Protein AF-A0A4Q0LVI9-F1 (afdb_monomer_lite)

Foldseek 3Di:
DEWDEDEWELDQVDDADPVFATEAELPDFFYKYKYFYAYPVRAFDAQVQKFKWKWWQFPVRDIDTARQPDPQGWHWAADDRHRRIIMIGHGSVPQVGKTKMKMFIDNPPDGPTITYIGIYHYDYDPDDDDDDDPPPVVVVVVVVVVVVVVVVVVVVVVVVVVVVVVVVVVVVVVVVVVVVVVVVVVVVVVVVVVVVVVVVVVVVVVVVVVVVVVVVVVVVVVVVVVVVVVVVVVVVVVVVVVVVVVVVVVVVVVVVVVVVVVVVVVCVVVVVVVVVVVVVVVVVVVVVVVVVVVVVVVVVVVVVVVVPPPCVVDPPVVVVPPDDPVRVVVCVVPPPQDCDDPPDGADPVRDDDDDDDDPVVVVVPPDQDEEEDEDADPVRQVVQQVDADPVRHGYGYDYDPVPDDQWDDDPNDTDGPVNVVVVVVVVVVVVVVVVVVVVVVVPPPDPVVDDDVVNVVVVVVVVVVVVLVPPQDAWDDDPNDDTFHADPVSDTDDDDDCVVVPPVVVVVLVVVQVVCVVVVNQDPEAEDEPVVVVVPPDDPSSYHYDYDD

InterPro domains:
  IPR056923 Minor tail protein gp31, C-terminal [PF24243] (525-545)

Organism: NCBI:txid47770

pLDDT: mean 78.52, std 15.3, range [40.81, 97.88]

Radius of gyration: 105.41 Å; chains: 1; bounding box: 187×60×282 Å

Sequence (549 aa):
MSLRPITLKTDKSITPVSDDTRVLRSTEKGLVLDVTILNEDDSPYDLTGKNVSFSEIKESDRVVADDGTGEQSGKFNMIDQTKGHFSYQMTHQCYTASGTCFFQIKQDDTIVDTTQDFYFQVKVDPTVKPINDSYVSSLIAMENHLLGATQKTQATIDQLNKDSSNAQQQAQAVLTKINSDFTDYSNKYNTLAASWQAQEKAINDAATKQLADLKTSNQADITAAVKSITDQRDAALKQLNDDKTKALADLQADYNAWKTSTVKDFNDTVQPLKDSISENDQKLTTVSKQVSDTVASMDSLKQQFDKVDFSKFVTVDAIKNYYTKEETDLRLQQAGKVKSVDNIQPDSNGNINTDHFTKSETTQKLATKLSFVKCDSPQAAYDASKKLADDGSLVIGIYDPDDGPTSAVIGDKTVTITSLYESLQSLQTQVSGLASLQSVVDGKANTADVYLKTDIDKIVDNLKTLISNAGKLKTITVNGGAKISPDDSGNANITVDLSSKVNQTDLNNTNNRVTAIETGYMKKPTVISKADYDKLATKDPNTLYEITE

Structure (mmCIF, N/CA/C/O backbone):
data_AF-A0A4Q0LVI9-F1
#
_entry.id   AF-A0A4Q0LVI9-F1
#
loop_
_atom_site.group_PDB
_atom_site.id
_atom_site.type_symbol
_atom_site.label_atom_id
_atom_site.label_alt_id
_atom_site.label_comp_id
_atom_site.label_asym_id
_atom_site.label_entity_id
_atom_site.label_seq_id
_atom_site.pdbx_PDB_ins_code
_atom_site.Cartn_x
_atom_site.Cartn_y
_atom_site.Cartn_z
_atom_site.occupancy
_atom_site.B_iso_or_equiv
_atom_site.auth_seq_id
_atom_site.auth_comp_id
_atom_site.auth_asym_id
_atom_site.auth_atom_id
_atom_site.pdbx_PDB_model_num
ATOM 1 N N . MET A 1 1 ? 54.066 -8.806 -122.679 1.00 62.75 1 MET A N 1
ATOM 2 C CA . MET A 1 1 ? 54.929 -9.758 -123.411 1.00 62.75 1 MET A CA 1
ATOM 3 C C . MET A 1 1 ? 55.024 -11.015 -122.567 1.00 62.75 1 MET A C 1
ATOM 5 O O . MET A 1 1 ? 55.239 -10.892 -121.367 1.00 62.75 1 MET A O 1
ATOM 9 N N . SER A 1 2 ? 54.788 -12.184 -123.151 1.00 74.44 2 SER A N 1
ATOM 10 C CA . SER A 1 2 ? 54.786 -13.466 -122.441 1.00 74.44 2 SER A CA 1
ATOM 11 C C . SER A 1 2 ? 55.905 -14.363 -122.957 1.00 74.44 2 SER A C 1
ATOM 13 O O . SER A 1 2 ? 56.248 -14.330 -124.141 1.00 74.44 2 SER A O 1
ATOM 15 N N . LEU A 1 3 ? 56.482 -15.151 -122.057 1.00 84.25 3 LEU A N 1
ATOM 16 C CA . LEU A 1 3 ? 57.317 -16.281 -122.434 1.00 84.25 3 LEU A CA 1
ATOM 17 C C . LEU A 1 3 ? 56.443 -17.414 -122.975 1.00 84.25 3 LEU A C 1
ATOM 19 O O . LEU A 1 3 ? 55.233 -17.456 -122.746 1.00 84.25 3 LEU A O 1
ATOM 23 N N . ARG A 1 4 ? 57.070 -18.353 -123.691 1.00 83.31 4 ARG A N 1
ATOM 24 C CA . ARG A 1 4 ? 56.395 -19.597 -124.074 1.00 83.31 4 ARG A CA 1
ATOM 25 C C . ARG A 1 4 ? 55.924 -20.332 -122.809 1.00 83.31 4 ARG A C 1
ATOM 27 O O . ARG A 1 4 ? 56.745 -20.441 -121.889 1.00 83.31 4 ARG A O 1
ATOM 34 N N . PRO A 1 5 ? 54.674 -20.836 -122.783 1.00 88.62 5 PRO A N 1
ATOM 35 C CA . PRO A 1 5 ? 54.163 -21.627 -121.670 1.00 88.62 5 PRO A CA 1
ATOM 36 C C . PRO A 1 5 ? 55.080 -22.801 -121.328 1.00 88.62 5 PRO A C 1
ATOM 38 O O . PRO A 1 5 ? 55.845 -23.265 -122.179 1.00 88.62 5 PRO A O 1
ATOM 41 N N . ILE A 1 6 ? 55.023 -23.260 -120.084 1.00 90.31 6 ILE A N 1
ATOM 42 C CA . ILE A 1 6 ? 55.814 -24.385 -119.591 1.00 90.31 6 ILE A CA 1
ATOM 43 C C . ILE A 1 6 ? 54.932 -25.350 -118.801 1.00 90.31 6 ILE A C 1
ATOM 45 O O . ILE A 1 6 ? 54.031 -24.936 -118.069 1.00 90.31 6 ILE A O 1
ATOM 49 N N . THR A 1 7 ? 55.208 -26.641 -118.950 1.00 90.38 7 THR A N 1
ATOM 50 C CA . THR A 1 7 ? 54.574 -27.699 -118.165 1.00 90.38 7 THR A CA 1
ATOM 51 C C . THR A 1 7 ? 55.649 -28.400 -117.351 1.00 90.38 7 THR A C 1
ATOM 53 O O . THR A 1 7 ? 56.631 -28.882 -117.911 1.00 90.38 7 THR A O 1
ATOM 56 N N . LEU A 1 8 ? 55.480 -28.418 -116.031 1.00 91.00 8 LEU A N 1
ATOM 57 C CA . LEU A 1 8 ? 56.468 -28.908 -115.076 1.00 91.00 8 LEU A CA 1
ATOM 58 C C . LEU A 1 8 ? 55.879 -30.044 -11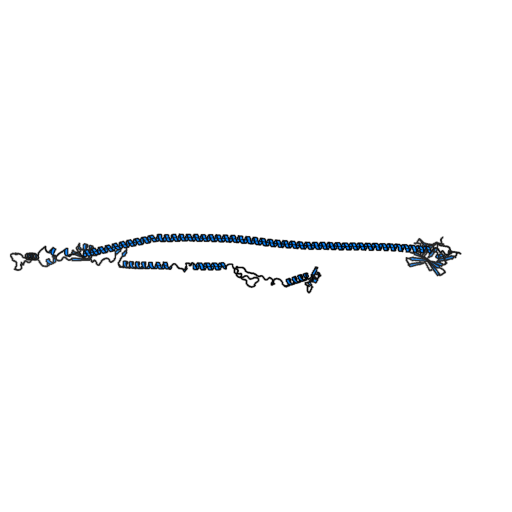4.240 1.00 91.00 8 LEU A C 1
ATOM 60 O O . LEU A 1 8 ? 54.768 -29.911 -113.735 1.00 91.00 8 LEU A O 1
ATOM 64 N N . LYS A 1 9 ? 56.616 -31.140 -114.054 1.00 89.12 9 LYS A N 1
ATOM 65 C CA . LYS A 1 9 ? 56.234 -32.199 -113.109 1.00 89.12 9 LYS A CA 1
ATOM 66 C C . LYS A 1 9 ? 56.835 -31.950 -111.727 1.00 89.12 9 LYS A C 1
ATOM 68 O O . LYS A 1 9 ? 57.828 -31.231 -111.614 1.00 89.12 9 LYS A O 1
ATOM 73 N N . THR A 1 10 ? 56.259 -32.552 -110.689 1.00 87.00 10 THR A N 1
ATOM 74 C CA . THR A 1 10 ? 56.838 -32.568 -109.332 1.00 87.00 10 THR A CA 1
ATOM 75 C C . THR A 1 10 ? 57.805 -33.731 -109.066 1.00 87.00 10 THR A C 1
ATOM 77 O O . THR A 1 10 ? 58.471 -33.767 -108.033 1.00 87.00 10 THR A O 1
ATOM 80 N N . ASP A 1 11 ? 57.965 -34.654 -110.020 1.00 76.75 11 ASP A N 1
ATOM 81 C CA . ASP A 1 11 ? 58.996 -35.694 -109.964 1.00 76.75 11 ASP A CA 1
ATOM 82 C C . ASP A 1 11 ? 60.403 -35.082 -110.105 1.00 76.75 11 ASP A C 1
ATOM 84 O O . ASP A 1 11 ? 60.689 -34.349 -111.051 1.00 76.75 11 ASP A O 1
ATOM 88 N N . LYS A 1 12 ? 61.299 -35.389 -109.159 1.00 63.91 12 LYS A N 1
ATOM 89 C CA . LYS A 1 12 ? 62.687 -34.887 -109.122 1.00 63.91 12 LYS A CA 1
ATOM 90 C C . LYS A 1 12 ? 63.705 -35.870 -109.709 1.00 63.91 12 LYS A C 1
ATOM 92 O O . LYS A 1 12 ? 64.901 -35.584 -109.695 1.00 63.91 12 LYS A O 1
ATOM 97 N N . SER A 1 13 ? 63.260 -37.041 -110.169 1.00 60.75 13 SER A N 1
ATOM 98 C CA . SER A 1 13 ? 64.105 -38.093 -110.752 1.00 60.75 13 SER A CA 1
ATOM 99 C C . SER A 1 13 ? 64.274 -37.974 -112.273 1.00 60.75 13 SER A C 1
ATOM 101 O O . SER A 1 13 ? 65.154 -38.606 -112.864 1.00 60.75 13 SER A O 1
ATOM 103 N N . ILE A 1 14 ? 63.473 -37.117 -112.903 1.00 60.94 14 ILE A N 1
ATOM 104 C CA . ILE A 1 14 ? 63.533 -36.791 -114.326 1.00 60.94 14 ILE A CA 1
ATOM 105 C C . ILE A 1 14 ? 64.618 -35.752 -114.628 1.00 60.94 14 ILE A C 1
ATOM 107 O O . ILE A 1 14 ? 64.883 -34.824 -113.868 1.00 60.94 14 ILE A O 1
ATOM 111 N N . THR A 1 15 ? 65.274 -35.929 -115.774 1.00 58.94 15 THR A N 1
ATOM 112 C CA . THR A 1 15 ? 66.280 -34.998 -116.301 1.00 58.94 15 THR A CA 1
ATOM 113 C C . THR A 1 15 ? 65.612 -33.652 -116.620 1.00 58.94 15 THR A C 1
ATOM 115 O O . THR A 1 15 ? 64.467 -33.672 -117.080 1.00 58.94 15 THR A O 1
ATOM 118 N N . PRO A 1 16 ? 66.286 -32.494 -116.426 1.00 61.28 16 PRO A N 1
ATOM 119 C CA . PRO A 1 16 ? 65.729 -31.189 -116.785 1.00 61.28 16 PRO A CA 1
ATOM 120 C C . PRO A 1 16 ? 65.172 -31.221 -118.210 1.00 61.28 16 PRO A C 1
ATOM 122 O O . PRO A 1 16 ? 65.830 -31.746 -119.113 1.00 61.28 16 PRO A O 1
ATOM 125 N N . VAL A 1 17 ? 63.964 -30.695 -118.419 1.00 58.41 17 VAL A N 1
ATOM 126 C CA . VAL A 1 17 ? 63.309 -30.747 -119.734 1.00 58.41 17 VAL A CA 1
ATOM 127 C C . VAL A 1 17 ? 64.191 -30.029 -120.756 1.00 58.41 17 VAL A C 1
ATOM 129 O O . VAL A 1 17 ? 64.407 -28.821 -120.673 1.00 58.41 17 VAL A O 1
ATOM 132 N N . SER A 1 18 ? 64.735 -30.770 -121.729 1.00 54.41 18 SER A N 1
ATOM 133 C CA . SER A 1 18 ? 65.751 -30.230 -122.647 1.00 54.41 18 SER A CA 1
ATOM 134 C C . SER A 1 18 ? 65.215 -29.175 -123.625 1.00 54.41 18 SER A C 1
ATOM 136 O O . SER A 1 18 ? 66.009 -28.513 -124.288 1.00 54.41 18 SER A O 1
ATOM 138 N N . ASP A 1 19 ? 63.894 -28.986 -123.697 1.00 53.47 19 ASP A N 1
ATOM 139 C CA . ASP A 1 19 ? 63.224 -27.947 -124.496 1.00 53.47 19 ASP A CA 1
ATOM 140 C C . ASP A 1 19 ? 63.079 -26.590 -123.760 1.00 53.47 19 ASP A C 1
ATOM 142 O O . ASP A 1 19 ? 62.580 -25.617 -124.335 1.00 53.47 19 ASP A O 1
ATOM 146 N N . ASP A 1 20 ? 63.556 -26.469 -122.512 1.00 59.28 20 ASP A N 1
ATOM 147 C CA . ASP A 1 20 ? 63.239 -25.341 -121.621 1.00 59.28 20 ASP A CA 1
ATOM 148 C C . ASP A 1 20 ? 64.383 -24.359 -121.311 1.00 59.28 20 ASP A C 1
ATOM 150 O O . ASP A 1 20 ? 64.415 -23.745 -120.245 1.00 59.28 20 ASP A O 1
ATOM 154 N N . THR A 1 21 ? 65.275 -24.089 -122.272 1.00 67.50 21 THR A N 1
ATOM 155 C CA . THR A 1 21 ? 66.089 -22.857 -122.206 1.00 67.50 21 THR A CA 1
ATOM 156 C C . THR A 1 21 ? 65.249 -21.660 -122.647 1.00 67.50 21 THR A C 1
ATOM 158 O O . THR A 1 21 ? 64.966 -21.461 -123.832 1.00 67.50 21 THR A O 1
ATOM 161 N N . ARG A 1 22 ? 64.830 -20.836 -121.688 1.00 82.88 22 ARG A N 1
ATOM 162 C CA . ARG A 1 22 ? 64.074 -19.602 -121.935 1.00 82.88 22 ARG A CA 1
ATOM 163 C C . ARG A 1 22 ? 65.054 -18.427 -121.993 1.00 82.88 22 ARG A C 1
ATOM 165 O O . ARG A 1 22 ? 65.714 -18.099 -121.012 1.00 82.88 22 ARG A O 1
ATOM 172 N N . VAL A 1 23 ? 65.175 -17.809 -123.168 1.00 85.25 23 VAL A N 1
ATOM 173 C CA . VAL A 1 23 ? 66.094 -16.682 -123.383 1.00 85.25 23 VAL A CA 1
ATOM 174 C C . VAL A 1 23 ? 65.446 -15.386 -122.908 1.00 85.25 23 VAL A C 1
ATOM 176 O O . VAL A 1 23 ? 64.398 -15.003 -123.422 1.00 85.25 23 VAL A O 1
ATOM 179 N N . LEU A 1 24 ? 66.099 -14.708 -121.970 1.00 86.88 24 LEU A N 1
ATOM 180 C CA . LEU A 1 24 ? 65.734 -13.382 -121.475 1.00 86.88 24 LEU A CA 1
ATOM 181 C C . LEU A 1 24 ? 66.763 -12.359 -121.959 1.00 86.88 24 LEU A C 1
ATOM 183 O O . LEU A 1 24 ? 67.932 -12.701 -122.147 1.00 86.88 24 LEU A O 1
ATOM 187 N N . ARG A 1 25 ? 66.376 -11.093 -122.106 1.00 83.12 25 ARG A N 1
ATOM 188 C CA . ARG A 1 25 ? 67.333 -9.990 -122.273 1.00 83.12 25 ARG A CA 1
ATOM 189 C C . ARG A 1 25 ? 67.459 -9.162 -121.001 1.00 83.12 25 ARG A C 1
ATOM 191 O O . ARG A 1 25 ? 66.467 -8.905 -120.326 1.00 83.12 25 ARG A O 1
ATOM 198 N N . SER A 1 26 ? 68.661 -8.683 -120.682 1.00 79.12 26 SER A N 1
ATOM 199 C CA . SER A 1 26 ? 68.900 -7.912 -119.446 1.00 79.12 26 SER A CA 1
ATOM 200 C C . SER A 1 26 ? 68.084 -6.610 -119.346 1.00 79.12 26 SER A C 1
ATOM 202 O O . SER A 1 26 ? 67.787 -6.148 -118.235 1.00 79.12 26 SER A O 1
ATOM 204 N N . THR A 1 27 ? 67.684 -6.034 -120.488 1.00 77.19 27 THR A N 1
ATOM 205 C CA . THR A 1 27 ? 66.845 -4.824 -120.572 1.00 77.19 27 THR A CA 1
ATOM 206 C C . THR A 1 27 ? 65.343 -5.103 -120.442 1.00 77.19 27 THR A C 1
ATOM 208 O O . THR A 1 27 ? 64.590 -4.189 -120.105 1.00 77.19 27 THR A O 1
ATOM 211 N N . GLU A 1 28 ? 64.890 -6.344 -120.653 1.00 81.31 28 GLU A N 1
ATOM 212 C CA . GLU A 1 28 ? 63.482 -6.723 -120.506 1.00 81.31 28 GLU A CA 1
ATOM 213 C C . GLU A 1 28 ? 63.071 -6.699 -119.032 1.00 81.31 28 GLU A C 1
ATOM 215 O O . GLU A 1 28 ? 63.890 -6.933 -118.138 1.00 81.31 28 GLU A O 1
ATOM 220 N N . LYS A 1 29 ? 61.795 -6.393 -118.774 1.00 81.56 29 LYS A N 1
ATOM 221 C CA . LYS A 1 29 ? 61.179 -6.408 -117.441 1.00 81.56 29 LYS A CA 1
ATOM 222 C C . LYS A 1 29 ? 59.729 -6.852 -117.535 1.00 81.56 29 LYS A C 1
ATOM 224 O O . LYS A 1 29 ? 59.052 -6.572 -118.522 1.00 81.56 29 LYS A O 1
ATOM 229 N N . GLY A 1 30 ? 59.250 -7.503 -116.477 1.00 80.19 30 GLY A N 1
ATOM 230 C CA . GLY A 1 30 ? 57.835 -7.826 -116.305 1.00 80.19 30 GLY A CA 1
ATOM 231 C C . GLY A 1 30 ? 57.264 -8.817 -117.323 1.00 80.19 30 GLY A C 1
ATOM 232 O O . GLY A 1 30 ? 56.048 -8.828 -117.510 1.00 80.19 30 GLY A O 1
ATOM 233 N N . LEU A 1 31 ? 58.103 -9.626 -117.982 1.00 89.06 31 LEU A N 1
ATOM 234 C CA . LEU A 1 31 ? 57.649 -10.783 -118.749 1.00 89.06 31 LEU A CA 1
ATOM 235 C C . LEU A 1 31 ? 56.866 -11.736 -117.839 1.00 89.06 31 LEU A C 1
ATOM 237 O O . LEU A 1 31 ? 57.157 -11.878 -116.649 1.00 89.06 31 LEU A O 1
ATOM 241 N N . VAL A 1 32 ? 55.874 -12.388 -118.433 1.00 92.25 32 VAL A N 1
ATOM 242 C CA . VAL A 1 32 ? 54.993 -13.334 -117.748 1.00 92.25 32 VAL A CA 1
ATOM 243 C C . VAL A 1 32 ? 55.257 -14.737 -118.279 1.00 92.25 32 VAL A C 1
ATOM 245 O O . VAL A 1 32 ? 55.259 -14.940 -119.495 1.00 92.25 32 VAL A O 1
ATOM 248 N N . LEU A 1 33 ? 55.485 -15.687 -117.378 1.00 92.25 33 LEU A N 1
ATOM 249 C CA . LEU A 1 33 ? 55.591 -17.112 -117.664 1.00 92.25 33 LEU A CA 1
ATOM 250 C C . LEU A 1 33 ? 54.260 -17.787 -117.324 1.00 92.25 33 LEU A C 1
ATOM 252 O O . LEU A 1 33 ? 53.789 -17.677 -116.198 1.00 92.25 33 LEU A O 1
ATOM 256 N N . ASP A 1 34 ? 53.661 -18.463 -118.297 1.00 93.00 34 ASP A N 1
ATOM 257 C CA . ASP A 1 34 ? 52.473 -19.299 -118.101 1.00 93.00 34 ASP A CA 1
ATOM 258 C C . ASP A 1 34 ? 52.926 -20.721 -117.727 1.00 93.00 34 ASP A C 1
ATOM 260 O O . ASP A 1 34 ? 53.772 -21.284 -118.424 1.00 93.00 34 ASP A O 1
ATOM 264 N N . VAL A 1 35 ? 52.446 -21.256 -116.601 1.00 94.31 35 VAL A N 1
ATOM 265 C CA . VAL A 1 35 ? 52.967 -22.473 -115.959 1.00 94.31 35 VAL A CA 1
ATOM 266 C C . VAL A 1 35 ? 51.831 -23.437 -115.639 1.00 94.31 35 VAL A C 1
ATOM 268 O O . VAL A 1 35 ? 50.876 -23.070 -114.960 1.00 94.31 35 VAL A O 1
ATOM 271 N N . THR A 1 36 ? 51.966 -24.692 -116.065 1.00 94.69 36 THR A N 1
ATOM 272 C CA . THR A 1 36 ? 51.110 -25.811 -115.638 1.00 94.69 36 THR A CA 1
ATOM 273 C C . THR A 1 36 ? 51.934 -26.823 -114.848 1.00 94.69 36 THR A C 1
ATOM 275 O O . THR A 1 36 ? 52.958 -27.283 -115.348 1.00 94.69 36 THR A O 1
ATOM 278 N N . ILE A 1 37 ? 51.497 -27.187 -113.641 1.00 94.25 37 ILE A N 1
ATOM 279 C CA . ILE A 1 37 ? 52.144 -28.213 -112.812 1.00 94.25 37 ILE A CA 1
ATOM 280 C C . ILE A 1 37 ? 51.359 -29.529 -112.879 1.00 94.25 37 ILE A C 1
ATOM 282 O O . ILE A 1 37 ? 50.138 -29.540 -112.716 1.00 94.25 37 ILE A O 1
ATOM 286 N N . LEU A 1 38 ? 52.070 -30.636 -113.096 1.00 92.69 38 LEU A N 1
ATOM 287 C CA . LEU A 1 38 ? 51.542 -32.002 -113.098 1.00 92.69 38 LEU A CA 1
ATOM 288 C C . LEU A 1 38 ? 52.179 -32.839 -111.976 1.00 92.69 38 LEU A C 1
ATOM 290 O O . LEU A 1 38 ? 53.314 -32.585 -111.567 1.00 92.69 38 LEU A O 1
ATOM 294 N N . ASN A 1 39 ? 51.460 -33.856 -111.507 1.00 90.75 39 ASN A N 1
ATOM 295 C CA . ASN A 1 39 ? 52.013 -34.917 -110.665 1.00 90.75 39 ASN A CA 1
ATOM 296 C C . ASN A 1 39 ? 52.963 -35.822 -111.481 1.00 90.75 39 ASN A C 1
ATOM 298 O O . ASN A 1 39 ? 53.034 -35.738 -112.711 1.00 90.75 39 ASN A O 1
ATOM 302 N N . GLU A 1 40 ? 53.674 -36.729 -110.804 1.00 84.25 40 GLU A N 1
ATOM 303 C CA . GLU A 1 40 ? 54.533 -37.744 -111.442 1.00 84.25 40 GLU A CA 1
ATOM 304 C C . GLU A 1 40 ? 53.775 -38.588 -112.492 1.00 84.25 40 GLU A C 1
ATOM 306 O O . GLU A 1 40 ? 54.316 -38.885 -113.559 1.00 84.25 40 GLU A O 1
ATOM 311 N N . ASP A 1 41 ? 52.493 -38.880 -112.243 1.00 86.25 41 ASP A N 1
ATOM 312 C CA . ASP A 1 41 ? 51.607 -39.702 -113.081 1.00 86.25 41 ASP A CA 1
ATOM 313 C C . ASP A 1 41 ? 50.929 -38.955 -114.252 1.00 86.25 41 ASP A C 1
ATOM 315 O O . ASP A 1 41 ? 49.973 -39.466 -114.835 1.00 86.25 41 ASP A O 1
ATOM 319 N N . ASP A 1 42 ? 51.404 -37.750 -114.595 1.00 86.12 42 ASP A N 1
ATOM 320 C CA . ASP A 1 42 ? 50.841 -36.858 -115.625 1.00 86.12 42 ASP A CA 1
ATOM 321 C C . ASP A 1 42 ? 49.436 -36.299 -115.321 1.00 86.12 42 ASP A C 1
ATOM 323 O O . ASP A 1 42 ? 48.863 -35.575 -116.143 1.00 86.12 42 ASP A O 1
ATOM 327 N N . SER A 1 43 ? 48.875 -36.561 -114.137 1.00 91.69 43 SER A N 1
ATOM 328 C CA . SER A 1 43 ? 47.630 -35.918 -113.711 1.00 91.69 43 SER A CA 1
ATOM 329 C C . SER A 1 43 ? 47.858 -34.455 -113.282 1.00 91.69 43 SER A C 1
ATOM 331 O O . SER A 1 43 ? 48.957 -34.100 -112.847 1.00 91.69 43 SER A O 1
ATOM 333 N N . PRO A 1 44 ? 46.847 -33.567 -113.386 1.00 93.38 44 PRO A N 1
ATOM 334 C CA . PRO A 1 44 ? 46.989 -32.177 -112.950 1.00 93.38 44 PRO A CA 1
ATOM 335 C C . PRO A 1 44 ? 47.269 -32.045 -111.445 1.00 93.38 44 PRO A C 1
ATOM 337 O O . PRO A 1 44 ? 46.620 -32.704 -110.631 1.00 93.38 44 PRO A O 1
ATOM 340 N N . TYR A 1 45 ? 48.202 -31.165 -111.068 1.00 94.62 45 TYR A N 1
ATOM 341 C CA . TYR A 1 45 ? 48.573 -30.943 -109.668 1.00 94.62 45 TYR A CA 1
ATOM 342 C C . TYR A 1 45 ? 47.647 -29.911 -109.001 1.00 94.62 45 TYR A C 1
ATOM 344 O O . TYR A 1 45 ? 47.617 -28.751 -109.403 1.00 94.62 45 TYR A O 1
ATOM 352 N N . ASP A 1 46 ? 46.914 -30.289 -107.951 1.00 94.69 46 ASP A N 1
ATOM 353 C CA . ASP A 1 46 ? 45.981 -29.378 -107.271 1.00 94.69 46 ASP A CA 1
ATOM 354 C C . ASP A 1 46 ? 46.701 -28.390 -106.328 1.00 94.69 46 ASP A C 1
ATOM 356 O O . ASP A 1 46 ? 47.286 -28.768 -105.305 1.00 94.69 46 ASP A O 1
ATOM 360 N N . LEU A 1 47 ? 46.612 -27.096 -106.642 1.00 93.50 47 LEU A N 1
ATOM 361 C CA . LEU A 1 47 ? 47.180 -25.975 -105.885 1.00 93.50 47 LEU A CA 1
ATOM 362 C C . LEU A 1 47 ? 46.203 -25.345 -104.876 1.00 93.50 47 LEU A C 1
ATOM 364 O O . LEU A 1 47 ? 46.553 -24.359 -104.229 1.00 93.50 47 LEU A O 1
ATOM 368 N N . THR A 1 48 ? 44.991 -25.878 -104.709 1.00 92.62 48 THR A N 1
ATOM 369 C CA . THR A 1 48 ? 44.010 -25.339 -103.754 1.00 92.62 48 THR A CA 1
ATOM 370 C C . THR A 1 48 ? 44.592 -25.313 -102.336 1.00 92.62 48 THR A C 1
ATOM 372 O O . THR A 1 48 ? 45.087 -26.323 -101.831 1.00 92.62 48 THR A O 1
ATOM 375 N N . GLY A 1 49 ? 44.559 -24.134 -101.703 1.00 89.50 49 GLY A N 1
ATOM 376 C CA . GLY A 1 49 ? 45.108 -23.908 -100.359 1.00 89.50 49 GLY A CA 1
ATOM 377 C C . GLY A 1 49 ? 46.640 -23.925 -100.265 1.00 89.50 49 GLY A C 1
ATOM 378 O O . GLY A 1 49 ? 47.166 -23.939 -99.155 1.00 89.50 49 GLY A O 1
ATOM 379 N N . LYS A 1 50 ? 47.358 -23.932 -101.397 1.00 92.94 50 LYS A N 1
ATOM 380 C CA . LYS A 1 50 ? 48.825 -23.932 -101.449 1.00 92.94 50 LYS A CA 1
ATOM 381 C C . LYS A 1 50 ? 49.349 -22.615 -102.020 1.00 92.94 50 LYS A C 1
ATOM 383 O O . LYS A 1 50 ? 48.763 -22.043 -102.938 1.00 92.94 50 LYS A O 1
ATOM 388 N N . ASN A 1 51 ? 50.482 -22.163 -101.499 1.00 91.12 51 ASN A N 1
ATOM 389 C CA . ASN A 1 51 ? 51.222 -21.016 -102.014 1.00 91.12 51 ASN A CA 1
ATOM 390 C C . ASN A 1 51 ? 52.354 -21.499 -102.921 1.00 91.12 51 ASN A C 1
ATOM 392 O O . ASN A 1 51 ? 53.019 -22.487 -102.619 1.00 91.12 51 ASN A O 1
ATOM 396 N N . VAL A 1 52 ? 52.594 -20.790 -104.022 1.00 92.81 52 VAL A N 1
ATOM 397 C CA . VAL A 1 52 ? 53.702 -21.079 -104.940 1.00 92.81 52 VAL A CA 1
ATOM 398 C C . VAL A 1 52 ? 54.729 -19.964 -104.818 1.00 92.81 52 VAL A C 1
ATOM 400 O O . VAL A 1 52 ? 54.374 -18.791 -104.891 1.00 92.81 52 VAL A O 1
ATOM 403 N N . SER A 1 53 ? 55.996 -20.328 -104.644 1.00 92.81 53 SER A N 1
ATOM 404 C CA . SER A 1 53 ? 57.120 -19.393 -104.682 1.00 92.81 53 SER A CA 1
ATOM 405 C C . SER A 1 53 ? 58.119 -19.797 -105.756 1.00 92.81 53 SER A C 1
ATOM 407 O O . SER A 1 53 ? 58.352 -20.981 -105.995 1.00 92.81 53 SER A O 1
ATOM 409 N N . PHE A 1 54 ? 58.722 -18.806 -106.396 1.00 94.69 54 PHE A N 1
ATOM 410 C CA . PHE A 1 54 ? 59.731 -18.984 -107.425 1.00 94.69 54 PHE A CA 1
ATOM 411 C C . PHE A 1 54 ? 61.118 -18.980 -106.788 1.00 94.69 54 PHE A C 1
ATOM 413 O O . PHE A 1 54 ? 61.400 -18.215 -105.861 1.00 94.69 54 PHE A O 1
ATOM 420 N N . SER A 1 55 ? 61.991 -19.850 -107.277 1.00 92.62 55 SER A N 1
ATOM 421 C CA . SER A 1 55 ? 63.391 -19.887 -106.887 1.00 92.62 55 SER A CA 1
ATOM 422 C C . SER A 1 55 ? 64.265 -20.040 -108.115 1.00 92.62 55 SER A C 1
ATOM 424 O O . SER A 1 55 ? 63.989 -20.847 -108.997 1.00 92.62 55 SER A O 1
ATOM 426 N N . GLU A 1 56 ? 65.341 -19.270 -108.153 1.00 93.12 56 GLU A N 1
ATOM 427 C CA . GLU A 1 56 ? 66.358 -19.371 -109.184 1.00 93.12 56 GLU A CA 1
ATOM 428 C C . GLU A 1 56 ? 67.742 -19.310 -108.554 1.00 93.12 56 GLU A C 1
ATOM 430 O O . GLU A 1 56 ? 68.072 -18.382 -107.815 1.00 93.12 56 GLU A O 1
ATOM 435 N N . ILE A 1 57 ? 68.563 -20.297 -108.884 1.00 89.69 57 ILE A N 1
ATOM 436 C CA . ILE A 1 57 ? 69.974 -20.360 -108.536 1.00 89.69 57 ILE A CA 1
ATOM 437 C C . ILE A 1 57 ? 70.748 -19.878 -109.758 1.00 89.69 57 ILE A C 1
ATOM 439 O O . ILE A 1 57 ? 70.806 -20.546 -110.792 1.00 89.69 57 ILE A O 1
ATOM 443 N N . LYS A 1 58 ? 71.321 -18.680 -109.652 1.00 87.88 58 LYS A N 1
ATOM 444 C CA . LYS A 1 58 ? 72.149 -18.093 -110.705 1.00 87.88 58 LYS A CA 1
ATOM 445 C C . LYS A 1 58 ? 73.451 -18.874 -110.845 1.00 87.88 58 LYS A C 1
ATOM 447 O O . LYS A 1 58 ? 73.976 -19.383 -109.863 1.00 87.88 58 LYS A O 1
ATOM 452 N N . GLU A 1 59 ? 74.067 -18.814 -112.022 1.00 85.00 59 GLU A N 1
ATOM 453 C CA . GLU A 1 59 ? 75.418 -19.367 -112.263 1.00 85.00 59 GLU A CA 1
ATOM 454 C C . GLU A 1 59 ? 76.518 -18.753 -111.372 1.00 85.00 59 GLU A C 1
ATOM 456 O O . GLU A 1 59 ? 77.633 -19.255 -111.313 1.00 85.00 59 GLU A O 1
ATOM 461 N N . SER A 1 60 ? 76.214 -17.647 -110.687 1.00 78.81 60 SER A N 1
ATOM 462 C CA . SER A 1 60 ? 77.090 -16.997 -109.701 1.00 78.81 60 SER A CA 1
ATOM 463 C C . SER A 1 60 ? 76.851 -17.462 -108.258 1.00 78.81 60 SER A C 1
ATOM 465 O O . SER A 1 60 ? 77.274 -16.776 -107.329 1.00 78.81 60 SER A O 1
ATOM 467 N N . ASP A 1 61 ? 76.099 -18.549 -108.066 1.00 78.12 61 ASP A N 1
ATOM 468 C CA . ASP A 1 61 ? 75.631 -19.082 -106.777 1.00 78.12 61 ASP A CA 1
ATOM 469 C C . ASP A 1 61 ? 74.737 -18.123 -105.966 1.00 78.12 61 ASP A C 1
ATOM 471 O O . ASP A 1 61 ? 74.411 -18.365 -104.803 1.00 78.12 61 ASP A O 1
ATOM 475 N N . ARG A 1 62 ? 74.292 -17.016 -106.574 1.00 80.19 62 ARG A N 1
ATOM 476 C CA . ARG A 1 62 ? 73.283 -16.130 -105.984 1.00 80.19 62 ARG A CA 1
ATOM 477 C C . ARG A 1 62 ? 71.897 -16.730 -106.157 1.00 80.19 62 ARG A C 1
ATOM 479 O O . ARG A 1 62 ? 71.556 -17.199 -107.238 1.00 80.19 62 ARG A O 1
ATOM 486 N N . VAL A 1 63 ? 71.082 -16.634 -105.114 1.00 84.69 63 VAL A N 1
ATOM 487 C CA . VAL A 1 63 ? 69.708 -17.139 -105.120 1.00 84.69 63 VAL A CA 1
ATOM 488 C C . VAL A 1 63 ? 68.733 -15.977 -105.242 1.00 84.69 63 VAL A C 1
ATOM 490 O O . VAL A 1 63 ? 68.802 -15.016 -104.476 1.00 84.69 63 VAL A O 1
ATOM 493 N N . VAL A 1 64 ? 67.816 -16.079 -106.197 1.00 86.12 64 VAL A N 1
ATOM 494 C CA . VAL A 1 64 ? 66.593 -15.279 -106.246 1.00 86.12 64 VAL A CA 1
ATOM 495 C C . VAL A 1 64 ? 65.495 -16.129 -105.622 1.00 86.12 64 VAL A C 1
ATOM 497 O O . VAL A 1 64 ? 65.220 -17.224 -106.104 1.00 86.12 64 VAL A O 1
ATOM 500 N N . ALA A 1 65 ? 64.885 -15.636 -104.550 1.00 88.75 65 ALA A N 1
ATOM 501 C CA . ALA A 1 65 ? 63.729 -16.259 -103.917 1.00 88.75 65 ALA A CA 1
ATOM 502 C C . ALA A 1 65 ? 62.582 -15.251 -103.919 1.00 88.75 65 ALA A C 1
ATOM 504 O O . ALA A 1 65 ? 62.761 -14.112 -103.487 1.00 88.75 65 ALA A O 1
ATOM 505 N N . ASP A 1 66 ? 61.427 -15.659 -104.434 1.00 90.12 66 ASP A N 1
ATOM 506 C CA . ASP A 1 66 ? 60.292 -14.766 -104.626 1.00 90.12 66 ASP A CA 1
ATOM 507 C C . ASP A 1 66 ? 58.973 -15.453 -104.269 1.00 90.12 66 ASP A C 1
ATOM 509 O O . ASP A 1 66 ? 58.559 -16.421 -104.908 1.00 90.12 66 ASP A O 1
ATOM 513 N N . ASP A 1 67 ? 58.308 -14.936 -103.240 1.00 87.44 67 ASP A N 1
ATOM 514 C CA . ASP A 1 67 ? 57.006 -15.400 -102.755 1.00 87.44 67 ASP A CA 1
ATOM 515 C C . ASP A 1 67 ? 55.830 -14.530 -103.236 1.00 87.44 67 ASP A C 1
ATOM 517 O O . ASP A 1 67 ? 54.679 -14.794 -102.897 1.00 87.44 67 ASP A O 1
ATOM 521 N N . GLY A 1 68 ? 56.101 -13.490 -104.032 1.00 84.75 68 GLY A N 1
ATOM 522 C CA . GLY A 1 68 ? 55.089 -12.596 -104.590 1.00 84.75 68 GLY A CA 1
ATOM 523 C C . GLY A 1 68 ? 54.562 -11.490 -103.661 1.00 84.75 68 GLY A C 1
ATOM 524 O O . GLY A 1 68 ? 53.773 -10.650 -104.118 1.00 84.75 68 GLY A O 1
ATOM 525 N N . THR A 1 69 ? 54.986 -11.438 -102.390 1.00 83.50 69 THR A N 1
ATOM 526 C CA . THR A 1 69 ? 54.371 -10.577 -101.357 1.00 83.50 69 THR A CA 1
ATOM 527 C C . THR A 1 69 ? 54.955 -9.161 -101.264 1.00 83.50 69 THR A C 1
ATOM 529 O O . THR A 1 69 ? 54.282 -8.252 -100.777 1.00 83.50 69 THR A O 1
ATOM 532 N N . GLY A 1 70 ? 56.164 -8.927 -101.786 1.00 77.75 70 GLY A N 1
ATOM 533 C CA . GLY A 1 70 ? 56.830 -7.621 -101.762 1.00 77.75 70 GLY A CA 1
ATOM 534 C C . GLY A 1 70 ? 56.401 -6.651 -102.874 1.00 77.75 70 GLY A C 1
ATOM 535 O O . GLY A 1 70 ? 55.857 -7.039 -103.915 1.00 77.75 70 GLY A O 1
ATOM 536 N N . GLU A 1 71 ? 56.708 -5.359 -102.692 1.00 76.81 71 GLU A N 1
ATOM 537 C CA . GLU A 1 71 ? 56.525 -4.330 -103.735 1.00 76.81 71 GLU A CA 1
ATOM 538 C C . GLU A 1 71 ? 57.440 -4.557 -104.953 1.00 76.81 71 GLU A C 1
ATOM 540 O O . GLU A 1 71 ? 57.064 -4.223 -106.074 1.00 76.81 71 GLU A O 1
ATOM 545 N N . GLN A 1 72 ? 58.618 -5.162 -104.752 1.00 76.44 72 GLN A N 1
ATOM 546 C CA . GLN A 1 72 ? 59.584 -5.506 -105.814 1.00 76.44 72 GLN A CA 1
ATOM 547 C C . GLN A 1 72 ? 59.571 -6.999 -106.203 1.00 76.44 72 GLN A C 1
ATOM 549 O O . GLN A 1 72 ? 60.373 -7.444 -107.033 1.00 76.44 72 GLN A O 1
ATOM 554 N N . SER A 1 73 ? 58.668 -7.776 -105.604 1.00 85.00 73 SER A N 1
ATOM 555 C CA . SER A 1 73 ? 58.434 -9.180 -105.940 1.00 85.00 73 SER A CA 1
ATOM 556 C C . SER A 1 73 ? 57.732 -9.318 -107.288 1.00 85.00 73 SER A C 1
ATOM 558 O O . SER A 1 73 ? 57.022 -8.415 -107.742 1.00 85.00 73 SER A O 1
ATOM 560 N N . GLY A 1 74 ? 57.903 -10.473 -107.922 1.00 86.50 74 GLY A N 1
ATOM 561 C CA . GLY A 1 74 ? 57.059 -10.903 -109.023 1.00 86.50 74 GLY A CA 1
ATOM 562 C C . GLY A 1 74 ? 55.602 -11.055 -108.586 1.00 86.50 74 GLY A C 1
ATOM 563 O O . GLY A 1 74 ? 55.248 -10.867 -107.420 1.00 86.50 74 GLY A O 1
ATOM 564 N N . LYS A 1 75 ? 54.715 -11.360 -109.531 1.00 91.12 75 LYS A N 1
ATOM 565 C CA . LYS A 1 75 ? 53.282 -11.522 -109.244 1.00 91.12 75 LYS A CA 1
ATOM 566 C C . LYS A 1 75 ? 52.787 -12.857 -109.765 1.00 91.12 75 LYS A C 1
ATOM 568 O O . LYS A 1 75 ? 52.869 -13.132 -110.960 1.00 91.12 75 LYS A O 1
ATOM 573 N N . PHE A 1 76 ? 52.270 -13.672 -108.854 1.00 93.38 76 PHE A N 1
ATOM 574 C CA . PHE A 1 76 ? 51.576 -14.911 -109.171 1.00 93.38 76 PHE A CA 1
ATOM 575 C C . PHE A 1 76 ? 50.097 -14.611 -109.381 1.00 93.38 76 PHE A C 1
ATOM 577 O O . PHE A 1 76 ? 49.457 -13.989 -108.536 1.00 93.38 76 PHE A O 1
ATOM 584 N N . ASN A 1 77 ? 49.552 -15.065 -110.502 1.00 92.88 77 ASN A N 1
ATOM 585 C CA . ASN A 1 77 ? 48.123 -15.047 -110.768 1.00 92.88 77 ASN A CA 1
ATOM 586 C C . ASN A 1 77 ? 47.667 -16.487 -111.003 1.00 92.88 77 ASN A C 1
ATOM 588 O O . ASN A 1 77 ? 48.035 -17.095 -112.009 1.00 92.88 77 ASN A O 1
ATOM 592 N N . MET A 1 78 ? 46.912 -17.032 -110.051 1.00 92.94 78 MET A N 1
ATOM 593 C CA . MET A 1 78 ? 46.364 -18.387 -110.126 1.00 92.94 78 MET A CA 1
ATOM 594 C C . MET A 1 78 ? 45.228 -18.410 -111.153 1.00 92.94 78 MET A C 1
ATOM 596 O O . MET A 1 78 ? 44.279 -17.640 -111.021 1.00 92.94 78 MET A O 1
ATOM 600 N N . ILE A 1 79 ? 45.333 -19.257 -112.180 1.00 93.75 79 ILE A N 1
ATOM 601 C CA . ILE A 1 79 ? 44.376 -19.303 -113.298 1.00 93.75 79 ILE A CA 1
ATOM 602 C C . ILE A 1 79 ? 43.367 -20.440 -113.087 1.00 93.75 79 ILE A C 1
ATOM 604 O O . ILE A 1 79 ? 42.164 -20.192 -113.082 1.00 93.75 79 ILE A O 1
ATOM 608 N N . ASP A 1 80 ? 43.844 -21.666 -112.861 1.00 94.06 80 ASP A N 1
ATOM 609 C CA . ASP A 1 80 ? 43.030 -22.837 -112.502 1.00 94.06 80 ASP A CA 1
ATOM 610 C C . ASP A 1 80 ? 43.803 -23.676 -111.474 1.00 94.06 80 ASP A C 1
ATOM 612 O O . ASP A 1 80 ? 44.682 -24.472 -111.814 1.00 94.06 80 ASP A O 1
ATOM 616 N N . GLN A 1 81 ? 43.492 -23.461 -110.190 1.00 92.81 81 GLN A N 1
ATOM 617 C CA . GLN A 1 81 ? 44.199 -24.101 -109.076 1.00 92.81 81 GLN A CA 1
ATOM 618 C C . GLN A 1 81 ? 44.061 -25.624 -109.104 1.00 92.81 81 GLN A C 1
ATOM 620 O O . GLN A 1 81 ? 45.037 -26.318 -108.842 1.00 92.81 81 GLN A O 1
ATOM 625 N N . THR A 1 82 ? 42.895 -26.145 -109.494 1.00 93.44 82 THR A N 1
ATOM 626 C CA . THR A 1 82 ? 42.642 -27.594 -109.540 1.00 93.44 82 THR A CA 1
ATOM 627 C C . THR A 1 82 ? 43.414 -28.304 -110.650 1.00 93.44 82 THR A C 1
ATOM 629 O O . THR A 1 82 ? 43.533 -29.527 -110.630 1.00 93.44 82 THR A O 1
ATOM 632 N N . LYS A 1 83 ? 43.958 -27.544 -111.611 1.00 92.88 83 LYS A N 1
ATOM 633 C CA . LYS A 1 83 ? 44.780 -28.056 -112.713 1.00 92.88 83 LYS A CA 1
ATOM 634 C C . LYS A 1 83 ? 46.241 -27.619 -112.659 1.00 92.88 83 LYS A C 1
ATOM 636 O O . LYS A 1 83 ? 46.957 -27.779 -113.645 1.00 92.88 83 LYS A O 1
ATOM 641 N N . GLY A 1 84 ? 46.670 -27.023 -111.551 1.00 92.31 84 GLY A N 1
ATOM 642 C CA . GLY A 1 84 ? 48.048 -26.570 -111.386 1.00 92.31 84 GLY A CA 1
ATOM 643 C C . GLY A 1 84 ? 48.444 -25.435 -112.326 1.00 92.31 84 GLY A C 1
ATOM 644 O O . GLY A 1 84 ? 49.630 -25.272 -112.602 1.00 92.31 84 GLY A O 1
ATOM 645 N N . HIS A 1 85 ? 47.477 -24.671 -112.850 1.00 96.06 85 HIS A N 1
ATOM 646 C CA . HIS A 1 85 ? 47.709 -23.649 -113.871 1.00 96.06 85 HIS A CA 1
ATOM 647 C C . HIS A 1 85 ? 47.745 -22.244 -113.263 1.00 96.06 85 HIS A C 1
ATOM 649 O O . HIS A 1 85 ? 46.778 -21.781 -112.650 1.00 96.06 85 HIS A O 1
ATOM 655 N N . PHE A 1 86 ? 48.858 -21.540 -113.449 1.00 96.31 86 PHE A N 1
ATOM 656 C CA . PHE A 1 86 ? 49.044 -20.157 -113.014 1.00 96.31 86 PHE A CA 1
ATOM 657 C C . PHE A 1 86 ? 49.980 -19.408 -113.963 1.00 96.31 86 PHE A C 1
ATOM 659 O O . PHE A 1 86 ? 50.699 -19.999 -114.764 1.00 96.31 86 PHE A O 1
ATOM 666 N N . SER A 1 87 ? 50.009 -18.084 -113.849 1.00 95.06 87 SER A N 1
ATOM 667 C CA . SER A 1 87 ? 51.025 -17.260 -114.501 1.00 95.06 87 SER A CA 1
ATOM 668 C C . SER A 1 87 ? 51.902 -16.559 -113.471 1.00 95.06 87 SER A C 1
ATOM 670 O O . SER A 1 87 ? 51.387 -16.035 -112.482 1.00 95.06 87 SER A O 1
ATOM 672 N N . TYR A 1 88 ? 53.204 -16.496 -113.728 1.00 95.19 88 TYR A N 1
ATOM 673 C CA . TYR A 1 88 ? 54.184 -15.788 -112.912 1.00 95.19 88 TYR A CA 1
ATOM 674 C C . TYR A 1 88 ? 54.790 -14.621 -113.692 1.00 95.19 88 TYR A C 1
ATOM 676 O O . TYR A 1 88 ? 55.490 -14.807 -114.690 1.00 95.19 88 TYR A O 1
ATOM 684 N N . GLN A 1 89 ? 54.527 -13.397 -113.239 1.00 93.12 89 GLN A N 1
ATOM 685 C CA . GLN A 1 89 ? 55.246 -12.215 -113.694 1.00 93.12 89 GLN A CA 1
ATOM 686 C C . GLN A 1 89 ? 56.591 -12.140 -112.969 1.00 93.12 89 GLN A C 1
ATOM 688 O O . GLN A 1 89 ? 56.625 -11.953 -111.757 1.00 93.12 89 GLN A O 1
ATOM 693 N N . MET A 1 90 ? 57.690 -12.261 -113.712 1.00 89.62 90 MET A N 1
ATOM 694 C CA . MET A 1 90 ? 59.038 -12.375 -113.148 1.00 89.62 90 MET A CA 1
ATOM 695 C C . MET A 1 90 ? 59.516 -11.092 -112.454 1.00 89.62 90 MET A C 1
ATOM 697 O O . MET A 1 90 ? 59.376 -9.993 -113.003 1.00 89.62 90 MET A O 1
ATOM 701 N N . THR A 1 91 ? 60.171 -11.244 -111.296 1.00 88.50 91 THR A N 1
ATOM 702 C CA . THR A 1 91 ? 60.876 -10.145 -110.612 1.00 88.50 91 THR A CA 1
ATOM 703 C C . THR A 1 91 ? 62.050 -9.602 -111.444 1.00 88.50 91 THR A C 1
ATOM 705 O O . THR A 1 91 ? 62.626 -10.291 -112.291 1.00 88.50 91 THR A O 1
ATOM 708 N N . HIS A 1 92 ? 62.462 -8.353 -111.188 1.00 84.94 92 HIS A N 1
ATOM 709 C CA . HIS A 1 92 ? 63.594 -7.705 -111.865 1.00 84.94 92 HIS A CA 1
ATOM 710 C C . HIS A 1 92 ? 64.893 -8.526 -111.772 1.00 84.94 92 HIS A C 1
ATOM 712 O O . HIS A 1 92 ? 65.706 -8.497 -112.700 1.00 84.94 92 HIS A O 1
ATOM 718 N N . GLN A 1 93 ? 65.092 -9.269 -110.680 1.00 85.38 93 GLN A N 1
ATOM 719 C CA . GLN A 1 93 ? 66.314 -10.043 -110.455 1.00 85.38 93 GLN A CA 1
ATOM 720 C C . GLN A 1 93 ? 66.488 -11.216 -111.440 1.00 85.38 93 GLN A C 1
ATOM 722 O O . GLN A 1 93 ? 67.628 -11.584 -111.739 1.00 85.38 93 GLN A O 1
ATOM 727 N N . CYS A 1 94 ? 65.403 -11.731 -112.038 1.00 86.94 94 CYS A N 1
ATOM 728 C CA . CYS A 1 94 ? 65.457 -12.804 -113.044 1.00 86.94 94 CYS A CA 1
ATOM 729 C C . CYS A 1 94 ? 66.305 -12.408 -114.271 1.00 86.94 94 CYS A C 1
ATOM 731 O O . CYS A 1 94 ? 67.017 -13.227 -114.835 1.00 86.94 94 CYS A O 1
ATOM 733 N N . TYR A 1 95 ? 66.338 -11.122 -114.625 1.00 87.50 95 TYR A N 1
ATOM 734 C CA . TYR A 1 95 ? 67.007 -10.610 -115.830 1.00 87.50 95 TYR A CA 1
ATOM 735 C C . TYR A 1 95 ? 68.495 -10.273 -115.634 1.00 87.50 95 TYR A C 1
ATOM 737 O O . TYR A 1 95 ? 69.108 -9.680 -116.519 1.00 87.50 95 TYR A O 1
ATOM 745 N N . THR A 1 96 ? 69.071 -10.550 -114.460 1.00 83.88 96 THR A N 1
ATOM 746 C CA . THR A 1 96 ? 70.421 -10.065 -114.105 1.00 83.88 96 THR A CA 1
ATOM 747 C C . THR A 1 96 ? 71.554 -11.015 -114.502 1.00 83.88 96 THR A C 1
ATOM 749 O O . THR A 1 96 ? 72.653 -10.548 -114.788 1.00 83.88 96 THR A O 1
ATOM 752 N N . ALA A 1 97 ? 71.295 -12.322 -114.546 1.00 85.38 97 ALA A N 1
ATOM 753 C CA . ALA A 1 97 ? 72.238 -13.378 -114.928 1.00 85.38 97 ALA A CA 1
ATOM 754 C C . ALA A 1 97 ? 71.468 -14.666 -115.263 1.00 85.38 97 ALA A C 1
ATOM 756 O O . ALA A 1 97 ? 70.326 -14.802 -114.830 1.00 85.38 97 ALA A O 1
ATOM 757 N N . SER A 1 98 ? 72.065 -15.599 -116.002 1.00 89.75 98 SER A N 1
ATOM 758 C CA . SER A 1 98 ? 71.460 -16.915 -116.259 1.00 89.75 98 SER A CA 1
ATOM 759 C C . SER A 1 98 ? 71.404 -17.776 -114.989 1.00 89.75 98 SER A C 1
ATOM 761 O O . SER A 1 98 ? 72.199 -17.569 -114.062 1.00 89.75 98 SER A O 1
ATOM 763 N N . GLY A 1 99 ? 70.482 -18.738 -114.938 1.00 90.06 99 GLY A N 1
ATOM 764 C CA . GLY A 1 99 ? 70.287 -19.577 -113.758 1.00 90.06 99 GLY A CA 1
ATOM 765 C C . GLY A 1 99 ? 69.296 -20.725 -113.937 1.00 90.06 99 GLY A C 1
ATOM 766 O O . GLY A 1 99 ? 68.448 -20.721 -114.834 1.00 90.06 99 GLY A O 1
ATOM 767 N N . THR A 1 100 ? 69.414 -21.704 -113.042 1.00 90.38 100 THR A N 1
ATOM 768 C CA . THR A 1 100 ? 68.488 -22.833 -112.907 1.00 90.38 100 THR A CA 1
ATOM 769 C C . THR A 1 100 ? 67.330 -22.431 -112.007 1.00 90.38 100 THR A C 1
ATOM 771 O O . THR A 1 100 ? 67.535 -21.898 -110.920 1.00 90.38 100 THR A O 1
ATOM 774 N N . CYS A 1 101 ? 66.114 -22.681 -112.463 1.00 91.75 101 CYS A N 1
ATOM 775 C CA . CYS A 1 101 ? 64.870 -22.213 -111.879 1.00 91.75 101 CYS A CA 1
ATOM 776 C C . CYS A 1 101 ? 63.973 -23.382 -111.486 1.00 91.75 101 CYS A C 1
ATOM 778 O O . CYS A 1 101 ? 63.936 -24.394 -112.180 1.00 91.75 101 CYS A O 1
ATOM 780 N N . PHE A 1 102 ? 63.185 -23.200 -110.433 1.00 92.12 102 PHE A N 1
ATOM 781 C CA . PHE A 1 102 ? 62.143 -24.132 -110.017 1.00 92.12 102 PHE A CA 1
ATOM 782 C C . PHE A 1 102 ? 61.074 -23.404 -109.195 1.00 92.12 102 PHE A C 1
ATOM 784 O O . PHE A 1 102 ? 61.293 -22.306 -108.672 1.00 92.12 102 PHE A O 1
ATOM 791 N N . PHE A 1 103 ? 59.900 -24.018 -109.067 1.00 94.31 103 PHE A N 1
ATOM 792 C CA . PHE A 1 103 ? 58.853 -23.547 -108.168 1.00 94.31 103 PHE A CA 1
ATOM 793 C C . PHE A 1 103 ? 58.788 -24.427 -106.925 1.00 94.31 103 PHE A C 1
ATOM 795 O O . PHE A 1 103 ? 58.849 -25.653 -106.999 1.00 94.31 103 PHE A O 1
ATOM 802 N N . GLN A 1 104 ? 58.641 -23.788 -105.771 1.00 94.00 104 GLN A N 1
ATOM 803 C CA . GLN A 1 104 ? 58.351 -24.444 -104.504 1.00 94.00 104 GLN A CA 1
ATOM 804 C C . GLN A 1 104 ? 56.867 -24.290 -104.203 1.00 94.00 104 GLN A C 1
ATOM 806 O O . GLN A 1 104 ? 56.317 -23.193 -104.319 1.00 94.00 104 GLN A O 1
ATOM 811 N N . ILE A 1 105 ? 56.237 -25.377 -103.780 1.00 94.06 105 ILE A N 1
ATOM 812 C CA . ILE A 1 105 ? 54.838 -25.407 -103.380 1.00 94.06 105 ILE A CA 1
ATOM 813 C C . ILE A 1 105 ? 54.813 -25.542 -101.863 1.00 94.06 105 ILE A C 1
ATOM 815 O O . ILE A 1 105 ? 55.399 -26.467 -101.297 1.00 94.06 105 ILE A O 1
ATOM 819 N N . LYS A 1 106 ? 54.151 -24.600 -101.201 1.00 90.69 106 LYS A N 1
ATOM 820 C CA . LYS A 1 106 ? 54.048 -24.521 -99.748 1.00 90.69 106 LYS A CA 1
ATOM 821 C C . LYS A 1 106 ? 52.608 -24.691 -99.308 1.00 90.69 106 LYS A C 1
ATOM 823 O O . LYS A 1 106 ? 51.693 -24.157 -99.932 1.00 90.69 106 LYS A O 1
ATOM 828 N N . GLN A 1 107 ? 52.422 -25.399 -98.210 1.00 90.62 107 GLN A N 1
ATOM 829 C CA . GLN A 1 107 ? 51.183 -25.387 -97.451 1.00 90.62 107 GLN A CA 1
ATOM 830 C C . GLN A 1 107 ? 51.520 -24.768 -96.097 1.00 90.62 107 GLN A C 1
ATOM 832 O O . GLN A 1 107 ? 52.413 -25.257 -95.400 1.00 90.62 107 GLN A O 1
ATOM 837 N N . ASP A 1 108 ? 50.883 -23.639 -95.790 1.00 83.62 108 ASP A N 1
ATOM 838 C CA . ASP A 1 108 ? 51.309 -22.727 -94.724 1.00 83.62 108 ASP A CA 1
ATOM 839 C C . ASP A 1 108 ? 52.795 -22.331 -94.900 1.00 83.62 108 ASP A C 1
ATOM 841 O O . ASP A 1 108 ? 53.185 -21.881 -95.981 1.00 83.62 108 ASP A O 1
ATOM 845 N N . ASP A 1 109 ? 53.635 -22.539 -93.882 1.00 80.75 109 ASP A N 1
ATOM 846 C CA . ASP A 1 109 ? 55.075 -22.232 -93.918 1.00 80.75 109 ASP A CA 1
ATOM 847 C C . ASP A 1 109 ? 55.962 -23.436 -94.307 1.00 80.75 109 ASP A C 1
ATOM 849 O O . ASP A 1 109 ? 57.191 -23.331 -94.307 1.00 80.75 109 ASP A O 1
ATOM 853 N N . THR A 1 110 ? 55.376 -24.591 -94.654 1.00 84.25 110 THR A N 1
ATOM 854 C CA . THR A 1 110 ? 56.130 -25.816 -94.985 1.00 84.25 110 THR A CA 1
ATOM 855 C C . THR A 1 110 ? 56.159 -26.065 -96.490 1.00 84.25 110 THR A C 1
ATOM 857 O O . THR A 1 110 ? 55.120 -26.047 -97.148 1.00 84.25 110 THR A O 1
ATOM 860 N N . ILE A 1 111 ? 57.344 -26.344 -97.046 1.00 89.06 111 ILE A N 1
ATOM 861 C CA . ILE A 1 111 ? 57.486 -26.800 -98.438 1.00 89.06 111 ILE A CA 1
ATOM 862 C C . ILE A 1 111 ? 56.945 -28.227 -98.526 1.00 89.06 111 ILE A C 1
ATOM 864 O O . ILE A 1 111 ? 57.504 -29.136 -97.915 1.00 89.06 111 ILE A O 1
ATOM 868 N N . VAL A 1 112 ? 55.863 -28.408 -99.279 1.00 90.50 112 VAL A N 1
ATOM 869 C CA . VAL A 1 112 ? 55.221 -29.712 -99.488 1.00 90.50 112 VAL A CA 1
ATOM 870 C C . VAL A 1 112 ? 55.682 -30.382 -100.775 1.00 90.50 112 VAL A C 1
ATOM 872 O O . VAL A 1 112 ? 55.707 -31.605 -100.827 1.00 90.50 112 VAL A O 1
ATOM 875 N N . ASP A 1 113 ? 56.086 -29.605 -101.784 1.00 90.88 113 ASP A N 1
ATOM 876 C CA . ASP A 1 113 ? 56.626 -30.144 -103.033 1.00 90.88 113 ASP A CA 1
ATOM 877 C C . ASP A 1 113 ? 57.489 -29.108 -103.782 1.00 90.88 113 ASP A C 1
ATOM 879 O O . ASP A 1 113 ? 57.470 -27.915 -103.462 1.00 90.88 113 ASP A O 1
ATOM 883 N N . THR A 1 114 ? 58.256 -29.540 -104.785 1.00 90.31 114 THR A N 1
ATOM 884 C CA . THR A 1 114 ? 58.934 -28.646 -105.736 1.00 90.31 114 THR A CA 1
ATOM 885 C C . THR A 1 114 ? 58.822 -29.189 -107.151 1.00 90.31 114 THR A C 1
ATOM 887 O O . THR A 1 114 ? 58.845 -30.395 -107.359 1.00 90.31 114 THR A O 1
ATOM 890 N N . THR A 1 115 ? 58.773 -28.305 -108.140 1.00 91.25 115 THR A N 1
ATOM 891 C CA . THR A 1 115 ? 58.818 -28.728 -109.541 1.00 91.25 115 THR A CA 1
ATOM 892 C C . THR A 1 115 ? 60.201 -29.248 -109.923 1.00 91.25 115 THR A C 1
ATOM 894 O O . THR A 1 115 ? 61.194 -28.936 -109.264 1.00 91.25 115 THR A O 1
ATOM 897 N N . GLN A 1 116 ? 60.266 -29.961 -111.044 1.00 88.38 116 GLN A N 1
ATOM 898 C CA . GLN A 1 116 ? 61.489 -30.150 -111.814 1.00 88.38 116 GLN A CA 1
ATOM 899 C C . GLN A 1 116 ? 62.132 -28.796 -112.180 1.00 88.38 116 GLN A C 1
ATOM 901 O O . GLN A 1 116 ? 61.450 -27.762 -112.267 1.00 88.38 116 GLN A O 1
ATOM 906 N N . ASP A 1 117 ? 63.433 -28.834 -112.453 1.00 88.81 117 ASP A N 1
ATOM 907 C CA . ASP A 1 117 ? 64.215 -27.665 -112.842 1.00 88.81 117 ASP A CA 1
ATOM 908 C C . ASP A 1 117 ? 63.979 -27.263 -114.310 1.00 88.81 117 ASP A C 1
ATOM 910 O O . ASP A 1 117 ? 63.817 -28.104 -115.200 1.00 88.81 117 ASP A O 1
ATOM 914 N N . PHE A 1 118 ? 64.038 -25.958 -114.576 1.00 89.31 118 PHE A N 1
ATOM 915 C CA . PHE A 1 118 ? 64.101 -25.350 -115.910 1.00 89.31 118 PHE A CA 1
ATOM 916 C C . PHE A 1 118 ? 65.154 -24.232 -115.934 1.00 89.31 118 PHE A C 1
ATOM 918 O O . PHE A 1 118 ? 65.702 -23.886 -114.891 1.00 89.31 118 PHE A O 1
ATOM 925 N N . TYR A 1 119 ? 65.494 -23.663 -117.096 1.00 89.06 119 TYR A N 1
ATOM 926 C CA . TYR A 1 119 ? 66.663 -22.776 -117.189 1.00 89.06 119 TYR A CA 1
ATOM 927 C C . TYR A 1 119 ? 66.380 -21.449 -117.903 1.00 89.06 119 TYR A C 1
ATOM 929 O O . TYR A 1 119 ? 65.850 -21.406 -119.019 1.00 89.06 119 TYR A O 1
ATOM 937 N N . PHE A 1 120 ? 66.800 -20.346 -117.278 1.00 90.12 120 PHE A N 1
ATOM 938 C CA . PHE A 1 120 ? 66.832 -19.029 -117.905 1.00 90.12 120 PHE A CA 1
ATOM 939 C C . PHE A 1 120 ? 68.225 -18.719 -118.445 1.00 90.12 120 PHE A C 1
ATOM 941 O O . PHE A 1 120 ? 69.200 -18.680 -117.699 1.00 90.12 120 PHE A O 1
ATOM 948 N N . GLN A 1 121 ? 68.301 -18.403 -119.740 1.00 87.81 121 GLN A N 1
ATOM 949 C CA . GLN A 1 121 ? 69.507 -17.869 -120.370 1.00 87.81 121 GLN A CA 1
ATOM 950 C C . GLN A 1 121 ? 69.367 -16.357 -120.547 1.00 87.81 121 GLN A C 1
ATOM 952 O O . GLN A 1 121 ? 68.634 -15.895 -121.422 1.00 87.81 121 GLN A O 1
ATOM 957 N N . VAL A 1 122 ? 70.100 -15.569 -119.764 1.00 86.94 122 VAL A N 1
ATOM 958 C CA . VAL A 1 122 ? 70.089 -14.108 -119.890 1.00 86.94 122 VAL A CA 1
ATOM 959 C C . VAL A 1 122 ? 71.137 -13.663 -120.908 1.00 86.94 122 VAL A C 1
ATOM 961 O O . VAL A 1 122 ? 72.340 -13.827 -120.711 1.00 86.94 122 VAL A O 1
ATOM 964 N N . LYS A 1 123 ? 70.686 -13.040 -121.997 1.00 83.62 123 LYS A N 1
ATOM 965 C CA . LYS A 1 123 ? 71.543 -12.316 -122.938 1.00 83.62 123 LYS A CA 1
ATOM 966 C C . LYS A 1 123 ? 71.701 -10.880 -122.457 1.00 83.62 123 LYS A C 1
ATOM 968 O O . LYS A 1 123 ? 70.723 -10.147 -122.305 1.00 83.62 123 LYS A O 1
ATOM 973 N N . VAL A 1 124 ? 72.945 -10.485 -122.208 1.00 73.56 124 VAL A N 1
ATOM 974 C CA . VAL A 1 124 ? 73.270 -9.108 -121.841 1.00 73.56 124 VAL A CA 1
ATOM 975 C C . VAL A 1 124 ? 73.090 -8.232 -123.075 1.00 73.56 124 VAL A C 1
ATOM 977 O O . VAL A 1 124 ? 73.865 -8.326 -124.027 1.00 73.56 124 VAL A O 1
ATOM 980 N N . ASP A 1 125 ? 72.073 -7.377 -123.05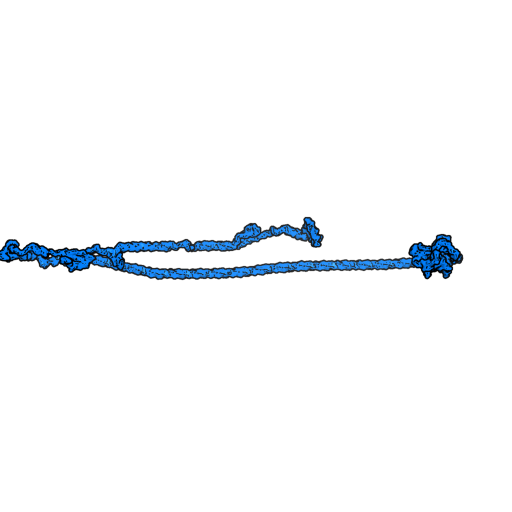4 1.00 62.91 125 ASP A N 1
ATOM 981 C CA . ASP A 1 125 ? 71.980 -6.282 -124.008 1.00 62.91 125 ASP A CA 1
ATOM 982 C C . ASP A 1 125 ? 72.998 -5.201 -123.624 1.00 62.91 125 ASP A C 1
ATOM 984 O O . ASP A 1 125 ? 73.161 -4.890 -122.435 1.00 62.91 125 ASP A O 1
ATOM 988 N N . PRO A 1 126 ? 73.684 -4.584 -124.597 1.00 51.22 126 PRO A N 1
ATOM 989 C CA . PRO A 1 126 ? 74.519 -3.439 -124.308 1.00 51.22 126 PRO A CA 1
ATOM 990 C C . PRO A 1 126 ? 73.629 -2.278 -123.838 1.00 51.22 126 PRO A C 1
ATOM 992 O O . PRO A 1 126 ? 72.798 -1.771 -124.590 1.00 51.22 126 PRO A O 1
ATOM 995 N N . THR A 1 127 ? 73.912 -1.799 -122.623 1.00 47.28 127 THR A N 1
ATOM 996 C CA . THR A 1 127 ? 73.516 -0.513 -122.002 1.00 47.28 127 THR A CA 1
ATOM 997 C C . THR A 1 127 ? 72.236 -0.480 -121.145 1.00 47.28 127 THR A C 1
ATOM 999 O O . THR A 1 127 ? 71.139 -0.315 -121.662 1.00 47.28 127 THR A O 1
ATOM 1002 N N . VAL A 1 128 ? 72.394 -0.439 -119.809 1.00 40.81 128 VAL A N 1
ATOM 1003 C CA . VAL A 1 128 ? 71.449 0.226 -118.880 1.00 40.81 128 VAL A CA 1
ATOM 1004 C C . VAL A 1 128 ? 72.236 0.927 -117.758 1.00 40.81 128 VAL A C 1
ATOM 1006 O O . VAL A 1 128 ? 73.067 0.308 -117.097 1.00 40.81 128 VAL A O 1
ATOM 1009 N N . LYS A 1 129 ? 71.991 2.231 -117.559 1.00 44.84 129 LYS A N 1
ATOM 1010 C CA . LYS A 1 129 ? 72.477 3.030 -116.414 1.00 44.84 129 LYS A CA 1
ATOM 1011 C C . LYS A 1 129 ? 71.624 2.752 -115.156 1.00 44.84 129 LYS A C 1
ATOM 10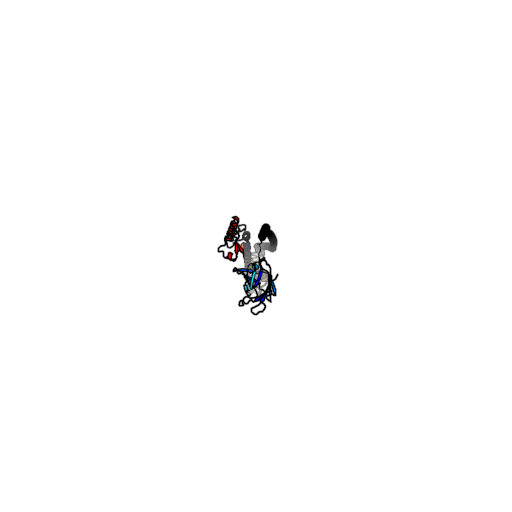13 O O . LYS A 1 129 ? 70.419 2.567 -115.306 1.00 44.84 129 LYS A O 1
ATOM 1018 N N . PRO A 1 130 ? 72.188 2.783 -113.933 1.00 45.19 130 PRO A N 1
ATOM 1019 C CA . PRO A 1 130 ? 71.422 2.583 -112.698 1.00 45.19 130 PRO A CA 1
ATOM 1020 C C . PRO A 1 130 ? 70.523 3.792 -112.352 1.00 45.19 130 PRO A C 1
ATOM 1022 O O . PRO A 1 130 ? 70.910 4.939 -112.571 1.00 45.19 130 PRO A O 1
ATOM 1025 N N . ILE A 1 131 ? 69.326 3.521 -111.813 1.00 45.88 131 ILE A N 1
ATOM 1026 C CA . ILE A 1 131 ? 68.288 4.491 -111.396 1.00 45.88 131 ILE A CA 1
ATOM 1027 C C . ILE A 1 131 ? 68.560 4.950 -109.945 1.00 45.88 131 ILE A C 1
ATOM 1029 O O . ILE A 1 131 ? 68.756 4.101 -109.080 1.00 45.88 131 ILE A O 1
ATOM 1033 N N . ASN A 1 132 ? 68.560 6.266 -109.671 1.00 46.03 132 ASN A N 1
ATOM 1034 C CA . ASN A 1 132 ? 68.943 6.889 -108.381 1.00 46.03 132 ASN A CA 1
ATOM 1035 C C . ASN A 1 132 ? 67.806 7.690 -107.683 1.00 46.03 132 ASN A C 1
ATOM 1037 O O . ASN A 1 132 ? 68.058 8.438 -106.746 1.00 46.03 132 ASN A O 1
ATOM 1041 N N . ASP A 1 133 ? 66.539 7.547 -108.084 1.00 48.59 133 ASP A N 1
ATOM 1042 C CA . ASP A 1 133 ? 65.463 8.452 -107.617 1.00 48.59 133 ASP A CA 1
ATOM 1043 C C . ASP A 1 133 ? 64.675 7.964 -106.372 1.00 48.59 133 ASP A C 1
ATOM 1045 O O . ASP A 1 133 ? 63.673 8.565 -105.999 1.00 48.59 133 ASP A O 1
ATOM 1049 N N . SER A 1 134 ? 65.102 6.895 -105.682 1.00 55.19 134 SER A N 1
ATOM 1050 C CA . SER A 1 134 ? 64.261 6.216 -104.665 1.00 55.19 134 SER A CA 1
ATOM 1051 C C . SER A 1 134 ? 64.512 6.581 -103.185 1.00 55.19 134 SER A C 1
ATOM 1053 O O . SER A 1 134 ? 63.681 6.241 -102.337 1.00 55.19 134 SER A O 1
ATOM 1055 N N . TYR A 1 135 ? 65.621 7.240 -102.825 1.00 54.12 135 TYR A N 1
ATOM 1056 C CA . TYR A 1 135 ? 66.006 7.432 -101.409 1.00 54.12 135 TYR A CA 1
ATOM 1057 C C . TYR A 1 135 ? 65.387 8.669 -100.731 1.00 54.12 135 TYR A C 1
ATOM 1059 O O . TYR A 1 135 ? 65.167 8.665 -99.524 1.00 54.12 135 TYR A O 1
ATOM 1067 N N . VAL A 1 136 ? 65.079 9.733 -101.479 1.00 58.69 136 VAL A N 1
ATOM 1068 C CA . VAL A 1 136 ? 64.564 10.988 -100.891 1.00 58.69 136 VAL A CA 1
ATOM 1069 C C . VAL A 1 136 ? 63.088 10.861 -100.496 1.00 58.69 136 VAL A C 1
ATOM 1071 O O . VAL A 1 136 ? 62.694 11.291 -99.414 1.00 58.69 136 VAL A O 1
ATOM 1074 N N . SER A 1 137 ? 62.265 10.211 -101.323 1.00 64.31 137 SER A N 1
ATOM 1075 C CA . SER A 1 137 ? 60.826 10.050 -101.061 1.00 64.31 137 SER A CA 1
ATOM 1076 C C . SER A 1 137 ? 60.526 9.157 -99.853 1.00 64.31 137 SER A C 1
ATOM 1078 O O . SER A 1 137 ? 59.589 9.427 -99.105 1.00 64.31 137 SER A O 1
ATOM 1080 N N . SER A 1 138 ? 61.336 8.122 -99.629 1.00 69.19 138 SER A N 1
ATOM 1081 C CA . SER A 1 138 ? 61.208 7.220 -98.478 1.00 69.19 138 SER A CA 1
ATOM 1082 C C . SER A 1 138 ? 61.603 7.904 -97.161 1.00 69.19 138 SER A C 1
ATOM 1084 O O . SER A 1 138 ? 60.944 7.690 -96.144 1.00 69.19 138 SER A O 1
ATOM 1086 N N . LEU A 1 139 ? 62.598 8.801 -97.181 1.00 74.19 139 LEU A N 1
ATOM 1087 C CA . LEU A 1 139 ? 62.953 9.632 -96.022 1.00 74.19 139 LEU A CA 1
ATOM 1088 C C . LEU A 1 139 ? 61.863 10.663 -95.679 1.00 74.19 139 LEU A C 1
ATOM 1090 O O . LEU A 1 139 ? 61.518 10.800 -94.509 1.00 74.19 139 LEU A O 1
ATOM 1094 N N . ILE A 1 140 ? 61.255 11.320 -96.675 1.00 74.75 140 ILE A N 1
ATOM 1095 C CA . ILE A 1 140 ? 60.129 12.255 -96.459 1.00 74.75 140 ILE A CA 1
ATOM 1096 C C . ILE A 1 140 ? 58.901 11.525 -95.891 1.00 74.75 140 ILE A C 1
ATOM 1098 O O . ILE A 1 140 ? 58.221 12.031 -94.998 1.00 74.75 140 ILE A O 1
ATOM 1102 N N . ALA A 1 141 ? 58.608 10.315 -96.374 1.00 74.75 141 ALA A N 1
ATOM 1103 C CA . ALA A 1 141 ? 57.528 9.496 -95.824 1.00 74.75 141 ALA A CA 1
ATOM 1104 C C . ALA A 1 141 ? 57.787 9.123 -94.353 1.00 74.75 141 ALA A C 1
ATOM 1106 O O . ALA A 1 141 ? 56.869 9.166 -93.533 1.00 74.75 141 ALA A O 1
ATOM 1107 N N . MET A 1 142 ? 59.041 8.816 -94.005 1.00 82.12 142 MET A N 1
ATOM 1108 C CA . MET A 1 142 ? 59.450 8.526 -92.631 1.00 82.12 142 MET A CA 1
ATOM 1109 C C . MET A 1 142 ? 59.343 9.755 -91.718 1.00 82.12 142 MET A C 1
ATOM 1111 O O . MET A 1 142 ? 58.818 9.639 -90.613 1.00 82.12 142 MET A O 1
ATOM 1115 N N . GLU A 1 143 ? 59.776 10.931 -92.180 1.00 80.44 143 GLU A N 1
ATOM 1116 C CA . GLU A 1 143 ? 59.633 12.200 -91.454 1.00 80.44 143 GLU A CA 1
ATOM 1117 C C . GLU A 1 143 ? 58.159 12.515 -91.167 1.00 80.44 143 GLU A C 1
ATOM 1119 O O . GLU A 1 143 ? 57.786 12.761 -90.019 1.00 80.44 143 GLU A O 1
ATOM 1124 N N . ASN A 1 144 ? 57.296 12.410 -92.181 1.00 84.25 144 ASN A N 1
ATOM 1125 C CA . ASN A 1 144 ? 55.857 12.623 -92.023 1.00 84.25 144 ASN A CA 1
ATOM 1126 C C . ASN A 1 144 ? 55.219 11.605 -91.066 1.00 84.25 144 ASN A C 1
ATOM 1128 O O . ASN A 1 144 ? 54.359 11.966 -90.261 1.00 84.25 144 ASN A O 1
ATOM 1132 N N . HIS A 1 145 ? 55.654 10.344 -91.114 1.00 85.44 145 HIS A N 1
ATOM 1133 C CA . HIS A 1 145 ? 55.190 9.314 -90.189 1.00 85.44 145 HIS A CA 1
ATOM 1134 C C . HIS A 1 145 ? 55.607 9.617 -88.740 1.00 85.44 145 HIS A C 1
ATOM 1136 O O . HIS A 1 145 ? 54.778 9.529 -87.835 1.00 85.44 145 HIS A O 1
ATOM 1142 N N . LEU A 1 146 ? 56.860 10.025 -88.507 1.00 88.88 146 LEU A N 1
ATOM 1143 C CA . LEU A 1 146 ? 57.352 10.407 -87.177 1.00 88.88 146 LEU A CA 1
ATOM 1144 C C . LEU A 1 146 ? 56.651 11.661 -86.642 1.00 88.88 146 LEU A C 1
ATOM 1146 O O . LEU A 1 146 ? 56.280 11.703 -85.465 1.00 88.88 146 LEU A O 1
ATOM 1150 N N . LEU A 1 147 ? 56.412 12.659 -87.495 1.00 91.06 147 LEU A N 1
ATOM 1151 C CA . LEU A 1 147 ? 55.665 13.861 -87.130 1.00 91.06 147 LEU A CA 1
ATOM 1152 C C . LEU A 1 147 ? 54.219 13.516 -86.743 1.00 91.06 147 LEU A C 1
ATOM 1154 O O . LEU A 1 147 ? 53.750 13.934 -85.683 1.00 91.06 147 LEU A O 1
ATOM 1158 N N . GLY A 1 148 ? 53.539 12.692 -87.547 1.00 91.00 148 GLY A N 1
ATOM 1159 C CA . GLY A 1 148 ? 52.184 12.220 -87.256 1.00 91.00 148 GLY A CA 1
ATOM 1160 C C . GLY A 1 148 ? 52.105 11.389 -85.971 1.00 91.00 148 GLY A C 1
ATOM 1161 O O . GLY A 1 148 ? 51.206 11.590 -85.151 1.00 91.00 148 GLY A O 1
ATOM 1162 N N . ALA A 1 149 ? 53.077 10.501 -85.738 1.00 88.31 149 ALA A N 1
ATOM 1163 C CA . ALA A 1 149 ? 53.176 9.723 -84.504 1.00 88.31 149 ALA A CA 1
ATOM 1164 C C . ALA A 1 149 ? 53.386 10.620 -83.272 1.00 88.31 149 ALA A C 1
ATOM 1166 O O . ALA A 1 149 ? 52.754 10.407 -82.233 1.00 88.31 149 ALA A O 1
ATOM 1167 N N . THR A 1 150 ? 54.213 11.662 -83.395 1.00 90.56 150 THR A N 1
ATOM 1168 C CA . THR A 1 150 ? 54.471 12.632 -82.320 1.00 90.56 150 THR A CA 1
ATOM 1169 C C . THR A 1 150 ? 53.216 13.440 -81.990 1.00 90.56 150 THR A C 1
ATOM 1171 O O . THR A 1 150 ? 52.844 13.546 -80.823 1.00 90.56 150 THR A O 1
ATOM 1174 N N . GLN A 1 151 ? 52.500 13.937 -83.003 1.00 93.50 151 GLN A N 1
ATOM 1175 C CA . GLN A 1 151 ? 51.240 14.667 -82.815 1.00 93.50 151 GLN A CA 1
ATOM 1176 C C . GLN A 1 151 ? 50.163 13.797 -82.155 1.00 93.50 151 GLN A C 1
ATOM 1178 O O . GLN A 1 151 ? 49.499 14.236 -81.215 1.00 93.50 151 GLN A O 1
ATOM 1183 N N . LYS A 1 152 ? 50.021 12.538 -82.590 1.00 93.81 152 LYS A N 1
ATOM 1184 C CA . LYS A 1 152 ? 49.084 11.581 -81.983 1.00 93.81 152 LYS A CA 1
ATOM 1185 C C . LYS A 1 152 ? 49.440 11.276 -80.526 1.00 93.81 152 LYS A C 1
ATOM 1187 O O . LYS A 1 152 ? 48.549 11.172 -79.682 1.00 93.81 152 LYS A O 1
ATOM 1192 N N . THR A 1 153 ? 50.732 11.162 -80.225 1.00 91.81 153 THR A N 1
ATOM 1193 C CA . THR A 1 153 ? 51.222 10.956 -78.856 1.00 91.81 153 THR A CA 1
ATOM 1194 C C . THR A 1 153 ? 50.903 12.163 -77.978 1.00 91.81 153 THR A C 1
ATOM 1196 O O . THR A 1 153 ? 50.344 11.984 -76.899 1.00 91.81 153 THR A O 1
ATOM 1199 N N . GLN A 1 154 ? 51.154 13.386 -78.458 1.00 93.25 154 GLN A N 1
ATOM 1200 C CA . GLN A 1 154 ? 50.833 14.608 -77.715 1.00 93.25 154 GLN A CA 1
ATOM 1201 C C . GLN A 1 154 ? 49.331 14.724 -77.432 1.00 93.25 154 GLN A C 1
ATOM 1203 O O . GLN A 1 154 ? 48.940 14.937 -76.289 1.00 93.25 154 GLN A O 1
ATOM 1208 N N . ALA A 1 155 ? 48.484 14.482 -78.437 1.00 94.50 155 ALA A N 1
ATOM 1209 C CA . ALA A 1 155 ? 47.033 14.487 -78.256 1.00 94.50 155 ALA A CA 1
ATOM 1210 C C . ALA A 1 155 ? 46.567 13.439 -77.227 1.00 94.50 155 ALA A C 1
ATOM 1212 O O . ALA A 1 155 ? 45.654 13.694 -76.444 1.00 94.50 155 ALA A O 1
ATOM 1213 N N . THR A 1 156 ? 47.216 12.271 -77.195 1.00 94.75 156 THR A N 1
ATOM 1214 C CA . THR A 1 156 ? 46.929 11.225 -76.202 1.00 94.75 156 THR A CA 1
ATOM 1215 C C . THR A 1 156 ? 47.340 11.662 -74.794 1.00 94.75 156 THR A C 1
ATOM 1217 O O . THR A 1 156 ? 46.578 11.461 -73.852 1.00 94.75 156 THR A O 1
ATOM 1220 N N . ILE A 1 157 ? 48.510 12.292 -74.639 1.00 94.81 157 ILE A N 1
ATOM 1221 C CA . ILE A 1 157 ? 48.981 12.834 -73.354 1.00 94.81 157 ILE A CA 1
ATOM 1222 C C . ILE A 1 157 ? 48.021 13.910 -72.837 1.00 94.81 157 ILE A C 1
ATOM 1224 O O . ILE A 1 157 ? 47.639 13.883 -71.668 1.00 94.81 157 ILE A O 1
ATOM 1228 N N . ASP A 1 158 ? 47.590 14.826 -73.703 1.00 96.19 158 ASP A N 1
ATOM 1229 C CA . ASP A 1 158 ? 46.667 15.899 -73.329 1.00 96.19 158 ASP A CA 1
ATOM 1230 C C . ASP A 1 158 ? 45.307 15.339 -72.887 1.00 96.19 158 ASP A C 1
ATOM 1232 O O . ASP A 1 158 ? 44.742 15.783 -71.882 1.00 96.19 158 ASP A O 1
ATOM 1236 N N . GLN A 1 159 ? 44.809 14.312 -73.584 1.00 95.31 159 GLN A N 1
ATOM 1237 C CA . GLN A 1 159 ? 43.578 13.620 -73.209 1.00 95.31 159 GLN A CA 1
ATOM 1238 C C . GLN A 1 159 ? 43.720 12.897 -71.862 1.00 95.31 159 GLN A C 1
ATOM 1240 O O . GLN A 1 159 ? 42.868 13.070 -70.993 1.00 95.31 159 GLN A O 1
ATOM 1245 N N . LEU A 1 160 ? 44.819 12.167 -71.639 1.00 95.50 160 LEU A N 1
ATOM 1246 C CA . LEU A 1 160 ? 45.096 11.501 -70.360 1.00 95.50 160 LEU A CA 1
ATOM 1247 C C . LEU A 1 160 ? 45.182 12.498 -69.197 1.00 95.50 160 LEU A C 1
ATOM 1249 O O . LEU A 1 160 ? 44.645 12.239 -68.120 1.00 95.50 160 LEU A O 1
ATOM 1253 N N . ASN A 1 161 ? 45.812 13.655 -69.410 1.00 94.75 161 ASN A N 1
ATOM 1254 C CA . ASN A 1 161 ? 45.881 14.716 -68.405 1.00 94.75 161 ASN A CA 1
ATOM 1255 C C . ASN A 1 161 ? 44.489 15.264 -68.063 1.00 94.75 161 ASN A C 1
ATOM 1257 O O . ASN A 1 161 ? 44.172 15.471 -66.888 1.00 94.75 161 ASN A O 1
ATOM 1261 N N . LYS A 1 162 ? 43.634 15.461 -69.074 1.00 95.88 162 LYS A N 1
ATOM 1262 C CA . LYS A 1 162 ? 42.249 15.904 -68.879 1.00 95.88 162 LYS A CA 1
ATOM 1263 C C . LYS A 1 162 ? 41.414 14.859 -68.139 1.00 95.88 162 LYS A C 1
ATOM 1265 O O . LYS A 1 162 ? 40.702 15.211 -67.201 1.00 95.88 162 LYS A O 1
ATOM 1270 N N . ASP A 1 163 ? 41.532 13.590 -68.514 1.00 95.50 163 ASP A N 1
ATOM 1271 C CA . ASP A 1 163 ? 40.808 12.489 -67.873 1.00 95.50 163 ASP A CA 1
ATOM 1272 C C . ASP A 1 163 ? 41.241 12.308 -66.415 1.00 95.50 163 ASP A C 1
ATOM 1274 O O . ASP A 1 163 ? 40.393 12.168 -65.534 1.00 95.50 163 ASP A O 1
ATOM 1278 N N . SER A 1 164 ? 42.543 12.419 -66.134 1.00 94.25 164 SER A N 1
ATOM 1279 C CA . SER A 1 164 ? 43.085 12.408 -64.771 1.00 94.25 164 SER A CA 1
ATOM 1280 C C . SER A 1 164 ? 42.538 13.567 -63.929 1.00 94.25 164 SER A C 1
ATOM 1282 O O . SER A 1 164 ? 42.064 13.356 -62.811 1.00 94.25 164 SER A O 1
ATOM 1284 N N . SER A 1 165 ? 42.512 14.787 -64.480 1.00 95.56 165 SER A N 1
ATOM 1285 C CA . SER A 1 165 ? 41.944 15.952 -63.789 1.00 95.56 165 SER A CA 1
ATOM 1286 C C . SER A 1 165 ? 40.448 15.781 -63.500 1.00 95.56 165 SER A C 1
ATOM 1288 O O . SER A 1 165 ? 39.997 16.038 -62.382 1.00 95.56 165 SER A O 1
ATOM 1290 N N . ASN A 1 166 ? 39.680 15.274 -64.468 1.00 96.25 166 ASN A N 1
ATOM 1291 C CA . ASN A 1 166 ? 38.256 14.990 -64.289 1.00 96.25 166 ASN A CA 1
ATOM 1292 C C . ASN A 1 166 ? 38.023 13.921 -63.211 1.00 96.25 166 ASN A C 1
ATOM 1294 O O . ASN A 1 166 ? 37.152 14.093 -62.358 1.00 96.25 166 ASN A O 1
ATOM 1298 N N . ALA A 1 167 ? 38.813 12.844 -63.212 1.00 93.38 167 ALA A N 1
ATOM 1299 C CA . ALA A 1 167 ? 38.726 11.787 -62.208 1.00 93.38 167 ALA A CA 1
ATOM 1300 C C . ALA A 1 167 ? 39.028 12.317 -60.795 1.00 93.38 167 ALA A C 1
ATOM 1302 O O . ALA A 1 167 ? 38.303 11.999 -59.851 1.00 93.38 167 ALA A O 1
ATOM 1303 N N . GLN A 1 168 ? 40.038 13.181 -60.644 1.00 94.00 168 GLN A N 1
ATOM 1304 C CA . GLN A 1 168 ? 40.354 13.831 -59.367 1.00 94.00 168 GLN A CA 1
ATOM 1305 C C . GLN A 1 168 ? 39.208 14.725 -58.873 1.00 94.00 168 GLN A C 1
ATOM 1307 O O . GLN A 1 168 ? 38.844 14.664 -57.699 1.00 94.00 168 GLN A O 1
ATOM 1312 N N . GLN A 1 169 ? 38.598 15.519 -59.758 1.00 95.31 169 GLN A N 1
ATOM 1313 C CA . GLN A 1 169 ? 37.456 16.369 -59.401 1.00 95.31 169 GLN A CA 1
ATOM 1314 C C . GLN A 1 169 ? 36.238 15.542 -58.975 1.00 95.31 169 GLN A C 1
ATOM 1316 O O . GLN A 1 169 ? 35.594 15.864 -57.975 1.00 95.31 169 GLN A O 1
ATOM 1321 N N . GLN A 1 170 ? 35.942 14.453 -59.690 1.00 95.19 170 GLN A N 1
ATOM 1322 C CA . GLN A 1 170 ? 34.854 13.541 -59.333 1.00 95.19 170 GLN A CA 1
ATOM 1323 C C . GLN A 1 170 ? 35.108 12.866 -57.982 1.00 95.19 170 GLN A C 1
ATOM 1325 O O . GLN A 1 170 ? 34.218 12.856 -57.133 1.00 95.19 170 GLN A O 1
ATOM 1330 N N . ALA A 1 171 ? 36.326 12.370 -57.744 1.00 93.31 171 ALA A N 1
ATOM 1331 C CA . ALA A 1 171 ? 36.704 11.782 -56.463 1.00 93.31 171 ALA A CA 1
ATOM 1332 C C . ALA A 1 171 ? 36.551 12.791 -55.315 1.00 93.31 171 ALA A C 1
ATOM 1334 O O . ALA A 1 171 ? 35.965 12.463 -54.283 1.00 93.31 171 ALA A O 1
ATOM 1335 N N . GLN A 1 172 ? 36.993 14.037 -55.511 1.00 94.38 172 GLN A N 1
ATOM 1336 C CA . GLN A 1 172 ? 36.856 15.095 -54.512 1.00 94.38 172 GLN A CA 1
ATOM 1337 C C . GLN A 1 172 ? 35.386 15.442 -54.232 1.00 94.38 172 GLN A C 1
ATOM 1339 O O . GLN A 1 172 ? 35.010 15.618 -53.073 1.00 94.38 172 GLN A O 1
ATOM 1344 N N . ALA A 1 173 ? 34.542 15.504 -55.265 1.00 95.62 173 ALA A N 1
ATOM 1345 C CA . ALA A 1 173 ? 33.110 15.747 -55.109 1.00 95.62 173 ALA A CA 1
ATOM 1346 C C . ALA A 1 173 ? 32.421 14.620 -54.321 1.00 95.62 173 ALA A C 1
ATOM 1348 O O . ALA A 1 173 ? 31.620 14.895 -53.425 1.00 95.62 173 ALA A O 1
ATOM 1349 N N . VAL A 1 174 ? 32.774 13.360 -54.602 1.00 95.00 174 VAL A N 1
ATOM 1350 C CA . VAL A 1 174 ? 32.280 12.194 -53.853 1.00 95.00 174 VAL A CA 1
ATOM 1351 C C . VAL A 1 174 ? 32.718 12.263 -52.391 1.00 95.00 174 VAL A C 1
ATOM 1353 O O . VAL A 1 174 ? 31.886 12.083 -51.505 1.00 95.00 174 VAL A O 1
ATOM 1356 N N . LEU A 1 175 ? 33.984 12.587 -52.121 1.00 94.56 175 LEU A N 1
ATOM 1357 C CA . LEU A 1 175 ? 34.517 12.703 -50.759 1.00 94.56 175 LEU A CA 1
ATOM 1358 C C . LEU A 1 175 ? 33.802 13.800 -49.958 1.00 94.56 175 LEU A C 1
ATOM 1360 O O . LEU A 1 175 ? 33.400 13.580 -48.815 1.00 94.56 175 LEU A O 1
ATOM 1364 N N . THR A 1 176 ? 33.574 14.960 -50.577 1.00 96.25 176 THR A N 1
ATOM 1365 C CA . THR A 1 176 ? 32.795 16.051 -49.978 1.00 96.25 176 THR A CA 1
ATOM 1366 C C . THR A 1 176 ? 31.364 15.613 -49.678 1.00 96.25 176 THR A C 1
ATOM 1368 O O . THR A 1 176 ? 30.860 15.885 -48.587 1.00 96.25 176 THR A O 1
ATOM 1371 N N . LYS A 1 177 ? 30.715 14.895 -50.604 1.00 96.31 177 LYS A N 1
ATOM 1372 C CA . LYS A 1 177 ? 29.356 14.389 -50.392 1.00 96.31 177 LYS A CA 1
ATOM 1373 C C . LYS A 1 177 ? 29.297 13.378 -49.246 1.00 96.31 177 LYS A C 1
ATOM 1375 O O . LYS A 1 177 ? 28.432 13.511 -48.390 1.00 96.31 177 LYS A O 1
ATOM 1380 N N . ILE A 1 178 ? 30.229 12.426 -49.184 1.00 94.75 178 ILE A N 1
ATOM 1381 C CA . ILE A 1 178 ? 30.311 11.440 -48.093 1.00 94.75 178 ILE A CA 1
ATOM 1382 C C . ILE A 1 178 ? 30.456 12.142 -46.738 1.00 94.75 178 ILE A C 1
ATOM 1384 O O . ILE A 1 178 ? 29.735 11.811 -45.800 1.00 94.75 178 ILE A O 1
ATOM 1388 N N . ASN A 1 179 ? 31.334 13.142 -46.636 1.00 95.44 179 ASN A N 1
ATOM 1389 C CA . ASN A 1 179 ? 31.522 13.895 -45.393 1.00 95.44 179 ASN A CA 1
ATOM 1390 C C . ASN A 1 179 ? 30.271 14.692 -44.995 1.00 95.44 179 ASN A C 1
ATOM 1392 O O . ASN A 1 179 ? 29.927 14.759 -43.811 1.00 95.44 179 ASN A O 1
ATOM 1396 N N . SER A 1 180 ? 29.574 15.274 -45.975 1.00 96.12 180 SER A N 1
ATOM 1397 C CA . SER A 1 180 ? 28.304 15.966 -45.747 1.00 96.12 180 SER A CA 1
ATOM 1398 C C . SER A 1 180 ? 27.226 15.000 -45.254 1.00 96.12 180 SER A C 1
ATOM 1400 O O . SER A 1 180 ? 26.577 15.275 -44.247 1.00 96.12 180 SER A O 1
ATOM 1402 N N . ASP A 1 181 ? 27.067 13.856 -45.923 1.00 95.31 181 ASP A N 1
ATOM 1403 C CA . ASP A 1 181 ? 26.082 12.834 -45.564 1.00 95.31 181 ASP A CA 1
ATOM 1404 C C . ASP A 1 181 ? 26.373 12.273 -44.160 1.00 95.31 181 ASP A C 1
ATOM 1406 O O . ASP A 1 181 ? 25.467 12.156 -43.338 1.00 95.31 181 ASP A O 1
ATOM 1410 N N . PHE A 1 182 ? 27.641 11.992 -43.839 1.00 95.81 182 PHE A N 1
ATOM 1411 C CA . PHE A 1 182 ? 28.051 11.538 -42.506 1.00 95.81 182 PHE A CA 1
ATOM 1412 C C . PHE A 1 182 ? 27.716 12.564 -41.416 1.00 95.81 182 PHE A C 1
ATOM 1414 O O . PHE A 1 182 ? 27.203 12.207 -40.355 1.00 95.81 182 PHE A O 1
ATOM 1421 N N . THR A 1 183 ? 27.968 13.847 -41.683 1.00 95.62 183 THR A N 1
ATOM 1422 C CA . THR A 1 183 ? 27.644 14.933 -40.749 1.00 95.62 183 THR A CA 1
ATOM 1423 C C . THR A 1 183 ? 26.135 15.039 -40.523 1.00 95.62 183 THR A C 1
ATOM 1425 O O . THR A 1 183 ? 25.692 15.152 -39.381 1.00 95.62 183 THR A O 1
ATOM 1428 N N . ASP A 1 184 ? 25.332 14.944 -41.586 1.00 96.62 184 ASP A N 1
ATOM 1429 C CA . ASP A 1 184 ? 23.868 14.950 -41.493 1.00 96.62 184 ASP A CA 1
ATOM 1430 C C . ASP A 1 184 ? 23.337 13.752 -40.688 1.00 96.62 184 ASP A C 1
ATOM 1432 O O . ASP A 1 184 ? 22.511 13.923 -39.789 1.00 96.62 184 ASP A O 1
ATOM 1436 N N . TYR A 1 185 ? 23.868 12.547 -40.927 1.00 94.81 185 TYR A N 1
ATOM 1437 C CA . TYR A 1 185 ? 23.527 11.359 -40.138 1.00 94.81 185 TYR A CA 1
ATOM 1438 C C . TYR A 1 185 ? 23.893 11.508 -38.662 1.00 94.81 185 TYR A C 1
ATOM 1440 O O . TYR A 1 185 ? 23.078 11.182 -37.798 1.00 94.81 185 TYR A O 1
ATOM 1448 N N . SER A 1 186 ? 25.084 12.030 -38.365 1.00 95.62 186 SER A N 1
ATOM 1449 C CA . SER A 1 186 ? 25.522 12.296 -36.993 1.00 95.62 186 SER A CA 1
ATOM 1450 C C . SER A 1 186 ? 24.574 13.272 -36.286 1.00 95.62 186 SER A C 1
ATOM 1452 O O . SER A 1 186 ? 24.126 13.016 -35.168 1.00 95.62 186 SER A O 1
ATOM 1454 N N . ASN A 1 187 ? 24.167 14.347 -36.968 1.00 96.75 187 ASN A N 1
ATOM 1455 C CA . ASN A 1 187 ? 23.207 15.311 -36.432 1.00 96.75 187 ASN A CA 1
ATOM 1456 C C . ASN A 1 187 ? 21.836 14.674 -36.171 1.00 96.75 187 ASN A C 1
ATOM 1458 O O . ASN A 1 187 ? 21.294 14.827 -35.076 1.00 96.75 187 ASN A O 1
ATOM 1462 N N . LYS A 1 188 ? 21.300 13.912 -37.133 1.00 96.25 188 LYS A N 1
ATOM 1463 C CA . LYS A 1 188 ? 20.024 13.192 -36.984 1.00 96.25 188 LYS A CA 1
ATOM 1464 C C . LYS A 1 188 ? 20.052 12.215 -35.814 1.00 96.25 188 LYS A C 1
ATOM 1466 O O . LYS A 1 188 ? 19.109 12.189 -35.025 1.00 96.25 188 LYS A O 1
ATOM 1471 N N . TYR A 1 189 ? 21.134 11.450 -35.679 1.00 96.19 189 TYR A N 1
ATOM 1472 C CA . TYR A 1 189 ? 21.327 10.527 -34.564 1.00 96.19 189 TYR A CA 1
ATOM 1473 C C . TYR A 1 189 ? 21.338 11.266 -33.222 1.00 96.19 189 TYR A C 1
ATOM 1475 O O . TYR A 1 189 ? 20.596 10.901 -32.314 1.00 96.19 189 TYR A O 1
ATOM 1483 N N . ASN A 1 190 ? 22.110 12.350 -33.111 1.00 96.12 190 ASN A N 1
ATOM 1484 C CA . ASN A 1 190 ? 22.196 13.133 -31.879 1.00 96.12 190 ASN A CA 1
ATOM 1485 C C . ASN A 1 190 ? 20.849 13.771 -31.503 1.00 96.12 190 ASN A C 1
ATOM 1487 O O . ASN A 1 190 ? 20.466 13.759 -30.334 1.00 96.12 190 ASN A O 1
ATOM 1491 N N . THR A 1 191 ? 20.096 14.287 -32.481 1.00 97.31 191 THR A N 1
ATOM 1492 C CA . THR A 1 191 ? 18.738 14.801 -32.251 1.00 97.31 191 THR A CA 1
ATOM 1493 C C . THR A 1 191 ? 17.794 13.702 -31.771 1.00 97.31 191 THR A C 1
ATOM 1495 O O . THR A 1 191 ? 17.057 13.915 -30.808 1.00 97.31 191 THR A O 1
ATOM 1498 N N . LEU A 1 192 ? 17.827 12.523 -32.399 1.00 96.69 192 LEU A N 1
ATOM 1499 C CA . LEU A 1 192 ? 16.991 11.397 -31.995 1.00 96.69 192 LEU A CA 1
ATOM 1500 C C . LEU A 1 192 ? 17.326 10.944 -30.567 1.00 96.69 192 LEU A C 1
ATOM 1502 O O . LEU A 1 192 ? 16.421 10.826 -29.743 1.00 96.69 192 LEU A O 1
ATOM 1506 N N . ALA A 1 193 ? 18.611 10.789 -30.246 1.00 95.50 193 ALA A N 1
ATOM 1507 C CA . ALA A 1 193 ? 19.072 10.415 -28.912 1.00 95.50 193 ALA A CA 1
ATOM 1508 C C . ALA A 1 193 ? 18.617 11.421 -27.840 1.00 95.50 193 ALA A C 1
ATOM 1510 O O . ALA A 1 193 ? 18.067 11.025 -26.811 1.00 95.50 193 ALA A O 1
ATOM 1511 N N . ALA A 1 194 ? 18.764 12.724 -28.103 1.00 96.31 194 ALA A N 1
ATOM 1512 C CA . ALA A 1 194 ? 18.290 13.769 -27.198 1.00 96.31 194 ALA A CA 1
ATOM 1513 C C . ALA A 1 194 ? 16.760 13.742 -27.031 1.00 96.31 194 ALA A C 1
ATOM 1515 O O . ALA A 1 194 ? 16.252 13.918 -25.923 1.00 96.31 194 ALA A O 1
ATOM 1516 N N . SER A 1 195 ? 16.016 13.485 -28.113 1.00 97.31 195 SER A N 1
ATOM 1517 C CA . SER A 1 195 ? 14.554 13.390 -28.062 1.00 97.31 195 SER A CA 1
ATOM 1518 C C . SER A 1 195 ? 14.075 12.207 -27.215 1.00 97.31 195 SER A C 1
ATOM 1520 O O . SER A 1 195 ? 13.154 12.369 -26.416 1.00 97.31 195 SER A O 1
ATOM 1522 N N . TRP A 1 196 ? 14.740 11.049 -27.314 1.00 96.25 196 TRP A N 1
ATOM 1523 C CA . TRP A 1 196 ? 14.434 9.875 -26.498 1.00 96.25 196 TRP A CA 1
ATOM 1524 C C . TRP A 1 196 ? 14.723 10.121 -25.021 1.00 96.25 196 TRP A C 1
ATOM 1526 O O . TRP A 1 196 ? 13.867 9.833 -24.189 1.00 96.25 196 TRP A O 1
ATOM 1536 N N . GLN A 1 197 ? 15.863 10.733 -24.692 1.00 96.94 197 GLN A N 1
ATOM 1537 C CA . GLN A 1 197 ? 16.190 11.104 -23.310 1.00 96.94 197 GLN A CA 1
ATOM 1538 C C . GLN A 1 197 ? 15.167 12.085 -22.720 1.00 96.94 197 GLN A C 1
ATOM 1540 O O . GLN A 1 197 ? 14.732 11.933 -21.578 1.00 96.94 197 GLN A O 1
ATOM 1545 N N . ALA A 1 198 ? 14.740 13.082 -23.501 1.00 97.00 198 ALA A N 1
ATOM 1546 C CA . ALA A 1 198 ? 13.717 14.030 -23.070 1.00 97.00 198 ALA A CA 1
ATOM 1547 C C . ALA A 1 198 ? 12.355 13.348 -22.858 1.00 97.00 198 ALA A C 1
ATOM 1549 O O . ALA A 1 198 ? 11.666 13.641 -21.879 1.00 97.00 198 ALA A O 1
ATOM 1550 N N . GLN A 1 199 ? 11.977 12.426 -23.748 1.00 97.31 199 GLN A N 1
ATOM 1551 C CA . GLN A 1 199 ? 10.725 11.681 -23.649 1.00 97.31 199 GLN A CA 1
ATOM 1552 C C . GLN A 1 199 ? 10.720 10.727 -22.449 1.00 97.31 199 GLN A C 1
ATOM 1554 O O . GLN A 1 199 ? 9.746 10.709 -21.699 1.00 97.31 199 GLN A O 1
ATOM 1559 N N . GLU A 1 200 ? 11.808 9.991 -22.223 1.00 96.94 200 GLU A N 1
ATOM 1560 C CA . GLU A 1 200 ? 11.987 9.138 -21.046 1.00 96.94 200 GLU A CA 1
ATOM 1561 C C . GLU A 1 200 ? 11.860 9.955 -19.756 1.00 96.94 200 GLU A C 1
ATOM 1563 O O . GLU A 1 200 ? 11.097 9.594 -18.857 1.00 96.94 200 GLU A O 1
ATOM 1568 N N . LYS A 1 201 ? 12.532 11.112 -19.690 1.00 97.44 201 LYS A N 1
ATOM 1569 C CA . LYS A 1 201 ? 12.428 12.018 -18.544 1.00 97.44 201 LYS A CA 1
ATOM 1570 C C . LYS A 1 201 ? 10.994 12.504 -18.327 1.00 97.44 201 LYS A C 1
ATOM 1572 O O . LYS A 1 201 ? 10.510 12.464 -17.200 1.00 97.44 201 LYS A O 1
ATOM 1577 N N . ALA A 1 202 ? 10.303 12.932 -19.382 1.00 97.75 202 ALA A N 1
ATOM 1578 C CA . ALA A 1 202 ? 8.926 13.415 -19.282 1.00 97.75 202 ALA A CA 1
ATOM 1579 C C . ALA A 1 202 ? 7.960 12.325 -18.786 1.00 97.75 202 ALA A C 1
ATOM 1581 O O . ALA A 1 202 ? 7.098 12.602 -17.952 1.00 97.75 202 ALA A O 1
ATOM 1582 N N . ILE A 1 203 ? 8.126 11.086 -19.260 1.00 97.50 203 ILE A N 1
ATOM 1583 C CA . ILE A 1 203 ? 7.343 9.931 -18.800 1.00 97.50 203 ILE A CA 1
ATOM 1584 C C . ILE A 1 203 ? 7.614 9.661 -17.316 1.00 97.50 203 ILE A C 1
ATOM 1586 O O . ILE A 1 203 ? 6.668 9.518 -16.540 1.00 97.50 203 ILE A O 1
ATOM 1590 N N . ASN A 1 204 ? 8.883 9.648 -16.903 1.00 97.56 204 ASN A N 1
ATOM 1591 C CA . ASN A 1 204 ? 9.268 9.398 -15.514 1.00 97.56 204 ASN A CA 1
ATOM 1592 C C . ASN A 1 204 ? 8.773 10.498 -14.563 1.00 97.56 204 ASN A C 1
ATOM 1594 O O . ASN A 1 204 ? 8.251 10.194 -13.487 1.00 97.56 204 ASN A O 1
ATOM 1598 N N . ASP A 1 205 ? 8.868 11.766 -14.965 1.00 97.75 205 ASP A N 1
ATOM 1599 C CA . ASP A 1 205 ? 8.354 12.901 -14.194 1.00 97.75 205 ASP A CA 1
ATOM 1600 C C . ASP A 1 205 ? 6.823 12.820 -14.052 1.00 97.75 205 ASP A C 1
ATOM 1602 O O . ASP A 1 205 ? 6.286 12.994 -12.955 1.00 97.75 205 ASP A O 1
ATOM 1606 N N . ALA A 1 206 ? 6.108 12.497 -15.138 1.00 97.69 206 ALA A N 1
ATOM 1607 C CA . ALA A 1 206 ? 4.654 12.339 -15.124 1.00 97.69 206 ALA A CA 1
ATOM 1608 C C . ALA A 1 206 ? 4.206 11.170 -14.233 1.00 97.69 206 ALA A C 1
ATOM 1610 O O . ALA A 1 206 ? 3.297 11.340 -13.418 1.00 97.69 206 ALA A O 1
ATOM 1611 N N . ALA A 1 207 ? 4.866 10.012 -14.332 1.00 97.00 207 ALA A N 1
ATOM 1612 C CA . ALA A 1 207 ? 4.587 8.849 -13.489 1.00 97.00 207 ALA A CA 1
ATOM 1613 C C . ALA A 1 207 ? 4.865 9.144 -12.005 1.00 97.00 207 ALA A C 1
ATOM 1615 O O . ALA A 1 207 ? 4.056 8.815 -11.135 1.00 97.00 207 ALA A O 1
ATOM 1616 N N . THR A 1 208 ? 5.971 9.836 -11.712 1.00 97.31 208 THR A N 1
ATOM 1617 C CA . THR A 1 208 ? 6.320 10.267 -10.350 1.00 97.31 208 THR A CA 1
ATOM 1618 C C . THR A 1 208 ? 5.266 11.216 -9.786 1.00 97.31 208 THR A C 1
ATOM 1620 O O . THR A 1 208 ? 4.836 11.054 -8.640 1.00 97.31 208 THR A O 1
ATOM 1623 N N . LYS A 1 209 ? 4.794 12.172 -10.595 1.00 97.38 209 LYS A N 1
ATOM 1624 C CA . LYS A 1 209 ? 3.728 13.093 -10.196 1.00 97.38 209 LYS A CA 1
ATOM 1625 C C . LYS A 1 209 ? 2.413 12.356 -9.930 1.00 97.38 209 LYS A C 1
ATOM 1627 O O . LYS A 1 209 ? 1.812 12.570 -8.882 1.00 97.38 209 LYS A O 1
ATOM 1632 N N . GLN A 1 210 ? 1.993 11.463 -10.827 1.00 97.88 210 GLN A N 1
ATOM 1633 C CA . GLN A 1 210 ? 0.778 10.661 -10.641 1.00 97.88 210 GLN A CA 1
ATOM 1634 C C . GLN A 1 210 ? 0.833 9.831 -9.354 1.00 97.88 210 GLN A C 1
ATOM 1636 O O . GLN A 1 210 ? -0.147 9.778 -8.613 1.00 97.88 210 GLN A O 1
ATOM 1641 N N . LEU A 1 211 ? 1.986 9.232 -9.042 1.00 96.56 211 LEU A N 1
ATOM 1642 C CA . LEU A 1 211 ? 2.176 8.487 -7.800 1.00 96.56 211 LEU A CA 1
ATOM 1643 C C . LEU A 1 211 ? 2.050 9.385 -6.557 1.00 96.56 211 LEU A C 1
ATOM 1645 O O . LEU A 1 211 ? 1.460 8.969 -5.558 1.00 96.56 211 LEU A O 1
ATOM 1649 N N . ALA A 1 212 ? 2.596 10.602 -6.598 1.00 96.56 212 ALA A N 1
ATOM 1650 C CA . ALA A 1 212 ? 2.493 11.565 -5.501 1.00 96.56 212 ALA A CA 1
ATOM 1651 C C . ALA A 1 212 ? 1.051 12.061 -5.295 1.00 96.56 212 ALA A C 1
ATOM 1653 O O . ALA A 1 212 ? 0.568 12.108 -4.157 1.00 96.56 212 ALA A O 1
ATOM 1654 N N . ASP A 1 213 ? 0.349 12.366 -6.388 1.00 96.81 213 ASP A N 1
ATOM 1655 C CA . ASP A 1 213 ? -1.056 12.778 -6.364 1.00 96.81 213 ASP A CA 1
ATOM 1656 C C . ASP A 1 213 ? -1.936 11.650 -5.782 1.00 96.81 213 ASP A C 1
ATOM 1658 O O . ASP A 1 213 ? -2.733 11.895 -4.875 1.00 96.81 213 ASP A O 1
ATOM 1662 N N . LEU A 1 214 ? -1.729 10.396 -6.214 1.00 97.25 214 LEU A N 1
ATOM 1663 C CA . LEU A 1 214 ? -2.467 9.228 -5.713 1.00 97.25 214 LEU A CA 1
ATOM 1664 C C . LEU A 1 214 ? -2.236 8.997 -4.212 1.00 97.25 214 LEU A C 1
ATOM 1666 O O . LEU A 1 214 ? -3.184 8.745 -3.471 1.00 97.25 214 LEU A O 1
ATOM 1670 N N . LYS A 1 215 ? -0.987 9.114 -3.737 1.00 95.94 215 LYS A N 1
ATOM 1671 C CA . LYS A 1 215 ? -0.667 9.013 -2.301 1.00 95.94 215 LYS A CA 1
ATOM 1672 C C . LYS A 1 215 ? -1.394 10.079 -1.487 1.00 95.94 215 LYS A C 1
ATOM 1674 O O . LYS A 1 215 ? -1.931 9.770 -0.426 1.00 95.94 215 LYS A O 1
ATOM 1679 N N . THR A 1 216 ? -1.422 11.311 -1.990 1.00 96.06 216 THR A N 1
ATOM 1680 C CA . THR A 1 216 ? -2.078 12.439 -1.318 1.00 96.06 216 THR A CA 1
ATOM 1681 C C . THR A 1 216 ? -3.591 12.239 -1.259 1.00 96.06 216 THR A C 1
ATOM 1683 O O . THR A 1 216 ? -4.175 12.374 -0.185 1.00 96.06 216 THR A O 1
ATOM 1686 N N . SER A 1 217 ? -4.213 11.847 -2.378 1.00 96.00 217 SER A N 1
ATOM 1687 C CA . SER A 1 217 ? -5.651 11.553 -2.441 1.00 96.00 217 SER A CA 1
ATOM 1688 C C . SER A 1 217 ? -6.030 10.416 -1.496 1.00 96.00 217 SER A C 1
ATOM 1690 O O . SER A 1 217 ? -6.887 10.595 -0.638 1.00 96.00 217 SER A O 1
ATOM 1692 N N . ASN A 1 218 ? -5.326 9.281 -1.568 1.00 96.00 218 ASN A N 1
ATOM 1693 C CA . ASN A 1 218 ? -5.609 8.131 -0.711 1.00 96.00 218 ASN A CA 1
ATOM 1694 C C . ASN A 1 218 ? -5.460 8.479 0.775 1.00 96.00 218 ASN A C 1
ATOM 1696 O O . ASN A 1 218 ? -6.269 8.047 1.591 1.00 96.00 218 ASN A O 1
ATOM 1700 N N . GLN A 1 219 ? -4.450 9.273 1.147 1.00 95.88 219 GLN A N 1
ATOM 1701 C CA . GLN A 1 219 ? -4.280 9.704 2.533 1.00 95.88 219 GLN A CA 1
ATOM 1702 C C . GLN A 1 219 ? -5.433 10.602 3.000 1.00 95.88 219 GLN A C 1
ATOM 1704 O O . GLN A 1 219 ? -5.890 10.458 4.137 1.00 95.88 219 GLN A O 1
ATOM 1709 N N . ALA A 1 220 ? -5.917 11.509 2.146 1.00 94.12 220 ALA A N 1
ATOM 1710 C CA . ALA A 1 220 ? -7.067 12.355 2.449 1.00 94.12 220 ALA A CA 1
ATOM 1711 C C . ALA A 1 220 ? -8.346 11.519 2.618 1.00 94.12 220 ALA A C 1
ATOM 1713 O O . ALA A 1 220 ? -9.042 11.672 3.624 1.00 94.12 220 ALA A O 1
ATOM 1714 N N . ASP A 1 221 ? -8.592 10.576 1.706 1.00 97.19 221 ASP A N 1
ATOM 1715 C CA . ASP A 1 221 ? -9.761 9.691 1.735 1.00 97.19 221 ASP A CA 1
ATOM 1716 C C . ASP A 1 221 ? -9.758 8.788 2.975 1.00 97.19 221 ASP A C 1
ATOM 1718 O O . ASP A 1 221 ? -10.762 8.695 3.685 1.00 97.19 221 ASP A O 1
ATOM 1722 N N . ILE A 1 222 ? -8.609 8.181 3.302 1.00 96.00 222 ILE A N 1
ATOM 1723 C CA . ILE A 1 222 ? -8.431 7.387 4.528 1.00 96.00 222 ILE A CA 1
ATOM 1724 C C . ILE A 1 222 ? -8.699 8.250 5.764 1.00 96.00 222 ILE A C 1
ATOM 1726 O O . ILE A 1 222 ? -9.420 7.827 6.668 1.00 96.00 222 ILE A O 1
ATOM 1730 N N . THR A 1 223 ? -8.153 9.467 5.810 1.00 95.75 223 THR A N 1
ATOM 1731 C CA . THR A 1 223 ? -8.340 10.380 6.948 1.00 95.75 223 THR A CA 1
ATOM 1732 C C . THR A 1 223 ? -9.815 10.754 7.122 1.00 95.75 223 THR A C 1
ATOM 1734 O O . THR A 1 223 ? -10.333 10.711 8.240 1.00 95.75 223 THR A O 1
ATOM 1737 N N . ALA A 1 224 ? -10.519 11.059 6.029 1.00 95.81 224 ALA A N 1
ATOM 1738 C CA . ALA A 1 224 ? -11.945 11.369 6.053 1.00 95.81 224 ALA A CA 1
ATOM 1739 C C . ALA A 1 224 ? -12.791 10.167 6.506 1.00 95.81 224 ALA A C 1
ATOM 1741 O O . ALA A 1 224 ? -13.676 10.319 7.353 1.00 95.81 224 ALA A O 1
ATOM 1742 N N . ALA A 1 225 ? -12.489 8.966 6.004 1.00 94.75 225 ALA A N 1
ATOM 1743 C CA . ALA A 1 225 ? -13.180 7.738 6.386 1.00 94.75 225 ALA A CA 1
ATOM 1744 C C . ALA A 1 225 ? -12.988 7.408 7.876 1.00 94.75 225 ALA A C 1
ATOM 1746 O O . ALA A 1 225 ? -13.965 7.160 8.586 1.00 94.75 225 ALA A O 1
ATOM 1747 N N . VAL A 1 226 ? -11.748 7.473 8.378 1.00 96.19 226 VAL A N 1
ATOM 1748 C CA . VAL A 1 226 ? -11.435 7.262 9.803 1.00 96.19 226 VAL A CA 1
ATOM 1749 C C . VAL A 1 226 ? -12.162 8.279 10.678 1.00 96.19 226 VAL A C 1
ATOM 1751 O O . VAL A 1 226 ? -12.720 7.902 11.713 1.00 96.19 226 VAL A O 1
ATOM 1754 N N . LYS A 1 227 ? -12.207 9.551 10.261 1.00 96.38 227 LYS A N 1
ATOM 1755 C CA . LYS A 1 227 ? -12.950 10.584 10.985 1.00 96.38 227 LYS A CA 1
ATOM 1756 C C . LYS A 1 227 ? -14.444 10.262 11.036 1.00 96.38 227 LYS A C 1
ATOM 1758 O O . LYS A 1 227 ? -15.021 10.301 12.113 1.00 96.38 227 LYS A O 1
ATOM 1763 N N . SER A 1 228 ? -15.055 9.892 9.910 1.00 97.62 228 SER A N 1
ATOM 1764 C CA . SER A 1 228 ? -16.481 9.547 9.865 1.00 97.62 228 SER A CA 1
ATOM 1765 C C . SER A 1 228 ? -16.822 8.365 10.780 1.00 97.62 228 SER A C 1
ATOM 1767 O O . SER A 1 228 ? -17.781 8.439 11.544 1.00 97.62 228 SER A O 1
ATOM 1769 N N . ILE A 1 229 ? -16.007 7.304 10.762 1.00 96.69 229 ILE A N 1
ATOM 1770 C CA . ILE A 1 229 ? -16.171 6.146 11.655 1.00 96.69 229 ILE A CA 1
ATOM 1771 C C . ILE A 1 229 ? -16.037 6.567 13.122 1.00 96.69 229 ILE A C 1
ATOM 1773 O O . ILE A 1 229 ? -16.820 6.133 13.965 1.00 96.69 229 ILE A O 1
ATOM 1777 N N . THR A 1 230 ? -15.058 7.419 13.427 1.00 96.81 230 THR A N 1
ATOM 1778 C CA . THR A 1 230 ? -14.817 7.938 14.780 1.00 96.81 230 THR A CA 1
ATOM 1779 C C . THR A 1 230 ? -16.002 8.764 15.274 1.00 96.81 230 THR A C 1
ATOM 1781 O O . THR A 1 230 ? -16.527 8.478 16.345 1.00 96.81 230 THR A O 1
ATOM 1784 N N . ASP A 1 231 ? -16.484 9.709 14.465 1.00 96.06 231 ASP A N 1
ATOM 1785 C CA . ASP A 1 231 ? -17.636 10.549 14.795 1.00 96.06 231 ASP A CA 1
ATOM 1786 C C . ASP A 1 231 ? -18.900 9.692 15.025 1.00 96.06 231 ASP A C 1
ATOM 1788 O O . ASP A 1 231 ? -19.629 9.905 15.994 1.00 96.06 231 ASP A O 1
ATOM 1792 N N . GLN A 1 232 ? -19.146 8.685 14.174 1.00 97.06 232 GLN A N 1
ATOM 1793 C CA . GLN A 1 232 ? -20.277 7.758 14.326 1.00 97.06 232 GLN A CA 1
ATOM 1794 C C . GLN A 1 232 ? -20.170 6.922 15.605 1.00 97.06 232 GLN A C 1
ATOM 1796 O O . GLN A 1 232 ? -21.150 6.779 16.339 1.00 97.06 232 GLN A O 1
ATOM 1801 N N . ARG A 1 233 ? -18.979 6.380 15.891 1.00 97.25 233 ARG A N 1
ATOM 1802 C CA . ARG A 1 233 ? -18.708 5.621 17.118 1.00 97.25 233 ARG A CA 1
ATOM 1803 C C . ARG A 1 233 ? -18.951 6.485 18.352 1.00 97.25 233 ARG A C 1
ATOM 1805 O O . ARG A 1 233 ? -19.620 6.038 19.278 1.00 97.25 233 ARG A O 1
ATOM 1812 N N . ASP A 1 234 ? -18.426 7.704 18.366 1.00 97.25 234 ASP A N 1
ATOM 1813 C CA . ASP A 1 234 ? -18.519 8.600 19.518 1.00 97.25 234 ASP A CA 1
ATOM 1814 C C . ASP A 1 234 ? -19.969 9.053 19.748 1.00 97.25 234 ASP A C 1
ATOM 1816 O O . ASP A 1 234 ? -20.436 9.072 20.889 1.00 97.25 234 ASP A O 1
ATOM 1820 N N . ALA A 1 235 ? -20.725 9.310 18.675 1.00 96.69 235 ALA A N 1
ATOM 1821 C CA . ALA A 1 235 ? -22.159 9.576 18.756 1.00 96.69 235 ALA A CA 1
ATOM 1822 C C . ALA A 1 235 ? -22.943 8.379 19.325 1.00 96.69 235 ALA A C 1
ATOM 1824 O O . ALA A 1 235 ? -23.775 8.559 20.215 1.00 96.69 235 ALA A O 1
ATOM 1825 N N . ALA A 1 236 ? -22.653 7.156 18.867 1.00 94.56 236 ALA A N 1
ATOM 1826 C CA . ALA A 1 236 ? -23.301 5.942 19.365 1.00 94.56 236 ALA A CA 1
ATOM 1827 C C . ALA A 1 236 ? -22.979 5.673 20.846 1.00 94.56 236 ALA A C 1
ATOM 1829 O O . ALA A 1 236 ? -23.873 5.335 21.622 1.00 94.56 236 ALA A O 1
ATOM 1830 N N . LEU A 1 237 ? -21.721 5.864 21.260 1.00 96.31 237 LEU A N 1
ATOM 1831 C CA . LEU A 1 237 ? -21.308 5.739 22.660 1.00 96.31 237 LEU A CA 1
ATOM 1832 C C . LEU A 1 237 ? -21.983 6.787 23.544 1.00 96.31 237 LEU A C 1
ATOM 1834 O O . LEU A 1 237 ? -22.434 6.457 24.641 1.00 96.31 237 LEU A O 1
ATOM 1838 N N . LYS A 1 238 ? -22.094 8.030 23.063 1.00 96.88 238 LYS A N 1
ATOM 1839 C CA . LYS A 1 238 ? -22.810 9.086 23.779 1.00 96.88 238 LYS A CA 1
ATOM 1840 C C . LYS A 1 238 ? -24.286 8.729 23.953 1.00 96.88 238 LYS A C 1
ATOM 1842 O O . LYS A 1 238 ? -24.782 8.810 25.071 1.00 96.88 238 LYS A O 1
ATOM 1847 N N . GLN A 1 239 ? -24.958 8.294 22.886 1.00 97.31 239 GLN A N 1
ATOM 1848 C CA . GLN A 1 239 ? -26.363 7.891 22.956 1.00 97.31 239 GLN A CA 1
ATOM 1849 C C . GLN A 1 239 ? -26.565 6.742 23.948 1.00 97.31 239 GLN A C 1
ATOM 1851 O O . GLN A 1 239 ? -27.433 6.823 24.810 1.00 97.31 239 GLN A O 1
ATOM 1856 N N . LEU A 1 240 ? -25.719 5.708 23.888 1.00 96.25 240 LEU A N 1
ATOM 1857 C CA . LEU A 1 240 ? -25.771 4.592 24.831 1.00 96.25 240 LEU A CA 1
ATOM 1858 C C . LEU A 1 240 ? -25.591 5.067 26.279 1.00 96.25 240 LEU A C 1
ATOM 1860 O O . LEU A 1 240 ? -26.297 4.605 27.173 1.00 96.25 240 LEU A O 1
ATOM 1864 N N . ASN A 1 241 ? -24.646 5.977 26.519 1.00 95.75 241 ASN A N 1
ATOM 1865 C CA . ASN A 1 241 ? -24.401 6.519 27.849 1.00 95.75 241 ASN A CA 1
ATOM 1866 C C . ASN A 1 241 ? -25.595 7.337 28.362 1.00 95.75 241 ASN A C 1
ATOM 1868 O O . ASN A 1 241 ? -25.987 7.181 29.519 1.00 95.75 241 ASN A O 1
ATOM 1872 N N . ASP A 1 242 ? -26.199 8.160 27.506 1.00 96.94 242 ASP A N 1
ATOM 1873 C CA . ASP A 1 242 ? -27.394 8.939 27.833 1.00 96.94 242 ASP A CA 1
ATOM 1874 C C . ASP A 1 242 ? -28.582 8.008 28.152 1.00 96.94 242 ASP A C 1
ATOM 1876 O O . ASP A 1 242 ? -29.232 8.167 29.188 1.00 96.94 242 ASP A O 1
ATOM 1880 N N . ASP A 1 243 ? -28.803 6.968 27.339 1.00 97.25 243 ASP A N 1
ATOM 1881 C CA . ASP A 1 243 ? -29.863 5.971 27.540 1.00 97.25 243 ASP A CA 1
ATOM 1882 C C . ASP A 1 243 ? -29.688 5.204 28.858 1.00 97.25 243 ASP A C 1
ATOM 1884 O O . ASP A 1 243 ? -30.650 4.991 29.600 1.00 97.25 243 ASP A O 1
ATOM 1888 N N . LYS A 1 244 ? -28.456 4.792 29.187 1.00 95.69 244 LYS A N 1
ATOM 1889 C CA . LYS A 1 244 ? -28.164 4.079 30.442 1.00 95.69 244 LYS A CA 1
ATOM 1890 C C . LYS A 1 244 ? -28.248 4.985 31.660 1.00 95.69 244 LYS A C 1
ATOM 1892 O O . LYS A 1 244 ? -28.744 4.545 32.695 1.00 95.69 244 LYS A O 1
ATOM 1897 N N . THR A 1 245 ? -27.827 6.240 31.532 1.00 97.12 245 THR A N 1
ATOM 1898 C CA . THR A 1 245 ? -27.988 7.246 32.588 1.00 97.12 245 THR A CA 1
ATOM 1899 C C . THR A 1 245 ? -29.466 7.470 32.886 1.00 97.12 245 THR A C 1
ATOM 1901 O O . THR A 1 245 ? -29.867 7.467 34.049 1.00 97.12 245 THR A O 1
ATOM 1904 N N . LYS A 1 246 ? -30.294 7.586 31.842 1.00 96.56 246 LYS A N 1
ATOM 1905 C CA . LYS A 1 246 ? -31.745 7.699 31.986 1.00 96.56 246 LYS A CA 1
ATOM 1906 C C . LYS A 1 246 ? -32.356 6.457 32.634 1.00 96.56 246 LYS A C 1
ATOM 1908 O O . LYS A 1 246 ? -33.065 6.593 33.621 1.00 96.56 246 LYS A O 1
ATOM 1913 N N . ALA A 1 247 ? -32.029 5.260 32.147 1.00 95.31 247 ALA A N 1
ATOM 1914 C CA . ALA A 1 247 ? -32.552 4.015 32.712 1.00 95.31 247 ALA A CA 1
ATOM 1915 C C . ALA A 1 247 ? -32.200 3.851 34.202 1.00 95.31 247 ALA A C 1
ATOM 1917 O O . ALA A 1 247 ? -33.017 3.364 34.981 1.00 95.31 247 ALA A O 1
ATOM 1918 N N . LEU A 1 248 ? -31.001 4.277 34.614 1.00 95.25 248 LEU A N 1
ATOM 1919 C CA . LEU A 1 248 ? -30.600 4.277 36.020 1.00 95.25 248 LEU A CA 1
ATOM 1920 C C . LEU A 1 248 ? -31.412 5.284 36.846 1.00 95.25 248 LEU A C 1
ATOM 1922 O O . LEU A 1 248 ? -31.833 4.960 37.955 1.00 95.25 248 LEU A O 1
ATOM 1926 N N . ALA A 1 249 ? -31.639 6.487 36.314 1.00 94.38 249 ALA A N 1
ATOM 1927 C CA . ALA A 1 249 ? -32.463 7.497 36.971 1.00 94.38 249 ALA A CA 1
ATOM 1928 C C . ALA A 1 249 ? -33.920 7.031 37.131 1.00 94.38 249 ALA A C 1
ATOM 1930 O O . ALA A 1 249 ? -34.493 7.196 38.208 1.00 94.38 249 ALA A O 1
ATOM 1931 N N . ASP A 1 250 ? -34.483 6.396 36.101 1.00 96.38 250 ASP A N 1
ATOM 1932 C CA . ASP A 1 250 ? -35.837 5.837 36.124 1.00 96.38 250 ASP A CA 1
ATOM 1933 C C . ASP A 1 250 ? -35.941 4.709 37.170 1.00 96.38 250 ASP A C 1
ATOM 1935 O O . ASP A 1 250 ? -36.813 4.750 38.036 1.00 96.38 250 ASP A O 1
ATOM 1939 N N . LEU A 1 251 ? -34.982 3.771 37.200 1.00 95.25 251 LEU A N 1
ATOM 1940 C CA . LEU A 1 251 ? -34.923 2.713 38.222 1.00 95.25 251 LEU A CA 1
ATOM 1941 C C . LEU A 1 251 ? -34.821 3.291 39.645 1.00 95.25 251 LEU A C 1
ATOM 1943 O O . LEU A 1 251 ? -35.437 2.784 40.583 1.00 95.25 251 LEU A O 1
ATOM 1947 N N . GLN A 1 252 ? -34.037 4.359 39.818 1.00 94.88 252 GLN A N 1
ATOM 1948 C CA . GLN A 1 252 ? -33.888 5.037 41.103 1.00 94.88 252 GLN A CA 1
ATOM 1949 C C . GLN A 1 252 ? -35.199 5.701 41.543 1.00 94.88 252 GLN A C 1
ATOM 1951 O O . GLN A 1 252 ? -35.531 5.666 42.731 1.00 94.88 252 GLN A O 1
ATOM 1956 N N . ALA A 1 253 ? -35.942 6.296 40.607 1.00 95.75 253 ALA A N 1
ATOM 1957 C CA . ALA A 1 253 ? -37.251 6.880 40.869 1.00 95.75 253 ALA A CA 1
ATOM 1958 C C . ALA A 1 253 ? -38.270 5.803 41.271 1.00 95.75 253 ALA A C 1
ATOM 1960 O O . ALA A 1 253 ? -38.917 5.952 42.310 1.00 95.75 253 ALA A O 1
ATOM 1961 N N . ASP A 1 254 ? -38.336 4.697 40.527 1.00 96.00 254 ASP A N 1
ATOM 1962 C CA . ASP A 1 254 ? -39.207 3.556 40.830 1.00 96.00 254 ASP A CA 1
ATOM 1963 C C . ASP A 1 254 ? -38.893 2.960 42.207 1.00 96.00 254 ASP A C 1
ATOM 1965 O O . ASP A 1 254 ? -39.793 2.745 43.022 1.00 96.00 254 ASP A O 1
ATOM 1969 N N . TYR A 1 255 ? -37.608 2.763 42.521 1.00 95.00 255 TYR A N 1
ATOM 1970 C CA . TYR A 1 255 ? -37.176 2.287 43.835 1.00 95.00 255 TYR A CA 1
ATOM 1971 C C . TYR A 1 255 ? -37.598 3.239 44.962 1.00 95.00 255 TYR A C 1
ATOM 1973 O O . TYR A 1 255 ? -38.105 2.802 45.996 1.00 95.00 255 TYR A O 1
ATOM 1981 N N . ASN A 1 256 ? -37.419 4.549 44.773 1.00 94.56 256 ASN A N 1
ATOM 1982 C CA . ASN A 1 256 ? -37.810 5.550 45.765 1.00 94.56 256 ASN A CA 1
ATOM 1983 C C . ASN A 1 256 ? -39.333 5.598 45.965 1.00 94.56 256 ASN A C 1
ATOM 1985 O O . ASN A 1 256 ? -39.793 5.749 47.103 1.00 94.56 256 ASN A O 1
ATOM 1989 N N . ALA A 1 257 ? -40.109 5.438 44.890 1.00 94.94 257 ALA A N 1
ATOM 1990 C CA . ALA A 1 257 ? -41.563 5.357 44.944 1.00 94.94 257 ALA A CA 1
ATOM 1991 C C . ALA A 1 257 ? -42.017 4.098 45.697 1.00 94.94 257 ALA A C 1
ATOM 1993 O O . ALA A 1 257 ? -42.787 4.200 46.654 1.00 94.94 257 ALA A O 1
ATOM 1994 N N . TRP A 1 258 ? -41.469 2.930 45.346 1.00 97.19 258 TRP A N 1
ATOM 1995 C CA . TRP A 1 258 ? -41.732 1.669 46.042 1.00 97.19 258 TRP A CA 1
ATOM 1996 C C . TRP A 1 258 ? -41.380 1.750 47.530 1.00 97.19 258 TRP A C 1
ATOM 1998 O O . TRP A 1 258 ? -42.186 1.363 48.376 1.00 97.19 258 TRP A O 1
ATOM 2008 N N . LYS A 1 259 ? -40.205 2.297 47.867 1.00 94.19 259 LYS A N 1
ATOM 2009 C CA . LYS A 1 259 ? -39.759 2.475 49.255 1.00 94.19 259 LYS A CA 1
ATOM 2010 C C . LYS A 1 259 ? -40.731 3.357 50.032 1.00 94.19 259 LYS A C 1
ATOM 2012 O O . LYS A 1 259 ? -41.125 3.003 51.140 1.00 94.19 259 LYS A O 1
ATOM 2017 N N . THR A 1 260 ? -41.124 4.488 49.449 1.00 93.94 260 THR A N 1
ATOM 2018 C CA . THR A 1 260 ? -42.094 5.408 50.058 1.00 93.94 260 THR A CA 1
ATOM 2019 C C . THR A 1 260 ? -43.432 4.714 50.302 1.00 93.94 260 THR A C 1
ATOM 2021 O O . THR A 1 260 ? -43.948 4.790 51.415 1.00 93.94 260 THR A O 1
ATOM 2024 N N . SER A 1 261 ? -43.961 3.994 49.305 1.00 94.25 261 SER A N 1
ATOM 2025 C CA . SER A 1 261 ? -45.222 3.251 49.438 1.00 94.25 261 SER A CA 1
ATOM 2026 C C . SER A 1 261 ? -45.125 2.172 50.508 1.00 94.25 261 SER A C 1
ATOM 2028 O O . SER A 1 261 ? -45.945 2.139 51.409 1.00 94.25 261 SER A O 1
ATOM 2030 N N . THR A 1 262 ? -44.079 1.347 50.478 1.00 91.75 262 THR A N 1
ATOM 2031 C CA . THR A 1 262 ? -43.909 0.230 51.420 1.00 91.75 262 THR A CA 1
ATOM 2032 C C . THR A 1 262 ? -43.809 0.719 52.865 1.00 91.75 262 THR A C 1
ATOM 2034 O O . THR A 1 262 ? -44.413 0.137 53.762 1.00 91.75 262 THR A O 1
ATOM 2037 N N . VAL A 1 263 ? -43.075 1.813 53.108 1.00 91.69 263 VAL A N 1
ATOM 2038 C CA . VAL A 1 263 ? -42.991 2.431 54.442 1.00 91.69 263 VAL A CA 1
ATOM 2039 C C . VAL A 1 263 ? -44.343 2.997 54.869 1.00 91.69 263 VAL A C 1
ATOM 2041 O O . VAL A 1 263 ? -44.734 2.830 56.024 1.00 91.69 263 VAL A O 1
ATOM 2044 N N . LYS A 1 264 ? -45.062 3.655 53.953 1.00 92.81 264 LYS A N 1
ATOM 2045 C CA . LYS A 1 264 ? -46.407 4.164 54.220 1.00 92.81 264 LYS A CA 1
ATOM 2046 C C . LYS A 1 264 ? -47.365 3.024 54.568 1.00 92.81 264 LYS A C 1
ATOM 2048 O O . LYS A 1 264 ? -47.987 3.089 55.617 1.00 92.81 264 LYS A O 1
ATOM 2053 N N . ASP A 1 265 ? -47.421 1.974 53.757 1.00 94.25 265 ASP A N 1
ATOM 2054 C CA . ASP A 1 265 ? -48.308 0.823 53.954 1.00 94.25 265 ASP A CA 1
ATOM 2055 C C . ASP A 1 265 ? -48.005 0.099 55.273 1.00 94.25 265 ASP A C 1
ATOM 2057 O O . ASP A 1 265 ? -48.920 -0.281 56.007 1.00 94.25 265 ASP A O 1
ATOM 2061 N N . PHE A 1 266 ? -46.722 -0.040 55.628 1.00 93.31 266 PHE A N 1
ATOM 2062 C CA . PHE A 1 266 ? -46.317 -0.573 56.928 1.00 93.31 266 PHE A CA 1
ATOM 2063 C C . PHE A 1 266 ? -46.821 0.303 58.081 1.00 93.31 266 PHE A C 1
ATOM 2065 O O . PHE A 1 266 ? -47.435 -0.211 59.015 1.00 93.31 266 PHE A O 1
ATOM 2072 N N . ASN A 1 267 ? -46.602 1.619 58.015 1.00 91.75 267 ASN A N 1
ATOM 2073 C CA . ASN A 1 267 ? -47.064 2.543 59.051 1.00 91.75 267 ASN A CA 1
ATOM 2074 C C . ASN A 1 267 ? -48.593 2.560 59.159 1.00 91.75 267 ASN A C 1
ATOM 2076 O O . ASN A 1 267 ? -49.114 2.482 60.268 1.00 91.75 267 ASN A O 1
ATOM 2080 N N . ASP A 1 268 ? -49.303 2.581 58.032 1.00 93.44 268 ASP A N 1
ATOM 2081 C CA . ASP A 1 268 ? -50.767 2.535 57.978 1.00 93.44 268 ASP A CA 1
ATOM 2082 C C . ASP A 1 268 ? -51.319 1.219 58.549 1.00 93.44 268 ASP A C 1
ATOM 2084 O O . ASP A 1 268 ? -52.394 1.209 59.140 1.00 93.44 268 ASP A O 1
ATOM 2088 N N . THR A 1 269 ? -50.579 0.112 58.427 1.00 92.94 269 THR A N 1
ATOM 2089 C CA . THR A 1 269 ? -50.949 -1.183 59.024 1.00 92.94 269 THR A CA 1
ATOM 2090 C C . THR A 1 269 ? -50.657 -1.230 60.526 1.00 92.94 269 THR A C 1
ATOM 2092 O O . THR A 1 269 ? -51.433 -1.786 61.304 1.00 92.94 269 THR A O 1
ATOM 2095 N N . VAL A 1 270 ? -49.531 -0.660 60.962 1.00 89.81 270 VAL A N 1
ATOM 2096 C CA . VAL A 1 270 ? -49.086 -0.705 62.364 1.00 89.81 270 VAL A CA 1
ATOM 2097 C C . VAL A 1 270 ? -49.809 0.321 63.235 1.00 89.81 270 VAL A C 1
ATOM 2099 O O . VAL A 1 270 ? -50.012 0.065 64.422 1.00 89.81 270 VAL A O 1
ATOM 2102 N N . GLN A 1 271 ? -50.219 1.464 62.683 1.00 90.88 271 GLN A N 1
ATOM 2103 C CA . GLN A 1 271 ? -50.846 2.533 63.460 1.00 90.88 271 GLN A CA 1
ATOM 2104 C C . GLN A 1 271 ? -52.159 2.090 64.137 1.00 90.88 271 GLN A C 1
ATOM 2106 O O . GLN A 1 271 ? -52.253 2.245 65.353 1.00 90.88 271 GLN A O 1
ATOM 2111 N N . PRO A 1 272 ? -53.111 1.423 63.454 1.00 92.94 272 PRO A N 1
ATOM 2112 C CA . PRO A 1 272 ? -54.321 0.913 64.100 1.00 92.94 272 PRO A CA 1
ATOM 2113 C C . PRO A 1 272 ? -54.039 -0.134 65.183 1.00 92.94 272 PRO A C 1
ATOM 2115 O O . PRO A 1 272 ? -54.765 -0.211 66.174 1.00 92.94 272 PRO A O 1
ATOM 2118 N N . LEU A 1 273 ? -52.985 -0.947 65.016 1.00 91.94 273 LEU A N 1
ATOM 2119 C CA . LEU A 1 273 ? -52.561 -1.913 66.035 1.00 91.94 273 LEU A CA 1
ATOM 2120 C C . LEU A 1 273 ? -52.026 -1.195 67.276 1.00 91.94 273 LEU A C 1
ATOM 2122 O O . LEU A 1 273 ? -52.389 -1.564 68.391 1.00 91.94 273 LEU A O 1
ATOM 2126 N N . LYS A 1 274 ? -51.202 -0.155 67.089 1.00 91.25 274 LYS A N 1
ATOM 2127 C CA . LYS A 1 274 ? -50.743 0.714 68.181 1.00 91.25 274 LYS A CA 1
ATOM 2128 C C . LYS A 1 274 ? -51.921 1.352 68.910 1.00 91.25 274 LYS A C 1
ATOM 2130 O O . LYS A 1 274 ? -51.989 1.244 70.131 1.00 91.25 274 LYS A O 1
ATOM 2135 N N . ASP A 1 275 ? -52.848 1.946 68.166 1.00 91.12 275 ASP A N 1
ATOM 2136 C CA . ASP A 1 275 ? -54.026 2.606 68.731 1.00 91.12 275 ASP A CA 1
ATOM 2137 C C . ASP A 1 275 ? -54.888 1.599 69.514 1.00 91.12 275 ASP A C 1
ATOM 2139 O O . ASP A 1 275 ? -55.264 1.860 70.654 1.00 91.12 275 ASP A O 1
ATOM 2143 N N . SER A 1 276 ? -55.095 0.394 68.968 1.00 93.06 276 SER A N 1
ATOM 2144 C CA . SER A 1 276 ? -55.828 -0.691 69.640 1.00 93.06 276 SER A CA 1
ATOM 2145 C C . SER A 1 276 ? -55.142 -1.172 70.924 1.00 93.06 276 SER A C 1
ATOM 2147 O O . SER A 1 276 ? -55.815 -1.450 71.916 1.00 93.06 276 SER A O 1
ATOM 2149 N N . ILE A 1 277 ? -53.808 -1.280 70.933 1.00 89.56 277 ILE A N 1
ATOM 2150 C CA . ILE A 1 277 ? -53.043 -1.628 72.141 1.00 89.56 277 ILE A CA 1
ATOM 2151 C C . ILE A 1 277 ? -53.212 -0.534 73.197 1.00 89.56 277 ILE A C 1
ATOM 2153 O O . ILE A 1 277 ? -53.496 -0.854 74.349 1.00 89.56 277 ILE A O 1
ATOM 2157 N N . SER A 1 278 ? -53.094 0.741 72.817 1.00 89.50 278 SER A N 1
ATOM 2158 C CA . SER A 1 278 ? -53.294 1.866 73.735 1.00 89.50 278 SER A CA 1
ATOM 2159 C C . SER A 1 278 ? -54.721 1.934 74.286 1.00 89.50 278 SER A C 1
ATOM 2161 O O . SER A 1 278 ? -54.899 2.147 75.484 1.00 89.50 278 SER A O 1
ATOM 2163 N N . GLU A 1 279 ? -55.745 1.699 73.461 1.00 91.94 279 GLU A N 1
ATOM 2164 C CA . GLU A 1 279 ? -57.130 1.592 73.936 1.00 91.94 279 GLU A CA 1
ATOM 2165 C C . GLU A 1 279 ? -57.309 0.438 74.927 1.00 91.94 279 GLU A C 1
ATOM 2167 O O . GLU A 1 279 ? -57.985 0.587 75.948 1.00 91.94 279 GLU A O 1
ATOM 2172 N N . ASN A 1 280 ? -56.721 -0.724 74.639 1.00 90.38 280 ASN A N 1
ATOM 2173 C CA . ASN A 1 280 ? -56.793 -1.873 75.534 1.00 90.38 280 ASN A CA 1
ATOM 2174 C C . ASN A 1 280 ? -56.077 -1.607 76.863 1.00 90.38 280 ASN A C 1
ATOM 2176 O O . ASN A 1 280 ? -56.598 -1.997 77.904 1.00 90.38 280 ASN A O 1
ATOM 2180 N N . ASP A 1 281 ? -54.948 -0.899 76.851 1.00 90.12 281 ASP A N 1
ATOM 2181 C CA . ASP A 1 281 ? -54.225 -0.490 78.060 1.00 90.12 281 ASP A CA 1
ATOM 2182 C C . ASP A 1 281 ? -55.061 0.468 78.936 1.00 90.12 281 ASP A C 1
ATOM 2184 O O . ASP A 1 281 ? -55.154 0.313 80.158 1.00 90.12 281 ASP A O 1
ATOM 2188 N N . GLN A 1 282 ? -55.794 1.399 78.314 1.00 89.00 282 GLN A N 1
ATOM 2189 C CA . GLN A 1 282 ? -56.751 2.266 79.017 1.00 89.00 282 GLN A CA 1
ATOM 2190 C C . GLN A 1 282 ? -57.944 1.489 79.592 1.00 89.00 282 GLN A C 1
ATOM 2192 O O . GLN A 1 282 ? -58.359 1.726 80.734 1.00 89.00 282 GLN A O 1
ATOM 2197 N N . LYS A 1 283 ? -58.505 0.542 78.826 1.00 91.62 283 LYS A N 1
ATOM 2198 C CA . LYS A 1 283 ? -59.578 -0.345 79.308 1.00 91.62 283 LYS A CA 1
ATOM 2199 C C . LYS A 1 283 ? -59.092 -1.187 80.485 1.00 91.62 283 LYS A C 1
ATOM 2201 O O . LYS A 1 283 ? -59.793 -1.266 81.492 1.00 91.62 283 LYS A O 1
ATOM 2206 N N . LEU A 1 284 ? -57.885 -1.748 80.401 1.00 91.31 284 LEU A N 1
ATOM 2207 C CA . LEU A 1 284 ? -57.261 -2.506 81.483 1.00 91.31 284 LEU A CA 1
ATOM 2208 C C . LEU A 1 284 ? -57.083 -1.638 82.733 1.00 91.31 284 LEU A C 1
ATOM 2210 O O . LEU A 1 284 ? -57.479 -2.050 83.818 1.00 91.31 284 LEU A O 1
ATOM 2214 N N . THR A 1 285 ? -56.595 -0.406 82.574 1.00 89.12 285 THR A N 1
ATOM 2215 C CA . THR A 1 285 ? -56.478 0.573 83.668 1.00 89.12 285 THR A CA 1
ATOM 2216 C C . THR A 1 285 ? -57.832 0.842 84.337 1.00 89.12 285 THR A C 1
ATOM 2218 O O . THR A 1 285 ? -57.931 0.878 85.565 1.00 89.12 285 THR A O 1
ATOM 2221 N N . THR A 1 286 ? -58.898 0.984 83.544 1.00 90.44 286 THR A N 1
ATOM 2222 C CA . THR A 1 286 ? -60.265 1.192 84.050 1.00 90.44 286 THR A CA 1
ATOM 2223 C C . THR A 1 286 ? -60.757 -0.013 84.849 1.00 90.44 286 THR A C 1
ATOM 2225 O O . THR A 1 286 ? -61.264 0.156 85.957 1.00 90.44 286 THR A O 1
ATOM 2228 N N . VAL A 1 287 ? -60.568 -1.228 84.325 1.00 89.50 287 VAL A N 1
ATOM 2229 C CA . VAL A 1 287 ? -60.925 -2.471 85.026 1.00 89.50 287 VAL A CA 1
ATOM 2230 C C . VAL A 1 287 ? -60.131 -2.605 86.324 1.00 89.50 287 VAL A C 1
ATOM 2232 O O . VAL A 1 287 ? -60.725 -2.854 87.370 1.00 89.50 287 VAL A O 1
ATOM 2235 N N . SER A 1 288 ? -58.815 -2.371 86.300 1.00 88.88 288 SER A N 1
ATOM 2236 C CA . SER A 1 288 ? -57.985 -2.370 87.510 1.00 88.88 288 SER A CA 1
ATOM 2237 C C . SER A 1 288 ? -58.518 -1.394 88.557 1.00 88.88 288 SER A C 1
ATOM 2239 O O . SER A 1 288 ? -58.638 -1.769 89.722 1.00 88.88 288 SER A O 1
ATOM 2241 N N . LYS A 1 289 ? -58.919 -0.181 88.155 1.00 90.12 289 LYS A N 1
ATOM 2242 C CA . LYS A 1 289 ? -59.539 0.785 89.068 1.00 90.12 289 LYS A CA 1
ATOM 2243 C C . LYS A 1 289 ? -60.868 0.283 89.638 1.00 90.12 289 LYS A C 1
ATOM 2245 O O . LYS A 1 289 ? -61.070 0.381 90.843 1.00 90.12 289 LYS A O 1
ATOM 2250 N N . GLN A 1 290 ? -61.752 -0.271 88.809 1.00 90.69 290 GLN A N 1
ATOM 2251 C CA . GLN A 1 290 ? -63.027 -0.833 89.271 1.00 90.69 290 GLN A CA 1
ATOM 2252 C C . GLN A 1 290 ? -62.823 -1.966 90.285 1.00 90.69 290 GLN A C 1
ATOM 2254 O O . GLN A 1 290 ? -63.537 -2.031 91.286 1.00 90.69 290 GLN A O 1
ATOM 2259 N N . VAL A 1 291 ? -61.830 -2.831 90.061 1.00 90.44 291 VAL A N 1
ATOM 2260 C CA . VAL A 1 291 ? -61.449 -3.882 91.013 1.00 90.44 291 VAL A CA 1
ATOM 2261 C C . VAL A 1 291 ? -60.954 -3.263 92.319 1.00 90.44 291 VAL A C 1
ATOM 2263 O O . VAL A 1 291 ? -61.449 -3.635 93.380 1.00 90.44 291 VAL A O 1
ATOM 2266 N N . SER A 1 292 ? -60.043 -2.285 92.268 1.00 89.19 292 SER A N 1
ATOM 2267 C CA . SER A 1 292 ? -59.564 -1.588 93.471 1.00 89.19 292 SER A CA 1
ATOM 2268 C C . SER A 1 292 ? -60.693 -0.908 94.254 1.00 89.19 292 SER A C 1
ATOM 2270 O O . SER A 1 292 ? -60.759 -1.053 95.473 1.00 89.19 292 SER A O 1
ATOM 2272 N N . ASP A 1 293 ? -61.610 -0.216 93.573 1.00 90.69 293 ASP A N 1
ATOM 2273 C CA . ASP A 1 293 ? -62.754 0.458 94.200 1.00 90.69 293 ASP A CA 1
ATOM 2274 C C . ASP A 1 293 ? -63.736 -0.565 94.824 1.00 90.69 293 ASP A C 1
ATOM 2276 O O . ASP A 1 293 ? -64.302 -0.329 95.896 1.00 90.69 293 ASP A O 1
ATOM 2280 N N . THR A 1 294 ? -63.900 -1.738 94.197 1.00 87.75 294 THR A N 1
ATOM 2281 C CA . THR A 1 294 ? -64.704 -2.851 94.737 1.00 87.75 294 THR A CA 1
ATOM 2282 C C . THR A 1 294 ? -64.067 -3.443 95.991 1.00 87.75 294 THR A C 1
ATOM 2284 O O . THR A 1 294 ? -64.761 -3.624 96.990 1.00 87.75 294 THR A O 1
ATOM 2287 N N . VAL A 1 295 ? -62.752 -3.689 95.977 1.00 89.88 295 VAL A N 1
ATOM 2288 C CA . VAL A 1 295 ? -62.005 -4.163 97.155 1.00 89.88 295 VAL A CA 1
ATOM 2289 C C . VAL A 1 295 ? -62.151 -3.172 98.309 1.00 89.88 295 VAL A C 1
ATOM 2291 O O . VAL A 1 295 ? -62.532 -3.570 99.405 1.00 89.88 295 VAL A O 1
ATOM 2294 N N . ALA A 1 296 ? -61.976 -1.872 98.054 1.00 89.06 296 ALA A N 1
ATOM 2295 C CA . ALA A 1 296 ? -62.173 -0.840 99.073 1.00 89.06 296 ALA A CA 1
ATOM 2296 C C . ALA A 1 296 ? -63.612 -0.818 99.627 1.00 89.06 296 ALA A C 1
ATOM 2298 O O . ALA A 1 296 ? -63.827 -0.611 100.824 1.00 89.06 296 ALA A O 1
ATOM 2299 N N . SER A 1 297 ? -64.611 -1.061 98.773 1.00 88.62 297 SER A N 1
ATOM 2300 C CA . SER A 1 297 ? -66.016 -1.162 99.189 1.00 88.62 297 SER A CA 1
ATOM 2301 C C . SER A 1 297 ? -66.269 -2.398 100.057 1.00 88.62 297 SER A C 1
ATOM 2303 O O . SER A 1 297 ? -66.968 -2.302 101.067 1.00 88.62 297 SER A O 1
ATOM 2305 N N . MET A 1 298 ? -65.675 -3.543 99.710 1.00 86.81 298 MET A N 1
ATOM 2306 C CA . MET A 1 298 ? -65.725 -4.764 100.521 1.00 86.81 298 MET A CA 1
ATOM 2307 C C . MET A 1 298 ? -65.041 -4.569 101.877 1.00 86.81 298 MET A C 1
ATOM 2309 O O . MET A 1 298 ? -65.608 -4.958 102.897 1.00 86.81 298 MET A O 1
ATOM 2313 N N . ASP A 1 299 ? -63.886 -3.904 101.915 1.00 87.69 299 ASP A N 1
ATOM 2314 C CA . ASP A 1 299 ? -63.201 -3.554 103.163 1.00 87.69 299 ASP A CA 1
ATOM 2315 C C . ASP A 1 299 ? -64.057 -2.623 104.034 1.00 87.69 299 ASP A C 1
ATOM 2317 O O . ASP A 1 299 ? -64.148 -2.805 105.249 1.00 87.69 299 ASP A O 1
ATOM 2321 N N . SER A 1 300 ? -64.747 -1.651 103.426 1.00 87.38 300 SER A N 1
ATOM 2322 C CA . SER A 1 300 ? -65.682 -0.777 104.141 1.00 87.38 300 SER A CA 1
ATOM 2323 C C . SER A 1 300 ? -66.871 -1.549 104.716 1.00 87.38 300 SER A C 1
ATOM 2325 O O . SER A 1 300 ? -67.212 -1.368 105.885 1.00 87.38 300 SER A O 1
ATOM 2327 N N . LEU A 1 301 ? -67.485 -2.439 103.929 1.00 86.69 301 LEU A N 1
ATOM 2328 C CA . LEU A 1 301 ? -68.559 -3.331 104.377 1.00 86.69 301 LEU A CA 1
ATOM 2329 C C . LEU A 1 301 ? -68.100 -4.222 105.528 1.00 86.69 301 LEU A C 1
ATOM 2331 O O . LEU A 1 301 ? -68.814 -4.341 106.521 1.00 86.69 301 LEU A O 1
ATOM 2335 N N . LYS A 1 302 ? -66.894 -4.788 105.432 1.00 86.81 302 LYS A N 1
ATOM 2336 C CA . LYS A 1 302 ? -66.283 -5.561 106.511 1.00 86.81 302 LYS A CA 1
ATOM 2337 C C . LYS A 1 302 ? -66.149 -4.722 107.780 1.00 86.81 302 LYS A C 1
ATOM 2339 O O . LYS A 1 302 ? -66.612 -5.148 108.828 1.00 86.81 302 LYS A O 1
ATOM 2344 N N . GLN A 1 303 ? -65.616 -3.504 107.693 1.00 86.19 303 GLN A N 1
ATOM 2345 C CA . GLN A 1 303 ? -65.524 -2.609 108.853 1.00 86.19 303 GLN A CA 1
ATOM 2346 C C . GLN A 1 303 ? -66.894 -2.211 109.418 1.00 86.19 303 GLN A C 1
ATOM 2348 O O . GLN A 1 303 ? -67.026 -2.018 110.624 1.00 86.19 303 GLN A O 1
ATOM 2353 N N . GLN A 1 304 ? -67.912 -2.034 108.571 1.00 85.25 304 GLN A N 1
ATOM 2354 C CA . GLN A 1 304 ? -69.281 -1.781 109.026 1.00 85.25 304 GLN A CA 1
ATOM 2355 C C . GLN A 1 304 ? -69.856 -2.997 109.751 1.00 85.25 304 GLN A C 1
ATOM 2357 O O . GLN A 1 304 ? -70.451 -2.829 110.810 1.00 85.25 304 GLN A O 1
ATOM 2362 N N . PHE A 1 305 ? -69.634 -4.201 109.221 1.00 80.38 305 PHE A N 1
ATOM 2363 C CA . PHE A 1 305 ? -70.020 -5.456 109.856 1.00 80.38 305 PHE A CA 1
ATOM 2364 C C . PHE A 1 305 ? -69.310 -5.646 111.203 1.00 80.38 305 PHE A C 1
ATOM 2366 O O . PHE A 1 305 ? -69.967 -5.934 112.197 1.00 80.38 305 PHE A O 1
ATOM 2373 N N . ASP A 1 306 ? -68.006 -5.366 111.270 1.00 80.38 306 ASP A N 1
ATOM 2374 C CA . ASP A 1 306 ? -67.216 -5.417 112.508 1.00 80.38 306 ASP A CA 1
ATOM 2375 C C . ASP A 1 306 ? -67.701 -4.384 113.554 1.00 80.38 306 ASP A C 1
ATOM 2377 O O . ASP A 1 306 ? -67.501 -4.567 114.754 1.00 80.38 306 ASP A O 1
ATOM 2381 N N . LYS A 1 307 ? -68.371 -3.302 113.125 1.00 79.50 307 LYS A N 1
ATOM 2382 C CA . LYS A 1 307 ? -69.024 -2.309 114.003 1.00 79.50 307 LYS A CA 1
ATOM 2383 C C . LYS A 1 307 ? -70.440 -2.702 114.434 1.00 79.50 307 LYS A C 1
ATOM 2385 O O . LYS A 1 307 ? -71.018 -1.999 115.269 1.00 79.50 307 LYS A O 1
ATOM 2390 N N . VAL A 1 308 ? -71.025 -3.766 113.876 1.00 73.69 308 VAL A N 1
ATOM 2391 C CA . VAL A 1 308 ? -72.329 -4.262 114.325 1.00 73.69 308 VAL A CA 1
ATOM 2392 C C . VAL A 1 308 ? -72.152 -4.881 115.703 1.00 73.69 308 VAL A C 1
ATOM 2394 O O . VAL A 1 308 ? -71.709 -6.012 115.876 1.00 73.69 308 VAL A O 1
ATOM 2397 N N . ASP A 1 309 ? -72.530 -4.106 116.709 1.00 69.81 309 ASP A N 1
ATOM 2398 C CA . ASP A 1 309 ? -72.603 -4.562 118.084 1.00 69.81 309 ASP A CA 1
ATOM 2399 C C .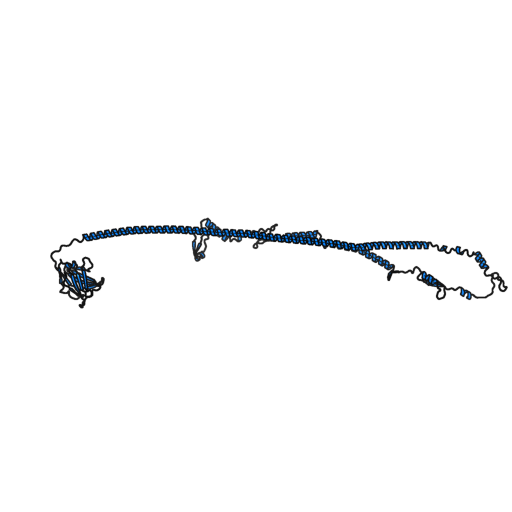 ASP A 1 309 ? -73.876 -5.396 118.285 1.00 69.81 309 ASP A C 1
ATOM 2401 O O . ASP A 1 309 ? -74.951 -4.884 118.621 1.00 69.81 309 ASP A O 1
ATOM 2405 N N . PHE A 1 310 ? -73.752 -6.704 118.059 1.00 66.88 310 PHE A N 1
ATOM 2406 C CA . PHE A 1 310 ? -74.850 -7.652 118.230 1.00 66.88 310 PHE A CA 1
ATOM 2407 C C . PHE A 1 310 ? -75.394 -7.705 119.671 1.00 66.88 310 PHE A C 1
ATOM 2409 O O . PHE A 1 310 ? -76.518 -8.166 119.874 1.00 66.88 310 PHE A O 1
ATOM 2416 N N . SER A 1 311 ? -74.673 -7.165 120.665 1.00 63.28 311 SER A N 1
ATOM 2417 C CA . SER A 1 311 ? -75.141 -7.094 122.058 1.00 63.28 311 SER A CA 1
ATOM 2418 C C . SER A 1 311 ? -76.310 -6.117 122.273 1.00 63.28 311 SER A C 1
ATOM 2420 O O . SER A 1 311 ? -76.969 -6.158 123.311 1.00 63.28 311 SER A O 1
ATOM 2422 N N . LYS A 1 312 ? -76.633 -5.274 121.278 1.00 59.91 312 LYS A N 1
ATOM 2423 C CA . LYS A 1 312 ? -77.788 -4.358 121.317 1.00 59.91 312 LYS A CA 1
ATOM 2424 C C . LYS A 1 312 ? -79.108 -4.981 120.865 1.00 59.91 312 LYS A C 1
ATOM 2426 O O . LYS A 1 312 ? -80.159 -4.416 121.156 1.00 59.91 312 LYS A O 1
ATOM 2431 N N . PHE A 1 313 ? -79.078 -6.119 120.168 1.00 62.44 313 PHE A N 1
ATOM 2432 C CA . PHE A 1 313 ? -80.297 -6.791 119.695 1.00 62.44 313 PHE A CA 1
ATOM 2433 C C . PHE A 1 313 ? -80.940 -7.683 120.767 1.00 62.44 313 PHE A C 1
ATOM 2435 O O . PHE A 1 313 ? -82.133 -7.962 120.683 1.00 62.44 313 PHE A O 1
ATOM 2442 N N . VAL A 1 314 ? -80.190 -8.054 121.811 1.00 58.59 314 VAL A N 1
ATOM 2443 C CA . VAL A 1 314 ? -80.713 -8.590 123.075 1.00 58.59 314 VAL A CA 1
ATOM 2444 C C . VAL A 1 314 ? -79.843 -8.054 124.206 1.00 58.59 314 VAL A C 1
ATOM 2446 O O . VAL A 1 314 ? -78.745 -8.548 124.446 1.00 58.59 314 VAL A O 1
ATOM 2449 N N . THR A 1 315 ? -80.339 -7.055 124.929 1.00 59.00 315 THR A N 1
ATOM 2450 C CA . THR A 1 315 ? -79.737 -6.676 126.207 1.00 59.00 315 THR A CA 1
ATOM 2451 C C . THR A 1 315 ? -80.326 -7.556 127.303 1.00 59.00 315 THR A C 1
ATOM 2453 O O . THR A 1 315 ? -81.515 -7.874 127.286 1.00 59.00 315 THR A O 1
ATOM 2456 N N . VAL A 1 316 ? -79.517 -7.926 128.300 1.00 55.59 316 VAL A N 1
ATOM 2457 C CA . VAL A 1 316 ? -80.005 -8.621 129.508 1.00 55.59 316 VAL A CA 1
ATOM 2458 C C . VAL A 1 316 ? -81.173 -7.846 130.148 1.00 55.59 316 VAL A C 1
ATOM 2460 O O . VAL A 1 316 ? -82.084 -8.448 130.707 1.00 55.59 316 VAL A O 1
ATOM 2463 N N . ASP A 1 317 ? -81.201 -6.519 129.991 1.00 58.56 317 ASP A N 1
ATOM 2464 C CA . ASP A 1 317 ? -82.273 -5.637 130.460 1.00 58.56 317 ASP A CA 1
ATOM 2465 C C . ASP A 1 317 ? -83.584 -5.734 129.655 1.00 58.56 317 ASP A C 1
ATOM 2467 O O . ASP A 1 317 ? -84.653 -5.576 130.243 1.00 58.56 317 ASP A O 1
ATOM 2471 N N . ALA A 1 318 ? -83.558 -6.072 128.357 1.00 56.84 318 ALA A N 1
ATOM 2472 C CA . ALA A 1 318 ? -84.777 -6.300 127.561 1.00 56.84 318 ALA A CA 1
ATOM 2473 C C . ALA A 1 318 ? -85.605 -7.503 128.064 1.00 56.84 318 ALA A C 1
ATOM 2475 O O . ALA A 1 318 ? -86.785 -7.633 127.744 1.00 56.84 318 ALA A O 1
ATOM 2476 N N . ILE A 1 319 ? -84.997 -8.351 128.899 1.00 57.28 319 ILE A N 1
ATOM 2477 C CA . ILE A 1 319 ? -85.614 -9.508 129.555 1.00 57.28 319 ILE A CA 1
ATOM 2478 C C . ILE A 1 319 ? -85.979 -9.207 131.027 1.00 57.28 319 ILE A C 1
ATOM 2480 O O . ILE A 1 319 ? -86.767 -9.939 131.626 1.00 57.28 319 ILE A O 1
ATOM 2484 N N . LYS A 1 320 ? -85.456 -8.119 131.623 1.00 53.06 320 LYS A N 1
ATOM 2485 C CA . LYS A 1 320 ? -85.619 -7.791 133.058 1.00 53.06 320 LYS A CA 1
ATOM 2486 C C . LYS A 1 320 ? -87.005 -7.281 133.458 1.00 53.06 320 LYS A C 1
ATOM 2488 O O . LYS A 1 320 ? -87.332 -7.339 134.637 1.00 53.06 320 LYS A O 1
ATOM 2493 N N . ASN A 1 321 ? -87.829 -6.821 132.518 1.00 54.06 321 ASN A N 1
ATOM 2494 C CA . ASN A 1 321 ? -89.151 -6.255 132.830 1.00 54.06 321 ASN A CA 1
ATOM 2495 C C . ASN A 1 321 ? -90.302 -7.265 132.781 1.00 54.06 321 ASN A C 1
ATOM 2497 O O . ASN A 1 321 ? -91.456 -6.859 132.901 1.00 54.06 321 ASN A O 1
ATOM 2501 N N . TYR A 1 322 ? -90.017 -8.561 132.616 1.00 53.12 322 TYR A N 1
ATOM 2502 C CA . TYR A 1 322 ? -91.077 -9.564 132.641 1.00 53.12 322 TYR A CA 1
ATOM 2503 C C . TYR A 1 322 ? -91.366 -10.097 134.053 1.00 53.12 322 TYR A C 1
ATOM 2505 O O . TYR A 1 322 ? -92.548 -10.163 134.358 1.00 53.12 322 TYR A O 1
ATOM 2513 N N . TYR A 1 323 ? -90.380 -10.348 134.940 1.00 51.19 323 TYR A N 1
ATOM 2514 C CA . TYR A 1 323 ? -90.608 -10.629 136.382 1.00 51.19 323 TYR A CA 1
ATOM 2515 C C . TYR A 1 323 ? -89.360 -10.378 137.259 1.00 51.19 323 TYR A C 1
ATOM 2517 O O . TYR A 1 323 ? -88.239 -10.673 136.844 1.00 51.19 323 TYR A O 1
ATOM 2525 N N . THR A 1 324 ? -89.543 -9.889 138.496 1.00 61.16 324 THR A N 1
ATOM 2526 C CA . THR A 1 324 ? -88.466 -9.774 139.502 1.00 61.16 324 THR A CA 1
ATOM 2527 C C . THR A 1 324 ? -88.230 -11.102 140.232 1.00 61.16 324 THR A C 1
ATOM 2529 O O . THR A 1 324 ? -89.126 -11.946 140.325 1.00 61.16 324 THR A O 1
ATOM 2532 N N . LYS A 1 325 ? -87.016 -11.318 140.764 1.00 60.75 325 LYS A N 1
ATOM 2533 C CA . LYS A 1 325 ? -86.643 -12.577 141.438 1.00 60.75 325 LYS A CA 1
ATOM 2534 C C . LYS A 1 325 ? -87.552 -12.887 142.638 1.00 60.75 325 LYS A C 1
ATOM 2536 O O . LYS A 1 325 ? -87.955 -14.029 142.812 1.00 60.75 325 LYS A O 1
ATOM 2541 N N . GLU A 1 326 ? -87.940 -11.876 143.410 1.00 60.66 326 GLU A N 1
ATOM 2542 C CA . GLU A 1 326 ? -88.829 -12.034 144.570 1.00 60.66 326 GLU A CA 1
ATOM 2543 C C . GLU A 1 326 ? -90.283 -12.335 144.170 1.00 60.66 326 GLU A C 1
ATOM 2545 O O . GLU A 1 326 ? -90.925 -13.173 144.801 1.00 60.66 326 GLU A O 1
ATOM 2550 N N . GLU A 1 327 ? -90.796 -11.752 143.081 1.00 61.09 327 GLU A N 1
ATOM 2551 C CA . GLU A 1 327 ? -92.128 -12.100 142.553 1.00 61.09 327 GLU A CA 1
ATOM 2552 C C . GLU A 1 327 ? -92.154 -13.479 141.885 1.00 61.09 327 GLU A C 1
ATOM 2554 O O . GLU A 1 327 ? -93.169 -14.179 141.947 1.00 61.09 327 GLU A O 1
ATOM 2559 N N . THR A 1 328 ? -91.032 -13.894 141.295 1.00 59.69 328 THR A N 1
ATOM 2560 C CA . THR A 1 328 ? -90.853 -15.244 140.745 1.00 59.69 328 THR A CA 1
ATOM 2561 C C . THR A 1 328 ? -90.815 -16.278 141.875 1.00 59.69 328 THR A C 1
ATOM 2563 O O . THR A 1 328 ? -91.520 -17.282 141.793 1.00 59.69 328 THR A O 1
ATOM 2566 N N . ASP A 1 329 ? -90.101 -15.998 142.972 1.00 60.03 329 ASP A N 1
ATOM 2567 C CA . ASP A 1 329 ? -89.961 -16.893 144.131 1.00 60.03 329 ASP A CA 1
ATOM 2568 C C . ASP A 1 329 ? -91.258 -16.985 144.976 1.00 60.03 329 ASP A C 1
ATOM 2570 O O . ASP A 1 329 ? -91.615 -18.072 145.437 1.00 60.03 329 ASP A O 1
ATOM 2574 N N . LEU A 1 330 ? -92.031 -15.896 145.123 1.00 65.31 330 LEU A N 1
ATOM 2575 C CA . LEU A 1 330 ? -93.324 -15.906 145.835 1.00 65.31 330 LEU A CA 1
ATOM 2576 C C . LEU A 1 330 ? -94.410 -16.674 145.056 1.00 65.31 330 LEU A C 1
ATOM 2578 O O . LEU A 1 330 ? -95.216 -17.401 145.645 1.00 65.31 330 LEU A O 1
ATOM 2582 N N . ARG A 1 331 ? -94.421 -16.550 143.721 1.00 63.00 331 ARG A N 1
ATOM 2583 C CA . ARG A 1 331 ? -95.349 -17.292 142.851 1.00 63.00 331 ARG A CA 1
ATOM 2584 C C . ARG A 1 331 ? -94.932 -18.753 142.664 1.00 63.00 331 ARG A C 1
ATOM 2586 O O . ARG A 1 331 ? -95.823 -19.590 142.562 1.00 63.00 331 ARG A O 1
ATOM 2593 N N . LEU A 1 332 ? -93.638 -19.088 142.734 1.00 62.75 332 LEU A N 1
ATOM 2594 C CA . LEU A 1 332 ? -93.164 -20.478 142.844 1.00 62.75 332 LEU A CA 1
ATOM 2595 C C . LEU A 1 332 ? -93.501 -21.117 144.206 1.00 62.75 332 LEU A C 1
ATOM 2597 O O . LEU A 1 332 ? -93.745 -22.317 144.254 1.00 62.75 332 LEU A O 1
ATOM 2601 N N . GLN A 1 333 ? -93.548 -20.351 145.308 1.00 59.50 333 GLN A N 1
ATOM 2602 C CA . GLN A 1 333 ? -93.913 -20.877 146.639 1.00 59.50 333 GLN A CA 1
ATOM 2603 C C . GLN A 1 333 ? -95.419 -21.122 146.833 1.00 59.50 333 GLN A C 1
ATOM 2605 O O . GLN A 1 333 ? -95.790 -22.002 147.610 1.00 59.50 333 GLN A O 1
ATOM 2610 N N . GLN A 1 334 ? -96.288 -20.360 146.157 1.00 60.19 334 GLN A N 1
ATOM 2611 C CA . GLN A 1 334 ? -97.750 -20.531 146.230 1.00 60.19 334 GLN A CA 1
ATOM 2612 C C . GLN A 1 334 ? -98.324 -21.409 145.108 1.00 60.19 334 GLN A C 1
ATOM 2614 O O . GLN A 1 334 ? -99.428 -21.940 145.246 1.00 60.19 334 GLN A O 1
ATOM 2619 N N . ALA A 1 335 ? -97.580 -21.616 144.019 1.00 52.75 335 ALA A N 1
ATOM 2620 C CA . ALA A 1 335 ? -97.921 -22.597 143.000 1.00 52.75 335 ALA A CA 1
ATOM 2621 C C . ALA A 1 335 ? -97.472 -23.996 143.452 1.00 52.75 335 ALA A C 1
ATOM 2623 O O . ALA A 1 335 ? -96.294 -24.331 143.399 1.00 52.75 335 ALA A O 1
ATOM 2624 N N . GLY A 1 336 ? -98.423 -24.824 143.893 1.00 55.72 336 GLY A N 1
ATOM 2625 C CA . GLY A 1 336 ? -98.198 -26.264 144.082 1.00 55.72 336 GLY A CA 1
ATOM 2626 C C . GLY A 1 336 ? -98.387 -26.834 145.491 1.00 55.72 336 GLY A C 1
ATOM 2627 O O . GLY A 1 336 ? -98.135 -28.021 145.662 1.00 55.72 336 GLY A O 1
ATOM 2628 N N . LYS A 1 337 ? -98.868 -26.070 146.488 1.00 53.34 337 LYS A N 1
ATOM 2629 C CA . LYS A 1 337 ? -99.262 -26.630 147.802 1.00 53.34 337 LYS A CA 1
ATOM 2630 C C . LYS A 1 337 ? -100.774 -26.551 148.019 1.00 53.34 337 LYS A C 1
ATOM 2632 O O . LYS A 1 337 ? -101.371 -25.476 147.991 1.00 53.34 337 LYS A O 1
ATOM 2637 N N . VAL A 1 338 ? -101.391 -27.720 148.185 1.00 56.06 338 VAL A N 1
ATOM 2638 C CA . VAL A 1 338 ? -102.844 -27.940 148.167 1.00 56.06 338 VAL A CA 1
ATOM 2639 C C . VAL A 1 338 ? -103.446 -27.671 149.550 1.00 56.06 338 VAL A C 1
ATOM 2641 O O . VAL A 1 338 ? -102.881 -28.088 150.547 1.00 56.06 338 VAL A O 1
ATOM 2644 N N . LYS A 1 339 ? -104.590 -26.979 149.653 1.00 58.78 339 LYS A N 1
ATOM 2645 C CA . LYS A 1 339 ? -105.196 -26.647 150.966 1.00 58.78 339 LYS A CA 1
ATOM 2646 C C . LYS A 1 339 ? -105.799 -27.856 151.705 1.00 58.78 339 LYS A C 1
ATOM 2648 O O . LYS A 1 339 ? -106.029 -27.779 152.905 1.00 58.78 339 LYS A O 1
ATOM 2653 N N . SER A 1 340 ? -106.134 -28.922 150.987 1.00 56.88 340 SER A N 1
ATOM 2654 C CA . SER A 1 340 ? -106.397 -30.304 151.434 1.00 56.88 340 SER A CA 1
ATOM 2655 C C . SER A 1 340 ? -106.913 -31.098 150.229 1.00 56.88 340 SER A C 1
ATOM 2657 O O . SER A 1 340 ? -107.505 -30.513 149.321 1.00 56.88 340 SER A O 1
ATOM 2659 N N . VAL A 1 341 ? -106.681 -32.410 150.209 1.00 54.28 341 VAL A N 1
ATOM 2660 C CA . VAL A 1 341 ? -107.285 -33.373 149.268 1.00 54.28 341 VAL A CA 1
ATOM 2661 C C . VAL A 1 341 ? -107.758 -34.559 150.110 1.00 54.28 341 VAL A C 1
ATOM 2663 O O . VAL A 1 341 ? -107.034 -34.982 151.008 1.00 54.28 341 VAL A O 1
ATOM 2666 N N . ASP A 1 342 ? -109.000 -35.009 149.904 1.00 57.12 342 ASP A N 1
ATOM 2667 C CA . ASP A 1 342 ? -109.683 -36.054 150.694 1.00 57.12 342 ASP A CA 1
ATOM 2668 C C . ASP A 1 342 ? -109.662 -35.841 152.222 1.00 57.12 342 ASP A C 1
ATOM 2670 O O . ASP A 1 342 ? -109.481 -36.768 153.007 1.00 57.12 342 ASP A O 1
ATOM 2674 N N . ASN A 1 343 ? -109.865 -34.591 152.662 1.00 57.38 343 ASN A N 1
ATOM 2675 C CA . ASN A 1 343 ? -109.826 -34.167 154.072 1.00 57.38 343 ASN A CA 1
ATOM 2676 C C . ASN A 1 343 ? -108.493 -34.427 154.805 1.00 57.38 343 ASN A C 1
ATOM 2678 O O . ASN A 1 343 ? -108.432 -34.288 156.028 1.00 57.38 343 ASN A O 1
ATOM 2682 N N . ILE A 1 344 ? -107.409 -34.713 154.081 1.00 57.91 344 ILE A N 1
ATOM 2683 C CA . ILE A 1 344 ? -106.058 -34.777 154.642 1.00 57.91 344 ILE A CA 1
ATOM 2684 C C . ILE A 1 344 ? -105.366 -33.434 154.392 1.00 57.91 344 ILE A C 1
ATOM 2686 O O . ILE A 1 344 ? -105.312 -32.930 153.268 1.00 57.91 344 ILE A O 1
ATOM 2690 N N . GLN A 1 345 ? -104.882 -32.816 155.466 1.00 67.56 345 GLN A N 1
ATOM 2691 C CA . GLN A 1 345 ? -104.099 -31.582 155.410 1.00 67.56 345 GLN A CA 1
ATOM 2692 C C . GLN A 1 345 ? -102.639 -31.918 155.069 1.00 67.56 345 GLN A C 1
ATOM 2694 O O . GLN A 1 345 ? -102.134 -32.926 155.573 1.00 67.56 345 GLN A O 1
ATOM 2699 N N . PRO A 1 346 ? -101.951 -31.109 154.243 1.00 65.00 346 PRO A N 1
ATOM 2700 C CA . PRO A 1 346 ? -100.543 -31.339 153.955 1.00 65.00 346 PRO A CA 1
ATOM 2701 C C . PRO A 1 346 ? -99.698 -31.265 155.221 1.00 65.00 346 PRO A C 1
ATOM 2703 O O . PRO A 1 346 ? -99.999 -30.498 156.138 1.00 65.00 346 PRO A O 1
ATOM 2706 N N . ASP A 1 347 ? -98.603 -32.016 155.242 1.00 62.12 347 ASP A N 1
ATOM 2707 C CA . ASP A 1 347 ? -97.612 -31.892 156.306 1.00 62.12 347 ASP A CA 1
ATOM 2708 C C . ASP A 1 347 ? -96.869 -30.540 156.265 1.00 62.12 347 ASP A C 1
ATOM 2710 O O . ASP A 1 347 ? -97.076 -29.695 155.388 1.00 62.12 347 ASP A O 1
ATOM 2714 N N . SER A 1 348 ? -95.958 -30.327 157.220 1.00 58.66 348 SER A N 1
ATOM 2715 C CA . SER A 1 348 ? -95.155 -29.102 157.351 1.00 58.66 348 SER A CA 1
ATOM 2716 C C . SER A 1 348 ? -94.257 -28.798 156.141 1.00 58.66 348 SER A C 1
ATOM 2718 O O . SER A 1 348 ? -93.730 -27.689 156.045 1.00 58.66 348 SER A O 1
ATOM 2720 N N . ASN A 1 349 ? -94.131 -29.731 155.189 1.00 60.66 349 ASN A N 1
ATOM 2721 C CA . ASN A 1 349 ? -93.430 -29.547 153.924 1.00 60.66 349 ASN A CA 1
ATOM 2722 C C . ASN A 1 349 ? -94.384 -29.374 152.731 1.00 60.66 349 ASN A C 1
ATOM 2724 O O . ASN A 1 349 ? -93.915 -29.089 151.629 1.00 60.66 349 ASN A O 1
ATOM 2728 N N . GLY A 1 350 ? -95.704 -29.398 152.939 1.00 60.91 350 GLY A N 1
ATOM 2729 C CA . GLY A 1 350 ? -96.722 -29.073 151.941 1.00 60.91 350 GLY A CA 1
ATOM 2730 C C . GLY A 1 350 ? -97.165 -30.226 151.047 1.00 60.91 350 GLY A C 1
ATOM 2731 O O . GLY A 1 350 ? -97.787 -29.957 150.019 1.00 60.91 350 GLY A O 1
ATOM 2732 N N . ASN A 1 351 ? -96.861 -31.473 151.413 1.00 61.62 351 ASN A N 1
ATOM 2733 C CA . ASN A 1 351 ? -97.201 -32.648 150.615 1.00 61.62 351 ASN A CA 1
ATOM 2734 C C . ASN A 1 351 ? -98.456 -33.355 151.147 1.00 61.62 351 ASN A C 1
ATOM 2736 O O . ASN A 1 351 ? -98.629 -33.508 152.355 1.00 61.62 351 ASN A O 1
ATOM 2740 N N . ILE A 1 352 ? -99.301 -33.826 150.226 1.00 57.91 352 ILE A N 1
ATOM 2741 C CA . ILE A 1 352 ? -100.414 -34.751 150.477 1.00 57.91 352 ILE A CA 1
ATOM 2742 C C . ILE A 1 352 ? -100.148 -35.979 149.611 1.00 57.91 352 ILE A C 1
ATOM 2744 O O . ILE A 1 352 ? -99.975 -35.845 148.401 1.00 57.91 352 ILE A O 1
ATOM 2748 N N . ASN A 1 353 ? -100.052 -37.158 150.222 1.00 60.12 353 ASN A N 1
ATOM 2749 C CA . ASN A 1 353 ? -99.671 -38.372 149.510 1.00 60.12 353 ASN A CA 1
ATOM 2750 C C . ASN A 1 353 ? -100.912 -39.130 149.017 1.00 60.12 353 ASN A C 1
ATOM 2752 O O . ASN A 1 353 ? -101.563 -39.823 149.797 1.00 60.12 353 ASN A O 1
ATOM 2756 N N . THR A 1 354 ? -101.226 -38.981 147.728 1.00 52.50 354 THR A N 1
ATOM 2757 C CA . THR A 1 354 ? -102.249 -39.761 147.014 1.00 52.50 354 THR A CA 1
ATOM 2758 C C . THR A 1 354 ? -101.691 -40.147 145.637 1.00 52.50 354 THR A C 1
ATOM 2760 O O . THR A 1 354 ? -101.614 -39.308 144.736 1.00 52.50 354 THR A O 1
ATOM 2763 N N . ASP A 1 355 ? -101.229 -41.389 145.488 1.00 50.09 355 ASP A N 1
ATOM 2764 C CA . ASP A 1 355 ? -100.529 -41.882 144.294 1.00 50.09 355 ASP A CA 1
ATOM 2765 C C . ASP A 1 355 ? -101.468 -42.061 143.100 1.00 50.09 355 ASP A C 1
ATOM 2767 O O . ASP A 1 355 ? -102.420 -42.837 143.192 1.00 50.09 355 ASP A O 1
ATOM 2771 N N . HIS A 1 356 ? -101.163 -41.433 141.952 1.00 51.53 356 HIS A N 1
ATOM 2772 C CA . HIS A 1 356 ? -101.931 -41.706 140.732 1.00 51.53 356 HIS A CA 1
ATOM 2773 C C . HIS A 1 356 ? -101.170 -41.978 139.419 1.00 51.53 356 HIS A C 1
ATOM 2775 O O . HIS A 1 356 ? -101.773 -42.684 138.627 1.00 51.53 356 HIS A O 1
ATOM 2781 N N . PHE A 1 357 ? -99.902 -41.593 139.160 1.00 46.50 357 PHE A N 1
ATOM 2782 C CA . PHE A 1 357 ? -99.186 -41.969 137.903 1.00 46.50 357 PHE A CA 1
ATOM 2783 C C . PHE A 1 357 ? -97.638 -41.929 138.018 1.00 46.50 357 PHE A C 1
ATOM 2785 O O . PHE A 1 357 ? -97.103 -41.228 138.875 1.00 46.50 357 PHE A O 1
ATOM 2792 N N . THR A 1 358 ? -96.898 -42.701 137.195 1.00 57.78 358 THR A N 1
ATOM 2793 C CA . THR A 1 358 ? -95.487 -43.103 137.459 1.00 57.78 358 THR A CA 1
ATOM 2794 C C . THR A 1 358 ? -94.446 -42.584 136.450 1.00 57.78 358 THR A C 1
ATOM 2796 O O . THR A 1 358 ? -94.738 -42.248 135.307 1.00 57.78 358 THR A O 1
ATOM 2799 N N . LYS A 1 359 ? -93.174 -42.577 136.885 1.00 52.59 359 LYS A N 1
ATOM 2800 C CA . LYS A 1 359 ? -91.951 -42.031 136.244 1.00 52.59 359 LYS A CA 1
ATOM 2801 C C . LYS A 1 359 ? -91.751 -42.358 134.748 1.00 52.59 359 LYS A C 1
ATOM 2803 O O . LYS A 1 359 ? -91.037 -41.633 134.062 1.00 52.59 359 LYS A O 1
ATOM 2808 N N . SER A 1 360 ? -92.382 -43.417 134.240 1.00 53.09 360 SER A N 1
ATOM 2809 C CA . SER A 1 360 ? -92.327 -43.825 132.829 1.00 53.09 360 SER A CA 1
ATOM 2810 C C . SER A 1 360 ? -93.086 -42.877 131.886 1.00 53.09 360 SER A C 1
ATOM 2812 O O . SER A 1 360 ? -92.728 -42.776 130.715 1.00 53.09 360 SER A O 1
ATOM 2814 N N . GLU A 1 361 ? -94.098 -42.152 132.371 1.00 54.44 361 GLU A N 1
ATOM 2815 C CA . GLU A 1 361 ? -94.907 -41.228 131.553 1.00 54.44 361 GLU A CA 1
ATOM 2816 C C . GLU A 1 361 ? -94.228 -39.856 131.387 1.00 54.44 361 GLU A C 1
ATOM 2818 O O . GLU A 1 361 ? -94.450 -39.146 130.406 1.00 54.44 361 GLU A O 1
ATOM 2823 N N . THR A 1 362 ? -93.320 -39.498 132.302 1.00 53.88 362 THR A N 1
ATOM 2824 C CA . THR A 1 362 ? -92.545 -38.247 132.259 1.00 53.88 362 THR A CA 1
ATOM 2825 C C . THR A 1 362 ? -91.428 -38.291 131.207 1.00 53.88 362 THR A C 1
ATOM 2827 O O . THR A 1 362 ? -91.163 -37.293 130.540 1.00 53.88 362 THR A O 1
ATOM 2830 N N . THR A 1 363 ? -90.811 -39.456 130.987 1.00 53.12 363 THR A N 1
ATOM 2831 C CA . THR A 1 363 ? -89.752 -39.648 129.978 1.00 53.12 363 THR A CA 1
ATOM 2832 C C . THR A 1 363 ? -90.285 -39.588 128.538 1.00 53.12 363 THR A C 1
ATOM 2834 O O . THR A 1 363 ? -89.541 -39.238 127.626 1.00 53.12 363 THR A O 1
ATOM 2837 N N . GLN A 1 364 ? -91.584 -39.827 128.320 1.00 54.66 364 GLN A N 1
ATOM 2838 C CA . GLN A 1 364 ? -92.203 -39.809 126.988 1.00 54.66 364 GLN A CA 1
ATOM 2839 C C . GLN A 1 364 ? -92.477 -38.388 126.448 1.00 54.66 364 GLN A C 1
ATOM 2841 O O . GLN A 1 364 ? -92.671 -38.225 125.247 1.00 54.66 364 GLN A O 1
ATOM 2846 N N . LYS A 1 365 ? -92.458 -37.346 127.298 1.00 54.34 365 LYS A N 1
ATOM 2847 C CA . LYS A 1 365 ? -92.764 -35.955 126.895 1.00 54.34 365 LYS A CA 1
ATOM 2848 C C . LYS A 1 365 ? -91.551 -35.033 126.716 1.00 54.34 365 LYS A C 1
ATOM 2850 O O . LYS A 1 365 ? -91.726 -33.937 126.195 1.00 54.34 365 LYS A O 1
ATOM 2855 N N . LEU A 1 366 ? -90.343 -35.450 127.112 1.00 52.59 366 LEU A N 1
ATOM 2856 C CA . LEU A 1 366 ? -89.120 -34.627 127.018 1.00 52.59 366 LEU A CA 1
ATOM 2857 C C . LEU A 1 366 ? -88.104 -35.093 125.955 1.00 52.59 366 LEU A C 1
ATOM 2859 O O . LEU A 1 366 ? -87.052 -34.477 125.812 1.00 52.59 366 LEU A O 1
ATO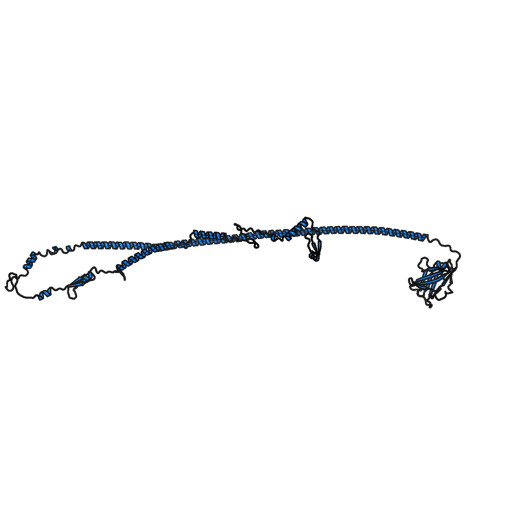M 2863 N N . ALA A 1 367 ? -88.390 -36.150 125.193 1.00 55.16 367 ALA A N 1
ATOM 2864 C CA . ALA A 1 367 ? -87.465 -36.680 124.192 1.00 55.16 367 ALA A CA 1
ATOM 2865 C C . ALA A 1 367 ? -87.791 -36.184 122.769 1.00 55.16 367 ALA A C 1
ATOM 2867 O O . ALA A 1 367 ? -88.265 -36.950 121.935 1.00 55.16 367 ALA A O 1
ATOM 2868 N N . THR A 1 368 ? -87.517 -34.916 122.455 1.00 58.78 368 THR A N 1
ATOM 2869 C CA . THR A 1 368 ? -87.406 -34.478 121.050 1.00 58.78 368 THR A CA 1
ATOM 2870 C C . THR A 1 368 ? -85.959 -34.625 120.591 1.00 58.78 368 THR A C 1
ATOM 2872 O O . THR A 1 368 ? -85.083 -33.868 121.002 1.00 58.78 368 THR A O 1
ATOM 2875 N N . LYS A 1 369 ? -85.709 -35.637 119.757 1.00 66.25 369 LYS A N 1
ATOM 2876 C CA . LYS A 1 369 ? -84.430 -35.882 119.076 1.00 66.25 369 LYS A CA 1
ATOM 2877 C C . LYS A 1 369 ? -84.142 -34.735 118.086 1.00 66.25 369 LYS A C 1
ATOM 2879 O O . LYS A 1 369 ? -85.081 -34.205 117.496 1.00 66.25 369 LYS A O 1
ATOM 2884 N N . LEU A 1 370 ? -82.873 -34.350 117.923 1.00 72.88 370 LEU A N 1
ATOM 2885 C CA . LEU A 1 370 ? -82.393 -33.331 116.971 1.00 72.88 370 LEU A CA 1
ATOM 2886 C C . LEU A 1 370 ? -81.473 -33.990 115.933 1.00 72.88 370 LEU A C 1
ATOM 2888 O O . LEU A 1 370 ? -80.653 -34.831 116.305 1.00 72.88 370 LEU A O 1
ATOM 2892 N N . SER A 1 371 ? -81.587 -33.590 114.664 1.00 76.12 371 SER A N 1
ATOM 2893 C CA . SER A 1 371 ? -80.795 -34.124 113.543 1.00 76.12 371 SER A CA 1
ATOM 2894 C C . SER A 1 371 ? -79.950 -33.027 112.882 1.00 76.12 371 SER A C 1
ATOM 2896 O O . SER A 1 371 ? -80.416 -31.903 112.726 1.00 76.12 371 SER A O 1
ATOM 2898 N N . PHE A 1 372 ? -78.712 -33.332 112.477 1.00 78.75 372 PHE A N 1
ATOM 2899 C CA . PHE A 1 372 ? -77.770 -32.362 111.891 1.00 78.75 372 PHE A CA 1
ATOM 2900 C C . PHE A 1 372 ? -77.427 -32.718 110.439 1.00 78.75 372 PHE A C 1
ATOM 2902 O O . PHE A 1 372 ? -77.134 -33.878 110.153 1.00 78.75 372 PHE A O 1
ATOM 2909 N N . VAL A 1 373 ? -77.428 -31.731 109.533 1.00 76.81 373 VAL A N 1
ATOM 2910 C CA . VAL A 1 373 ? -77.159 -31.928 108.092 1.00 76.81 373 VAL A CA 1
ATOM 2911 C C . VAL A 1 373 ? -76.122 -30.920 107.594 1.00 76.81 373 VAL A C 1
ATOM 2913 O O . VAL A 1 373 ? -76.299 -29.712 107.757 1.00 76.81 373 VAL A O 1
ATOM 2916 N N . LYS A 1 374 ? -75.039 -31.405 106.970 1.00 77.56 374 LYS A N 1
ATOM 2917 C CA . LYS A 1 374 ? -74.014 -30.558 106.336 1.00 77.56 374 LYS A CA 1
ATOM 2918 C C . LYS A 1 374 ? -74.529 -30.064 104.978 1.00 77.56 374 LYS A C 1
ATOM 2920 O O . LYS A 1 374 ? -75.116 -30.851 104.241 1.00 77.56 374 LYS A O 1
ATOM 2925 N N . CYS A 1 375 ? -74.363 -28.778 104.684 1.00 72.94 375 CYS A N 1
ATOM 2926 C CA . CYS A 1 375 ? -74.955 -28.123 103.517 1.00 72.94 375 CYS A CA 1
ATOM 2927 C C . CYS A 1 375 ? -73.915 -27.284 102.765 1.00 72.94 375 CYS A C 1
ATOM 2929 O O . CYS A 1 375 ? -73.104 -26.611 103.393 1.00 72.94 375 CYS A O 1
ATOM 2931 N N . ASP A 1 376 ? -74.001 -27.263 101.435 1.00 69.19 376 ASP A N 1
ATOM 2932 C CA . ASP A 1 376 ? -72.958 -26.706 100.551 1.00 69.19 376 ASP A CA 1
ATOM 2933 C C . ASP A 1 376 ? -73.095 -25.188 100.317 1.00 69.19 376 ASP A C 1
ATOM 2935 O O . ASP A 1 376 ? -72.323 -24.572 99.587 1.00 69.19 376 ASP A O 1
ATOM 2939 N N . SER A 1 377 ? -74.119 -24.562 100.904 1.00 68.12 377 SER A N 1
ATOM 2940 C CA . SER A 1 377 ? -74.306 -23.109 100.887 1.00 68.12 377 SER A CA 1
ATOM 2941 C C . SER A 1 377 ? -75.151 -22.644 102.080 1.00 68.12 377 SER A C 1
ATOM 2943 O O . SER A 1 377 ? -75.938 -23.434 102.621 1.00 68.12 377 SER A O 1
ATOM 2945 N N . PRO A 1 378 ? -75.085 -21.351 102.457 1.00 72.19 378 PRO A N 1
ATOM 2946 C CA . PRO A 1 378 ? -75.955 -20.789 103.490 1.00 72.19 378 PRO A CA 1
ATOM 2947 C C . PRO A 1 378 ? -77.444 -20.959 103.161 1.00 72.19 378 PRO A C 1
ATOM 2949 O O . PRO A 1 378 ? -78.259 -21.205 104.049 1.00 72.19 378 PRO A O 1
ATOM 2952 N N . GLN A 1 379 ? -77.798 -20.873 101.873 1.00 77.25 379 GLN A N 1
ATOM 2953 C CA . GLN A 1 379 ? -79.177 -21.020 101.411 1.00 77.25 379 GLN A CA 1
ATOM 2954 C C . GLN A 1 379 ? -79.671 -22.466 101.563 1.00 77.25 379 GLN A C 1
ATOM 2956 O O . GLN A 1 379 ? -80.777 -22.687 102.049 1.00 77.25 379 GLN A O 1
ATOM 2961 N N . ALA A 1 380 ? -78.829 -23.455 101.247 1.00 76.38 380 ALA A N 1
ATOM 2962 C CA . ALA A 1 380 ? -79.158 -24.865 101.444 1.00 76.38 380 ALA A CA 1
ATOM 2963 C C . ALA A 1 380 ? -79.310 -25.229 102.934 1.00 76.38 380 ALA A C 1
ATOM 2965 O O . ALA A 1 380 ? -80.224 -25.972 103.289 1.00 76.38 380 ALA A O 1
ATOM 2966 N N . ALA A 1 381 ? -78.477 -24.662 103.817 1.00 77.12 381 ALA A N 1
ATOM 2967 C CA . ALA A 1 381 ? -78.604 -24.851 105.266 1.00 77.12 381 ALA A CA 1
ATOM 2968 C C . ALA A 1 381 ? -79.924 -24.288 105.811 1.00 77.12 381 ALA A C 1
ATOM 2970 O O . ALA A 1 381 ? -80.603 -24.928 106.620 1.00 77.12 381 ALA A O 1
ATOM 2971 N N . TYR A 1 382 ? -80.319 -23.112 105.321 1.00 78.00 382 TYR A N 1
ATOM 2972 C CA . TYR A 1 382 ? -81.601 -22.507 105.654 1.00 78.00 382 TYR A CA 1
ATOM 2973 C C . TYR A 1 382 ? -82.777 -23.365 105.177 1.00 78.00 382 TYR A C 1
ATOM 2975 O O . TYR A 1 382 ? -83.679 -23.666 105.961 1.00 78.00 382 TYR A O 1
ATOM 2983 N N . ASP A 1 383 ? -82.750 -23.821 103.927 1.00 80.62 383 ASP A N 1
ATOM 2984 C CA . ASP A 1 383 ? -83.829 -24.629 103.360 1.00 80.62 383 ASP A CA 1
ATOM 2985 C C . ASP A 1 383 ? -83.941 -26.010 104.034 1.00 80.62 383 ASP A C 1
ATOM 2987 O O . ASP A 1 383 ? -85.055 -26.503 104.236 1.00 80.62 383 ASP A O 1
ATOM 2991 N N . ALA A 1 384 ? -82.818 -26.606 104.455 1.00 78.69 384 ALA A N 1
ATOM 2992 C CA . ALA A 1 384 ? -82.788 -27.854 105.218 1.00 78.69 384 ALA A CA 1
ATOM 2993 C C . ALA A 1 384 ? -83.419 -27.706 106.614 1.00 78.69 384 ALA A C 1
ATOM 2995 O O . ALA A 1 384 ? -84.180 -28.572 107.036 1.00 78.69 384 ALA A O 1
ATOM 2996 N N . SER A 1 385 ? -83.182 -26.584 107.305 1.00 76.88 385 SER A N 1
ATOM 2997 C CA . SER A 1 385 ? -83.743 -26.324 108.646 1.00 76.88 385 SER A CA 1
ATOM 2998 C C . SER A 1 385 ? -85.270 -26.165 108.674 1.00 76.88 385 SER A C 1
ATOM 3000 O O . SER A 1 385 ? -85.900 -26.282 109.724 1.00 76.88 385 SER A O 1
ATOM 3002 N N . LYS A 1 386 ? -85.891 -25.902 107.516 1.00 79.31 386 LYS A N 1
ATOM 3003 C CA . LYS A 1 386 ? -87.346 -25.725 107.391 1.00 79.31 386 LYS A CA 1
ATOM 3004 C C . LYS A 1 386 ? -88.124 -27.027 107.254 1.00 79.31 386 LYS A C 1
ATOM 3006 O O . LYS A 1 386 ? -89.354 -26.993 107.223 1.00 79.31 386 LYS A O 1
ATOM 3011 N N . LYS A 1 387 ? -87.436 -28.160 107.129 1.00 79.19 387 LYS A N 1
ATOM 3012 C CA . LYS A 1 387 ? -88.048 -29.477 106.964 1.00 79.19 387 LYS A CA 1
ATOM 3013 C C . LYS A 1 387 ? -87.662 -30.358 108.148 1.00 79.19 387 LYS A C 1
ATOM 3015 O O . LYS A 1 387 ? -86.553 -30.264 108.664 1.00 79.19 387 LYS A O 1
ATOM 3020 N N . LEU A 1 388 ? -88.593 -31.200 108.590 1.00 78.06 388 LEU A N 1
ATOM 3021 C CA . LEU A 1 388 ? -88.275 -32.262 109.544 1.00 78.06 388 LEU A CA 1
ATOM 3022 C C . LEU A 1 388 ? -87.428 -33.329 108.840 1.00 78.06 388 LEU A C 1
ATOM 3024 O O . LEU A 1 388 ? -87.554 -33.513 107.628 1.00 78.06 388 LEU A O 1
ATOM 3028 N N . ALA A 1 389 ? -86.583 -34.029 109.595 1.00 71.75 389 ALA A N 1
ATOM 3029 C CA . ALA A 1 389 ? -85.907 -35.222 109.097 1.00 71.75 389 ALA A CA 1
ATOM 3030 C C . ALA A 1 389 ? -86.933 -36.336 108.835 1.00 71.75 389 ALA A C 1
ATOM 3032 O O . ALA A 1 389 ? -88.053 -36.293 109.347 1.00 71.75 389 ALA A O 1
ATOM 3033 N N . ASP A 1 390 ? -86.538 -37.372 108.097 1.00 72.75 390 ASP A N 1
ATOM 3034 C CA . ASP A 1 390 ? -87.429 -38.490 107.754 1.00 72.75 390 ASP A CA 1
ATOM 3035 C C . ASP A 1 390 ? -87.986 -39.228 108.991 1.00 72.75 390 ASP A C 1
ATOM 3037 O O . ASP A 1 390 ? -89.041 -39.854 108.919 1.00 72.75 390 ASP A O 1
ATOM 3041 N N . ASP A 1 391 ? -87.319 -39.121 110.148 1.00 65.56 391 ASP A N 1
ATOM 3042 C CA . ASP A 1 391 ? -87.771 -39.666 111.437 1.00 65.56 391 ASP A CA 1
ATOM 3043 C C . ASP A 1 391 ? -88.630 -38.687 112.273 1.00 65.56 391 ASP A C 1
ATOM 3045 O O . ASP A 1 391 ? -88.953 -38.970 113.428 1.00 65.56 391 ASP A O 1
ATOM 3049 N N . GLY A 1 392 ? -89.015 -37.542 111.698 1.00 67.50 392 GLY A N 1
ATOM 3050 C CA . GLY A 1 392 ? -89.876 -36.527 112.314 1.00 67.50 392 GLY A CA 1
ATOM 3051 C C . GLY A 1 392 ? -89.165 -35.566 113.273 1.00 67.50 392 GLY A C 1
ATOM 3052 O O . GLY A 1 392 ? -89.823 -34.715 113.873 1.00 67.50 392 GLY A O 1
ATOM 3053 N N . SER A 1 393 ? -87.842 -35.677 113.429 1.00 74.69 393 SER A N 1
ATOM 3054 C CA . SER A 1 393 ? -87.040 -34.783 114.274 1.00 74.69 393 SER A CA 1
ATOM 3055 C C . SER A 1 393 ? -86.763 -33.414 113.637 1.00 74.69 393 SER A C 1
ATOM 3057 O O . SER A 1 393 ? -86.787 -33.254 112.415 1.00 74.69 393 SER A O 1
ATOM 3059 N N . LEU A 1 394 ? -86.487 -32.405 114.473 1.00 74.75 394 LEU A N 1
ATOM 3060 C CA . LEU A 1 394 ? -86.088 -31.065 114.021 1.00 74.75 394 LEU A CA 1
ATOM 3061 C C . LEU A 1 394 ? -84.648 -31.089 113.474 1.00 74.75 394 LEU A C 1
ATOM 3063 O O . LEU A 1 394 ? -83.767 -31.702 114.084 1.00 74.75 394 LEU A O 1
ATOM 3067 N N . VAL A 1 395 ? -84.414 -30.405 112.347 1.00 81.75 395 VAL A N 1
ATOM 3068 C CA . VAL A 1 395 ? -83.127 -30.390 111.629 1.00 81.75 395 VAL A CA 1
ATOM 3069 C C . VAL A 1 395 ? -82.352 -29.094 111.868 1.00 81.75 395 VAL A C 1
ATOM 3071 O O . VAL A 1 395 ? -82.902 -27.999 111.759 1.00 81.75 395 VAL A O 1
ATOM 3074 N N . ILE A 1 396 ? -81.048 -29.220 112.119 1.00 79.31 396 ILE A N 1
ATOM 3075 C CA . ILE A 1 396 ? -80.081 -28.118 112.162 1.00 79.31 396 ILE A CA 1
ATOM 3076 C C . ILE A 1 396 ? -79.128 -28.249 110.963 1.00 79.31 396 ILE A C 1
ATOM 3078 O O . ILE A 1 396 ? -78.326 -29.183 110.892 1.00 79.31 396 ILE A O 1
ATOM 3082 N N . GLY A 1 397 ? -79.224 -27.315 110.013 1.00 76.31 397 GLY A N 1
ATOM 3083 C CA . GLY A 1 397 ? -78.329 -27.222 108.856 1.00 76.31 397 GLY A CA 1
ATOM 3084 C C . GLY A 1 397 ? -77.019 -26.511 109.209 1.00 76.31 397 GLY A C 1
ATOM 3085 O O . GLY A 1 397 ? -77.049 -25.439 109.810 1.00 76.31 397 GLY A O 1
ATOM 3086 N N . ILE A 1 398 ? -75.878 -27.092 108.838 1.00 75.69 398 ILE A N 1
ATOM 3087 C CA . ILE A 1 398 ? -74.536 -26.556 109.117 1.00 75.69 398 ILE A CA 1
ATOM 3088 C C . ILE A 1 398 ? -73.834 -26.249 107.786 1.00 75.69 398 ILE A C 1
ATOM 3090 O O . ILE A 1 398 ? -73.675 -27.149 106.962 1.00 75.69 398 ILE A O 1
ATOM 3094 N N . TYR A 1 399 ? -73.409 -24.996 107.587 1.00 71.06 399 TYR A N 1
ATOM 3095 C CA . TYR A 1 399 ? -72.611 -24.536 106.439 1.00 71.06 399 TYR A CA 1
ATOM 3096 C C . TYR A 1 399 ? -71.227 -24.068 106.911 1.00 71.06 399 TYR A C 1
ATOM 3098 O O . TYR A 1 399 ? -71.144 -23.320 107.887 1.00 71.06 399 TYR A O 1
ATOM 3106 N N . ASP A 1 400 ? -70.170 -24.500 106.216 1.00 72.69 400 ASP A N 1
ATOM 3107 C CA . ASP A 1 400 ? -68.773 -24.143 106.490 1.00 72.69 400 ASP A CA 1
ATOM 3108 C C . ASP A 1 400 ? -68.233 -23.216 105.378 1.00 72.69 400 ASP A C 1
ATOM 3110 O O . ASP A 1 400 ? -68.187 -23.630 104.218 1.00 72.69 400 ASP A O 1
ATOM 3114 N N . PRO A 1 401 ? -67.864 -21.958 105.683 1.00 56.38 401 PRO A N 1
ATOM 3115 C CA . PRO A 1 401 ? -67.372 -21.006 104.691 1.00 56.38 401 PRO A CA 1
ATOM 3116 C C . PRO A 1 401 ? -65.950 -21.286 104.167 1.00 56.38 401 PRO A C 1
ATOM 3118 O O . PRO A 1 401 ? -65.592 -20.692 103.149 1.00 56.38 401 PRO A O 1
ATOM 3121 N N . ASP A 1 402 ? -65.163 -22.171 104.796 1.00 57.69 402 ASP A N 1
ATOM 3122 C CA . ASP A 1 402 ? -63.804 -22.520 104.337 1.00 57.69 402 ASP A CA 1
ATOM 3123 C C . ASP A 1 402 ? -63.785 -23.625 103.251 1.00 57.69 402 ASP A C 1
ATOM 3125 O O . ASP A 1 402 ? -62.757 -23.843 102.610 1.00 57.69 402 ASP A O 1
ATOM 3129 N N . ASP A 1 403 ? -64.932 -24.255 102.956 1.00 57.41 403 ASP A N 1
ATOM 3130 C CA . ASP A 1 403 ? -65.143 -25.219 101.852 1.00 57.41 403 ASP A CA 1
ATOM 3131 C C . ASP A 1 403 ? -65.546 -24.512 100.520 1.00 57.41 403 ASP A C 1
ATOM 3133 O O . ASP A 1 403 ? -66.266 -25.055 99.678 1.00 57.41 403 ASP A O 1
ATOM 3137 N N . GLY A 1 404 ? -65.111 -23.261 100.312 1.00 55.44 404 GLY A N 1
ATOM 3138 C CA . GLY A 1 404 ? -65.408 -22.472 99.105 1.00 55.44 404 GLY A CA 1
ATOM 3139 C C . GLY A 1 404 ? -64.747 -23.011 97.817 1.00 55.44 404 GLY A C 1
ATOM 3140 O O . GLY A 1 404 ? -63.720 -23.691 97.873 1.00 55.44 404 GLY A O 1
ATOM 3141 N N . PRO A 1 405 ? -65.287 -22.710 96.617 1.00 52.09 405 PRO A N 1
ATOM 3142 C CA . PRO A 1 405 ? -64.815 -23.317 95.374 1.00 52.09 405 PRO A CA 1
ATOM 3143 C C . PRO A 1 405 ? -63.387 -22.860 95.022 1.00 52.09 405 PRO A C 1
ATOM 3145 O O . PRO A 1 405 ? -63.133 -21.691 94.746 1.00 52.09 405 PRO A O 1
ATOM 3148 N N . THR A 1 406 ? -62.452 -23.810 94.948 1.00 55.31 406 THR A N 1
ATOM 3149 C CA . THR A 1 406 ? -61.039 -23.629 94.539 1.00 55.31 406 THR A CA 1
ATOM 3150 C C . THR A 1 406 ? -60.851 -23.386 93.034 1.00 55.31 406 THR A C 1
ATOM 3152 O O . THR A 1 406 ? -59.726 -23.317 92.526 1.00 55.31 406 THR A O 1
ATOM 3155 N N . SER A 1 407 ? -61.956 -23.259 92.300 1.00 58.09 407 SER A N 1
ATOM 3156 C CA . SER A 1 407 ? -61.977 -23.049 90.861 1.00 58.09 407 SER A CA 1
ATOM 3157 C C . SER A 1 407 ? -63.229 -22.290 90.424 1.00 58.09 407 SER A C 1
ATOM 3159 O O . SER A 1 407 ? -64.287 -22.417 91.037 1.00 58.09 407 SER A O 1
ATOM 3161 N N . ALA A 1 408 ? -63.111 -21.513 89.351 1.00 54.41 408 ALA A N 1
ATOM 3162 C CA . ALA A 1 408 ? -64.220 -20.833 88.695 1.00 54.41 408 ALA A CA 1
ATOM 3163 C C . ALA A 1 408 ? -64.313 -21.312 87.245 1.00 54.41 408 ALA A C 1
ATOM 3165 O O . ALA A 1 408 ? -63.305 -21.366 86.546 1.00 54.41 408 ALA A O 1
ATOM 3166 N N . VAL A 1 409 ? -65.509 -21.657 86.774 1.00 57.34 409 VAL A N 1
ATOM 3167 C CA . VAL A 1 409 ? -65.723 -22.067 85.380 1.00 57.34 409 VAL A CA 1
ATOM 3168 C C . VAL A 1 409 ? -66.176 -20.854 84.571 1.00 57.34 409 VAL A C 1
ATOM 3170 O O . VAL A 1 409 ? -67.195 -20.244 84.887 1.00 57.34 409 VAL A O 1
ATOM 3173 N N . ILE A 1 410 ? -65.415 -20.495 83.535 1.00 58.78 410 ILE A N 1
ATOM 3174 C CA . ILE A 1 410 ? -65.758 -19.429 82.584 1.00 58.78 410 ILE A CA 1
ATOM 3175 C C . ILE A 1 410 ? -65.874 -20.073 81.199 1.00 58.78 410 ILE A C 1
ATOM 3177 O O . ILE A 1 410 ? -64.872 -20.472 80.603 1.00 58.78 410 ILE A O 1
ATOM 3181 N N . GLY A 1 411 ? -67.107 -20.203 80.698 1.00 68.94 411 GLY A N 1
ATOM 3182 C CA . GLY A 1 411 ? -67.402 -21.014 79.511 1.00 68.94 411 GLY A CA 1
ATOM 3183 C C . GLY A 1 411 ? -67.145 -22.498 79.784 1.00 68.94 411 GLY A C 1
ATOM 3184 O O . GLY A 1 411 ? -67.586 -23.024 80.799 1.00 68.94 411 GLY A O 1
ATOM 3185 N N . ASP A 1 412 ? -66.396 -23.163 78.909 1.00 71.25 412 ASP A N 1
ATOM 3186 C CA . ASP A 1 412 ? -66.072 -24.595 78.999 1.00 71.25 412 ASP A CA 1
ATOM 3187 C C . ASP A 1 412 ? -64.775 -24.863 79.794 1.00 71.25 412 ASP A C 1
ATOM 3189 O O . ASP A 1 412 ? -64.273 -25.988 79.824 1.00 71.25 412 ASP A O 1
ATOM 3193 N N . LYS A 1 413 ? -64.186 -23.828 80.409 1.00 55.66 413 LYS A N 1
ATOM 3194 C CA . LYS A 1 413 ? -62.864 -23.900 81.043 1.00 55.66 413 LYS A CA 1
ATOM 3195 C C . LYS A 1 413 ? -62.916 -23.597 82.532 1.00 55.66 413 LYS A C 1
ATOM 3197 O O . LYS A 1 413 ? -63.415 -22.558 82.958 1.00 55.66 413 LYS A O 1
ATOM 3202 N N . THR A 1 414 ? -62.310 -24.489 83.306 1.00 68.50 414 THR A N 1
ATOM 3203 C CA . THR A 1 414 ? -62.094 -24.337 84.745 1.00 68.50 414 THR A CA 1
ATOM 3204 C C . THR A 1 414 ? -60.808 -23.554 84.997 1.00 68.50 414 THR A C 1
ATOM 3206 O O . THR A 1 414 ? -59.722 -23.998 84.630 1.00 68.50 414 THR A O 1
ATOM 3209 N N . VAL A 1 415 ? -60.926 -22.390 85.628 1.00 66.50 415 VAL A N 1
ATOM 3210 C CA . VAL A 1 415 ? -59.825 -21.510 86.027 1.00 66.50 415 VAL A CA 1
ATOM 3211 C C . VAL A 1 415 ? -59.541 -21.716 87.512 1.00 66.50 415 VAL A C 1
ATOM 3213 O O . VAL A 1 415 ? -60.419 -21.542 88.356 1.00 66.50 415 VAL A O 1
ATOM 3216 N N . THR A 1 416 ? -58.305 -22.079 87.840 1.00 74.88 416 THR A N 1
ATOM 3217 C CA . THR A 1 416 ? -57.792 -22.181 89.216 1.00 74.88 416 THR A CA 1
ATOM 3218 C C . THR A 1 416 ? -56.790 -21.061 89.500 1.00 74.88 416 THR A C 1
ATOM 3220 O O . THR A 1 416 ? -56.194 -20.504 88.572 1.00 74.88 416 THR A O 1
ATOM 3223 N N . ILE A 1 417 ? -56.541 -20.757 90.779 1.00 68.62 417 ILE A N 1
ATOM 3224 C CA . ILE A 1 417 ? -55.506 -19.786 91.191 1.00 68.62 417 ILE A CA 1
ATOM 3225 C C . ILE A 1 417 ? -54.132 -20.166 90.606 1.00 68.62 417 ILE A C 1
ATOM 3227 O O . ILE A 1 417 ? -53.403 -19.302 90.120 1.00 68.62 417 ILE A O 1
ATOM 3231 N N . THR A 1 418 ? -53.813 -21.462 90.555 1.00 70.94 418 THR A N 1
ATOM 3232 C CA . THR A 1 418 ? -52.576 -21.982 89.952 1.00 70.94 418 THR A CA 1
ATOM 3233 C C . THR A 1 418 ? -52.496 -21.690 88.451 1.00 70.94 418 THR A C 1
ATOM 3235 O O . THR A 1 418 ? -51.475 -21.194 87.983 1.00 70.94 418 THR A O 1
ATOM 3238 N N . SER A 1 419 ? -53.588 -21.894 87.703 1.00 70.12 419 SER A N 1
ATOM 3239 C CA . SER A 1 419 ? -53.617 -21.625 86.254 1.00 70.12 419 SER A CA 1
ATOM 3240 C C . SER A 1 419 ? -53.455 -20.137 85.904 1.00 70.12 419 SER A C 1
ATOM 3242 O O . SER A 1 419 ? -52.858 -19.796 84.880 1.00 70.12 419 SER A O 1
ATOM 3244 N N . LEU A 1 420 ? -53.930 -19.235 86.774 1.00 73.38 420 LEU A N 1
ATOM 3245 C CA . LEU A 1 420 ? -53.725 -17.788 86.640 1.00 73.38 420 LEU A CA 1
ATOM 3246 C C . LEU A 1 420 ? -52.261 -17.402 86.878 1.00 73.38 420 LEU A C 1
ATOM 3248 O O . LEU A 1 420 ? -51.707 -16.597 86.130 1.00 73.38 420 LEU A O 1
ATOM 3252 N N . TYR A 1 421 ? -51.622 -18.004 87.883 1.00 70.62 421 TYR A N 1
ATOM 3253 C CA . TYR A 1 421 ? -50.216 -17.756 88.202 1.00 70.62 421 TYR A CA 1
ATOM 3254 C C . TYR A 1 421 ? -49.269 -18.241 87.089 1.00 70.62 421 TYR A C 1
ATOM 3256 O O . TYR A 1 421 ? -48.361 -17.514 86.684 1.00 70.62 421 TYR A O 1
ATOM 3264 N N . GLU A 1 422 ? -49.521 -19.425 86.523 1.00 72.69 422 GLU A N 1
ATOM 3265 C CA . GLU A 1 422 ? -48.765 -19.954 85.376 1.00 72.69 422 GLU A CA 1
ATOM 3266 C C . GLU A 1 422 ? -48.954 -19.098 84.115 1.00 72.69 422 GLU A C 1
ATOM 3268 O O . GLU A 1 422 ? -47.993 -18.817 83.395 1.00 72.69 422 GLU A O 1
ATOM 3273 N N . SER A 1 423 ? -50.177 -18.613 83.875 1.00 72.81 423 SER A N 1
ATOM 3274 C CA . SER A 1 423 ? -50.469 -17.724 82.744 1.00 72.81 423 SER A CA 1
ATOM 3275 C C . SER A 1 423 ? -49.741 -16.380 82.868 1.00 72.81 423 SER A C 1
ATOM 3277 O O . SER A 1 423 ? -49.204 -15.887 81.876 1.00 72.81 423 SER A O 1
ATOM 3279 N N . LEU A 1 424 ? -49.648 -15.815 84.079 1.00 74.81 424 LEU A N 1
ATOM 3280 C CA . LEU A 1 424 ? -48.879 -14.593 84.352 1.00 74.81 424 LEU A CA 1
ATOM 3281 C C . LEU A 1 424 ? -47.371 -14.790 84.120 1.00 74.81 424 LEU A C 1
ATOM 3283 O O . LEU A 1 424 ? -46.745 -13.943 83.481 1.00 74.81 424 LEU A O 1
ATOM 3287 N N . GLN A 1 425 ? -46.790 -15.919 84.549 1.00 71.56 425 GLN A N 1
ATOM 3288 C CA . GLN A 1 425 ? -45.382 -16.237 84.259 1.00 71.56 425 GLN A CA 1
ATOM 3289 C C . GLN A 1 425 ? -45.119 -16.442 82.762 1.00 71.56 425 GLN A C 1
ATOM 3291 O O . GLN A 1 425 ? -44.092 -15.995 82.241 1.00 71.56 425 GLN A O 1
ATOM 3296 N N . SER A 1 426 ? -46.045 -17.086 82.047 1.00 69.94 426 SER A N 1
ATOM 3297 C CA . SER A 1 426 ? -45.932 -17.276 80.599 1.00 69.94 426 SER A CA 1
ATOM 3298 C C . SER A 1 426 ? -45.956 -15.934 79.858 1.00 69.94 426 SER A C 1
ATOM 3300 O O . SER A 1 426 ? -45.111 -15.688 78.994 1.00 69.94 426 SER A O 1
ATOM 3302 N N . LEU A 1 427 ? -46.838 -15.015 80.270 1.00 70.62 427 LEU A N 1
ATOM 3303 C CA . LEU A 1 427 ? -46.905 -13.658 79.723 1.00 70.62 427 LEU A CA 1
ATOM 3304 C C . LEU A 1 427 ? -45.606 -12.875 79.981 1.00 70.62 427 LEU A C 1
ATOM 3306 O O . LEU A 1 427 ? -45.066 -12.239 79.077 1.00 70.62 427 LEU A O 1
ATOM 3310 N N . GLN A 1 428 ? -45.051 -12.976 81.192 1.00 63.97 428 GLN A N 1
ATOM 3311 C CA . GLN A 1 428 ? -43.795 -12.320 81.568 1.00 63.97 428 GLN A CA 1
ATOM 3312 C C . GLN A 1 428 ? -42.590 -12.864 80.776 1.00 63.97 428 GLN A C 1
ATOM 3314 O O . GLN A 1 428 ? -41.686 -12.112 80.397 1.00 63.97 428 GLN A O 1
ATOM 3319 N N . THR A 1 429 ? -42.614 -14.155 80.438 1.00 60.69 429 THR A N 1
ATOM 3320 C CA . THR A 1 429 ? -41.612 -14.801 79.579 1.00 60.69 429 THR A CA 1
ATOM 3321 C C . THR A 1 429 ? -41.738 -14.348 78.116 1.00 60.69 429 THR A C 1
ATOM 3323 O O . THR A 1 429 ? -40.727 -14.069 77.472 1.00 60.69 429 THR A O 1
ATOM 3326 N N . GLN A 1 430 ? -42.960 -14.186 77.593 1.00 62.72 430 GLN A N 1
ATOM 3327 C CA . GLN A 1 430 ? -43.194 -13.674 76.232 1.00 62.72 430 GLN A CA 1
ATOM 3328 C C . GLN A 1 430 ? -42.770 -12.205 76.069 1.00 62.72 430 GLN A C 1
ATOM 3330 O O . GLN A 1 430 ? -42.148 -11.856 75.066 1.00 62.72 430 GLN A O 1
ATOM 3335 N N . VAL A 1 431 ? -43.025 -11.355 77.069 1.00 60.25 431 VAL A N 1
ATOM 3336 C CA . VAL A 1 431 ? -42.591 -9.943 77.065 1.00 60.25 431 VAL A CA 1
ATOM 3337 C C . VAL A 1 431 ? -41.062 -9.825 77.124 1.00 60.25 431 VAL A C 1
ATOM 3339 O O . VAL A 1 431 ? -40.481 -8.976 76.449 1.00 60.25 431 VAL A O 1
ATOM 3342 N N . SER A 1 432 ? -40.385 -10.729 77.837 1.00 57.59 432 SER A N 1
ATOM 3343 C CA . SER A 1 432 ? -38.915 -10.809 77.858 1.00 57.59 432 SER A CA 1
ATOM 3344 C C . SER A 1 432 ? -38.326 -11.204 76.491 1.00 57.59 432 SER A C 1
ATOM 3346 O O . SER A 1 432 ? -37.234 -10.766 76.131 1.00 57.59 432 SER A O 1
ATOM 3348 N N . GLY A 1 433 ? -39.071 -11.971 75.686 1.00 56.84 433 GLY A N 1
ATOM 3349 C CA . GLY A 1 433 ? -38.715 -12.309 74.306 1.00 56.84 433 GLY A CA 1
ATOM 3350 C C . GLY A 1 433 ? -38.749 -11.115 73.342 1.00 56.84 433 GLY A C 1
ATOM 3351 O O . GLY A 1 433 ? -37.986 -11.094 72.378 1.00 56.84 433 GLY A O 1
ATOM 3352 N N . LEU A 1 434 ? -39.538 -10.069 73.613 1.00 57.25 434 LEU A N 1
ATOM 3353 C CA . LEU A 1 434 ? -39.598 -8.875 72.757 1.00 57.25 434 LEU A CA 1
ATOM 3354 C C . LEU A 1 434 ? -38.285 -8.069 72.760 1.00 57.25 434 LEU A C 1
ATOM 3356 O O . LEU A 1 434 ? -37.913 -7.505 71.733 1.00 57.25 434 LEU A O 1
ATOM 3360 N N . ALA A 1 435 ? -37.528 -8.080 73.863 1.00 54.69 435 ALA A N 1
ATOM 3361 C CA . ALA A 1 435 ? -36.208 -7.444 73.936 1.00 54.69 435 ALA A CA 1
ATOM 3362 C C . ALA A 1 435 ? -35.174 -8.104 72.998 1.00 54.69 435 ALA A C 1
ATOM 3364 O O . ALA A 1 435 ? -34.242 -7.449 72.533 1.00 54.69 435 ALA A O 1
ATOM 3365 N N . SER A 1 436 ? -35.363 -9.386 72.661 1.00 56.25 436 SER A N 1
ATOM 3366 C CA . SER A 1 436 ? -34.504 -10.110 71.715 1.00 56.25 436 SER A CA 1
ATOM 3367 C C . SER A 1 436 ? -34.809 -9.804 70.242 1.00 56.25 436 SER A C 1
ATOM 3369 O O . SER A 1 436 ? -33.964 -10.039 69.385 1.00 56.25 436 SER A O 1
ATOM 3371 N N . LEU A 1 437 ? -35.964 -9.205 69.921 1.00 57.19 437 LEU A N 1
ATOM 3372 C CA . LEU A 1 437 ? -36.246 -8.719 68.563 1.00 57.19 437 LEU A CA 1
ATOM 3373 C C . LEU A 1 437 ? -35.468 -7.434 68.242 1.00 57.19 437 LEU A C 1
ATOM 3375 O O . LEU A 1 437 ? -35.045 -7.262 67.101 1.00 57.19 437 LEU A O 1
ATOM 3379 N N . GLN A 1 438 ? -35.202 -6.581 69.239 1.00 52.09 438 GLN A N 1
ATOM 3380 C CA . GLN A 1 438 ? -34.368 -5.385 69.074 1.00 52.09 438 GLN A CA 1
ATOM 3381 C C . GLN A 1 438 ? -32.928 -5.761 68.677 1.00 52.09 438 GLN A C 1
ATOM 3383 O O . GLN A 1 438 ? -32.392 -5.197 67.728 1.00 52.09 438 GLN A O 1
ATOM 3388 N N . SER A 1 439 ? -32.337 -6.793 69.298 1.00 53.47 439 SER A N 1
ATOM 3389 C CA . SER A 1 439 ? -30.991 -7.267 68.932 1.00 53.47 439 SER A CA 1
ATOM 3390 C C . SER A 1 439 ? -30.939 -7.991 67.579 1.00 53.47 439 SER A C 1
ATOM 3392 O O . SER A 1 439 ? -29.918 -7.949 66.895 1.00 53.47 439 SER A O 1
ATOM 3394 N N . VAL A 1 440 ? -32.040 -8.620 67.150 1.00 54.38 440 VAL A N 1
ATOM 3395 C CA . VAL A 1 440 ? -32.160 -9.243 65.818 1.00 54.38 440 VAL A CA 1
ATOM 3396 C C . VAL A 1 440 ? -32.315 -8.195 64.708 1.00 54.38 440 VAL A C 1
ATOM 3398 O O . VAL A 1 440 ? -31.853 -8.431 63.592 1.00 54.38 440 VAL A O 1
ATOM 3401 N N . VAL A 1 441 ? -32.923 -7.038 64.991 1.00 55.16 441 VAL A N 1
ATOM 3402 C CA . VAL A 1 441 ? -32.998 -5.903 64.051 1.00 55.16 441 VAL A CA 1
ATOM 3403 C C . VAL A 1 441 ? -31.660 -5.161 63.981 1.00 55.16 441 VAL A C 1
ATOM 3405 O O . VAL A 1 441 ? -31.192 -4.875 62.879 1.00 55.16 441 VAL A O 1
ATOM 3408 N N . ASP A 1 442 ? -30.989 -4.958 65.117 1.00 54.50 442 ASP A N 1
ATOM 3409 C CA . ASP A 1 442 ? -29.665 -4.320 65.168 1.00 54.50 442 ASP A CA 1
ATOM 3410 C C . ASP A 1 442 ? -28.556 -5.202 64.543 1.00 54.50 442 ASP A C 1
ATOM 3412 O O . ASP A 1 442 ? -27.538 -4.692 64.078 1.00 54.50 442 ASP A O 1
ATOM 3416 N N . GLY A 1 443 ? -28.762 -6.525 64.467 1.00 48.97 443 GLY A N 1
ATOM 3417 C CA . GLY A 1 443 ? -27.802 -7.498 63.925 1.00 48.97 443 GLY A CA 1
ATOM 3418 C C . GLY A 1 443 ? -27.964 -7.887 62.447 1.00 48.97 443 GLY A C 1
ATOM 3419 O O . GLY A 1 443 ? -27.153 -8.668 61.949 1.00 48.97 443 GLY A O 1
ATOM 3420 N N . LYS A 1 444 ? -28.989 -7.399 61.728 1.00 49.06 444 LYS A N 1
ATOM 3421 C CA . LYS A 1 444 ? -29.262 -7.792 60.322 1.00 49.06 444 LYS A CA 1
ATOM 3422 C C . LYS A 1 444 ? -28.823 -6.788 59.251 1.00 49.06 444 LYS A C 1
ATOM 3424 O O . LYS A 1 444 ? -28.921 -7.101 58.067 1.00 49.06 444 LYS A O 1
ATOM 3429 N N . ALA A 1 445 ? -28.273 -5.633 59.625 1.00 48.59 445 ALA A N 1
ATOM 3430 C CA . ALA A 1 445 ? -27.523 -4.786 58.697 1.00 48.59 445 ALA A CA 1
ATOM 3431 C C . ALA A 1 445 ? -26.056 -5.252 58.651 1.00 48.59 445 ALA A C 1
ATOM 3433 O O . ALA A 1 445 ? -25.183 -4.692 59.309 1.00 48.59 445 ALA A O 1
ATOM 3434 N N . ASN A 1 446 ? -25.791 -6.324 57.904 1.00 47.88 446 ASN A N 1
ATOM 3435 C CA . ASN A 1 446 ? -24.439 -6.828 57.692 1.00 47.88 446 ASN A CA 1
ATOM 3436 C C . ASN A 1 446 ? -23.689 -5.903 56.718 1.00 47.88 446 ASN A C 1
ATOM 3438 O O . ASN A 1 446 ? -24.017 -5.828 55.535 1.00 47.88 446 ASN A O 1
ATOM 3442 N N . THR A 1 447 ? -22.662 -5.206 57.202 1.00 50.78 447 THR A N 1
ATOM 3443 C CA . THR A 1 447 ? -21.759 -4.366 56.392 1.00 50.78 447 THR A CA 1
ATOM 3444 C C . THR A 1 447 ? -21.003 -5.145 55.312 1.00 50.78 447 THR A C 1
ATOM 3446 O O . THR A 1 447 ? -20.415 -4.525 54.433 1.00 50.78 447 THR A O 1
ATOM 3449 N N . ALA A 1 448 ? -21.027 -6.481 55.336 1.00 52.47 448 ALA A N 1
ATOM 3450 C CA . ALA A 1 448 ? -20.431 -7.309 54.290 1.00 52.47 448 ALA A CA 1
ATOM 3451 C C . ALA A 1 448 ? -21.251 -7.362 52.983 1.00 52.47 448 ALA A C 1
ATOM 3453 O O . ALA A 1 448 ? -20.675 -7.659 51.940 1.00 52.47 448 ALA A O 1
ATOM 3454 N N . ASP A 1 449 ? -22.553 -7.042 53.016 1.00 51.47 449 ASP A N 1
ATOM 3455 C CA . ASP A 1 449 ? -23.442 -7.094 51.838 1.00 51.47 449 ASP A CA 1
ATOM 3456 C C . ASP A 1 449 ? -23.719 -5.703 51.229 1.00 51.47 449 ASP A C 1
ATOM 3458 O O . ASP A 1 449 ? -24.378 -5.574 50.196 1.00 51.47 449 ASP A O 1
ATOM 3462 N N . VAL A 1 450 ? -23.193 -4.643 51.852 1.00 52.53 450 VAL A N 1
ATOM 3463 C CA . VAL A 1 450 ? -23.289 -3.256 51.383 1.00 52.53 450 VAL A CA 1
ATOM 3464 C C . VAL A 1 450 ? -21.876 -2.745 51.144 1.00 52.53 450 VAL A C 1
ATOM 3466 O O . VAL A 1 450 ? -21.169 -2.407 52.091 1.00 52.53 450 VAL A O 1
ATOM 3469 N N . TYR A 1 451 ? -21.456 -2.671 49.878 1.00 55.25 451 TYR A N 1
ATOM 3470 C CA . TYR A 1 451 ? -20.180 -2.049 49.526 1.00 55.25 451 TYR A CA 1
ATOM 3471 C C . TYR A 1 451 ? -20.136 -0.623 50.086 1.00 55.25 451 TYR A C 1
ATOM 3473 O O . TYR A 1 451 ? -20.943 0.233 49.711 1.00 55.25 451 TYR A O 1
ATOM 3481 N N . LEU A 1 452 ? -19.183 -0.356 50.981 1.00 61.66 452 LEU A N 1
ATOM 3482 C CA . LEU A 1 452 ? -18.903 1.005 51.419 1.00 61.66 452 LEU A C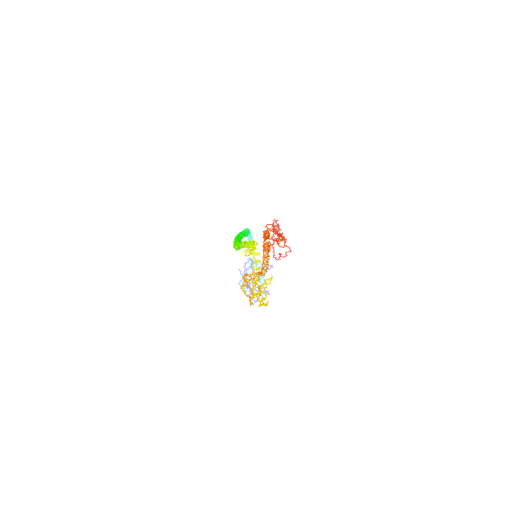A 1
ATOM 3483 C C . LEU A 1 452 ? -18.445 1.814 50.200 1.00 61.66 452 LEU A C 1
ATOM 3485 O O . LEU A 1 452 ? -17.807 1.283 49.288 1.00 61.66 452 LEU A O 1
ATOM 3489 N N . LYS A 1 453 ? -18.720 3.123 50.186 1.00 66.50 453 LYS A N 1
ATOM 3490 C CA . LYS A 1 453 ? -18.275 4.019 49.103 1.00 66.50 453 LYS A CA 1
ATOM 3491 C C . LYS A 1 453 ? -16.776 3.857 48.803 1.00 66.50 453 LYS A C 1
ATOM 3493 O O . LYS A 1 453 ? -16.380 3.866 47.647 1.00 66.50 453 LYS A O 1
ATOM 3498 N N . THR A 1 454 ? -15.966 3.631 49.833 1.00 72.06 454 THR A N 1
ATOM 3499 C CA . THR A 1 454 ? -14.526 3.364 49.740 1.00 72.06 454 THR A CA 1
ATOM 3500 C C . THR A 1 454 ? -14.178 2.111 48.935 1.00 72.06 454 THR A C 1
ATOM 3502 O O . THR A 1 454 ? -13.149 2.089 48.265 1.00 72.06 454 THR A O 1
ATOM 3505 N N . ASP A 1 455 ? -15.002 1.066 48.988 1.00 71.31 455 ASP A N 1
ATOM 3506 C CA . ASP A 1 455 ? -14.777 -0.166 48.228 1.00 71.31 455 ASP A CA 1
ATOM 3507 C C . ASP A 1 455 ? -15.204 0.006 46.768 1.00 71.31 455 ASP A C 1
ATOM 3509 O O . ASP A 1 455 ? -14.499 -0.447 45.866 1.00 71.31 455 ASP A O 1
ATOM 3513 N N . ILE A 1 456 ? -16.284 0.757 46.524 1.00 72.81 456 ILE A N 1
ATOM 3514 C CA . ILE A 1 456 ? -16.672 1.180 45.170 1.00 72.81 456 ILE A CA 1
ATOM 3515 C C . ILE A 1 456 ? -15.586 2.071 44.552 1.00 72.81 456 ILE A C 1
ATOM 3517 O O . ILE A 1 456 ? -15.201 1.844 43.408 1.00 72.81 456 ILE A O 1
ATOM 3521 N N . ASP A 1 457 ? -15.034 3.025 45.305 1.00 76.00 457 ASP A N 1
ATOM 3522 C CA . ASP A 1 457 ? -13.960 3.910 44.838 1.00 76.00 457 ASP A CA 1
ATOM 3523 C C . ASP A 1 457 ? -12.697 3.102 44.461 1.00 76.00 457 ASP A C 1
ATOM 3525 O O . ASP A 1 457 ? -12.128 3.312 43.390 1.00 76.00 457 ASP A O 1
ATOM 3529 N N . LYS A 1 458 ? -12.311 2.090 45.258 1.00 78.75 458 LYS A N 1
ATOM 3530 C CA . LYS A 1 458 ? -11.204 1.170 44.918 1.00 78.75 458 LYS A CA 1
ATOM 3531 C C . LYS A 1 458 ? -11.470 0.363 43.647 1.00 78.75 458 LYS A C 1
ATOM 3533 O O . LYS A 1 458 ? -10.557 0.173 42.843 1.00 78.75 458 LYS A O 1
ATOM 3538 N N . ILE A 1 459 ? -12.697 -0.132 43.460 1.00 78.38 459 ILE A N 1
ATOM 3539 C CA . ILE A 1 459 ? -13.091 -0.861 42.244 1.00 78.38 459 ILE A CA 1
ATOM 3540 C C . ILE A 1 459 ? -13.014 0.072 41.027 1.00 78.38 459 ILE A C 1
ATOM 3542 O O . ILE A 1 459 ? -12.449 -0.306 40.001 1.00 78.38 459 ILE A O 1
ATOM 3546 N N . VAL A 1 460 ? -13.514 1.304 41.152 1.00 78.69 460 VAL A N 1
ATOM 3547 C CA . VAL A 1 460 ? -13.455 2.333 40.104 1.00 78.69 460 VAL A CA 1
ATOM 3548 C C . VAL A 1 460 ? -12.009 2.689 39.748 1.00 78.69 460 VAL A C 1
ATOM 3550 O O . VAL A 1 460 ? -11.685 2.779 38.564 1.00 78.69 460 VAL A O 1
ATOM 3553 N N . ASP A 1 461 ? -11.117 2.843 40.725 1.00 83.94 461 ASP A N 1
ATOM 3554 C CA . ASP A 1 461 ? -9.711 3.180 40.471 1.00 83.94 461 ASP A CA 1
ATOM 3555 C C . ASP A 1 461 ? -8.921 2.018 39.850 1.00 83.94 461 ASP A C 1
ATOM 3557 O O . ASP A 1 461 ? -8.113 2.230 38.936 1.00 83.94 461 ASP A O 1
ATOM 3561 N N . ASN A 1 462 ? -9.213 0.776 40.248 1.00 83.62 462 ASN A N 1
ATOM 3562 C CA . ASN A 1 462 ? -8.680 -0.406 39.567 1.00 83.62 462 ASN A CA 1
ATOM 3563 C C . ASN A 1 462 ? -9.158 -0.479 38.111 1.00 83.62 462 ASN A C 1
ATOM 3565 O O . ASN A 1 462 ? -8.353 -0.735 37.214 1.00 83.62 462 ASN A O 1
ATOM 3569 N N . LEU A 1 463 ? -10.441 -0.208 37.851 1.00 81.81 463 LEU A N 1
ATOM 3570 C CA . LEU A 1 463 ? -10.986 -0.181 36.493 1.00 81.81 463 LEU A CA 1
ATOM 3571 C C . LEU A 1 463 ? -10.367 0.941 35.649 1.00 81.81 463 LEU A C 1
ATOM 3573 O O . LEU A 1 463 ? -9.983 0.685 34.511 1.00 81.81 463 LEU A O 1
ATOM 3577 N N . LYS A 1 464 ? -10.175 2.150 36.194 1.00 80.50 464 LYS A N 1
ATOM 3578 C CA . LYS A 1 464 ? -9.460 3.244 35.504 1.00 80.50 464 LYS A CA 1
ATOM 3579 C C . LYS A 1 464 ? -8.023 2.859 35.154 1.00 80.50 464 LYS A C 1
ATOM 3581 O O . LYS A 1 464 ? -7.566 3.144 34.049 1.00 80.50 464 LYS A O 1
ATOM 3586 N N . THR A 1 465 ? -7.324 2.183 36.066 1.00 77.56 465 THR A N 1
ATOM 3587 C CA . THR A 1 465 ? -5.952 1.704 35.840 1.00 77.56 465 THR A CA 1
ATOM 3588 C C . THR A 1 465 ? -5.910 0.636 34.747 1.00 77.56 465 THR A C 1
ATOM 3590 O O . THR A 1 465 ? -5.069 0.696 33.850 1.00 77.56 465 THR A O 1
ATOM 3593 N N . LEU A 1 466 ? -6.845 -0.318 34.772 1.00 75.88 466 LEU A N 1
ATOM 3594 C CA . LEU A 1 466 ? -6.971 -1.350 33.742 1.00 75.88 466 LEU A CA 1
ATOM 3595 C C . LEU A 1 466 ? -7.325 -0.754 32.373 1.00 75.88 466 LEU A C 1
ATOM 3597 O O . LEU A 1 466 ? -6.718 -1.150 31.384 1.00 75.88 466 LEU A O 1
ATOM 3601 N N . ILE A 1 467 ? -8.232 0.226 32.314 1.00 75.94 467 ILE A N 1
ATOM 3602 C CA . ILE A 1 467 ? -8.611 0.931 31.078 1.00 75.94 467 ILE A CA 1
ATOM 3603 C C . ILE A 1 467 ? -7.440 1.759 30.531 1.00 75.94 467 ILE A C 1
ATOM 3605 O O . ILE A 1 467 ? -7.173 1.705 29.338 1.00 75.94 467 ILE A O 1
ATOM 3609 N N . SER A 1 468 ? -6.687 2.458 31.388 1.00 70.56 468 SER A N 1
ATOM 3610 C CA . SER A 1 468 ? -5.483 3.213 30.991 1.00 70.56 468 SER A CA 1
ATOM 3611 C C . SER A 1 468 ? -4.380 2.315 30.407 1.00 70.56 468 SER A C 1
ATOM 3613 O O . SER A 1 468 ? -3.586 2.746 29.569 1.00 70.56 468 SER A O 1
ATOM 3615 N N . ASN A 1 469 ? -4.339 1.048 30.826 1.00 65.62 469 ASN A N 1
ATOM 3616 C CA . ASN A 1 469 ? -3.378 0.058 30.344 1.00 65.62 469 ASN A CA 1
ATOM 3617 C C . ASN A 1 469 ? -3.916 -0.813 29.193 1.00 65.62 469 ASN A C 1
ATOM 3619 O O . ASN A 1 469 ? -3.131 -1.478 28.512 1.00 65.62 469 ASN A O 1
ATOM 3623 N N . ALA A 1 470 ? -5.229 -0.822 28.952 1.00 62.94 470 ALA A N 1
ATOM 3624 C CA . ALA A 1 470 ? -5.851 -1.563 27.864 1.00 62.94 470 ALA A CA 1
ATOM 3625 C C . ALA A 1 470 ? -5.573 -0.864 26.523 1.00 62.94 470 ALA A C 1
ATOM 3627 O O . ALA A 1 470 ? -5.858 0.314 26.347 1.00 62.94 470 ALA A O 1
ATOM 3628 N N . GLY A 1 471 ? -4.995 -1.593 25.565 1.00 58.22 471 GLY A N 1
ATOM 3629 C CA . GLY A 1 471 ? -4.675 -1.065 24.232 1.00 58.22 471 GLY A CA 1
ATOM 3630 C C . GLY A 1 471 ? -3.287 -0.429 24.090 1.00 58.22 471 GLY A C 1
ATOM 3631 O O . GLY A 1 471 ? -2.889 -0.126 22.967 1.00 58.22 471 GLY A O 1
ATOM 3632 N N . LYS A 1 472 ? -2.503 -0.295 25.173 1.00 65.81 472 LYS A N 1
ATOM 3633 C CA . LYS A 1 472 ? -1.083 0.076 25.069 1.00 65.81 472 LYS A CA 1
ATOM 3634 C C . LYS A 1 472 ? -0.274 -1.094 24.502 1.00 65.81 472 LYS A C 1
ATOM 3636 O O . LYS A 1 472 ? -0.325 -2.222 24.998 1.00 65.81 472 LYS A O 1
ATOM 3641 N N . LEU A 1 473 ? 0.469 -0.819 23.438 1.00 61.81 473 LEU A N 1
ATOM 3642 C CA . LEU A 1 473 ? 1.322 -1.778 22.745 1.00 61.81 473 LEU A CA 1
ATOM 3643 C C . LEU A 1 473 ? 2.459 -2.230 23.690 1.00 61.81 473 LEU A C 1
ATOM 3645 O O . LEU A 1 473 ? 3.230 -1.400 24.149 1.00 61.81 473 LEU A O 1
ATOM 3649 N N . LYS A 1 474 ? 2.560 -3.525 24.036 1.00 69.25 474 LYS A N 1
ATOM 3650 C CA . LYS A 1 474 ? 3.512 -3.989 25.076 1.00 69.25 474 LYS A CA 1
ATOM 3651 C C . LYS A 1 474 ? 4.975 -3.928 24.630 1.00 69.25 474 LYS A C 1
ATOM 3653 O O . LYS A 1 474 ? 5.792 -3.320 25.306 1.00 69.25 474 LYS A O 1
ATOM 3658 N N . THR A 1 475 ? 5.306 -4.569 23.511 1.00 74.56 475 THR A N 1
ATOM 3659 C CA . THR A 1 475 ? 6.643 -4.537 22.897 1.00 74.56 475 THR A CA 1
ATOM 3660 C C . THR A 1 475 ? 6.526 -4.840 21.409 1.00 74.56 475 THR A C 1
ATOM 3662 O O . THR A 1 475 ? 5.781 -5.748 21.039 1.00 74.56 475 THR A O 1
ATOM 3665 N N . ILE A 1 476 ? 7.298 -4.150 20.573 1.00 70.50 476 ILE A N 1
ATOM 3666 C CA . ILE A 1 476 ? 7.482 -4.474 19.153 1.00 70.50 476 ILE A CA 1
ATOM 3667 C C . ILE A 1 476 ? 8.808 -5.218 18.987 1.00 70.50 476 ILE A C 1
ATOM 3669 O O . ILE A 1 476 ? 9.786 -4.941 19.683 1.00 70.50 476 ILE A O 1
ATOM 3673 N N . THR A 1 477 ? 8.857 -6.165 18.055 1.00 66.81 477 THR A N 1
ATOM 3674 C CA . THR A 1 477 ? 10.106 -6.787 17.609 1.00 66.81 477 THR A CA 1
ATOM 3675 C C . THR A 1 477 ? 10.135 -6.782 16.088 1.00 66.81 477 THR A C 1
ATOM 3677 O O . THR A 1 477 ? 9.214 -7.291 15.456 1.00 66.81 477 THR A O 1
ATOM 3680 N N . VAL A 1 478 ? 11.179 -6.205 15.492 1.00 64.25 478 VAL A N 1
ATOM 3681 C CA . VAL A 1 478 ? 11.377 -6.191 14.035 1.00 64.25 478 VAL A CA 1
ATOM 3682 C C . VAL A 1 478 ? 12.486 -7.185 13.699 1.00 64.25 478 VAL A C 1
ATOM 3684 O O . VAL A 1 478 ? 13.571 -7.112 14.270 1.00 64.25 478 VAL A O 1
ATOM 3687 N N . ASN A 1 479 ? 12.204 -8.141 12.808 1.00 57.91 479 ASN A N 1
ATOM 3688 C CA . ASN A 1 479 ? 13.150 -9.164 12.328 1.00 57.91 479 ASN A CA 1
ATOM 3689 C C . ASN A 1 479 ? 13.885 -9.963 13.430 1.00 57.91 479 ASN A C 1
ATOM 3691 O O . ASN A 1 479 ? 15.033 -10.351 13.247 1.00 57.91 479 ASN A O 1
ATOM 3695 N N . GLY A 1 480 ? 13.242 -10.208 14.579 1.00 62.47 480 GLY A N 1
ATOM 3696 C CA . GLY A 1 480 ? 13.838 -10.978 15.683 1.00 62.47 480 GLY A CA 1
ATOM 3697 C C . GLY A 1 480 ? 14.897 -10.232 16.509 1.00 62.47 480 GLY A C 1
ATOM 3698 O O . GLY A 1 480 ? 15.593 -10.864 17.299 1.00 62.47 480 GLY A O 1
ATOM 3699 N N . GLY A 1 481 ? 15.025 -8.910 16.335 1.00 64.88 481 GLY A N 1
ATOM 3700 C CA . GLY A 1 481 ? 15.932 -8.060 17.113 1.00 64.88 481 GLY A CA 1
ATOM 3701 C C . GLY A 1 481 ? 15.492 -7.815 18.565 1.00 64.88 481 GLY A C 1
ATOM 3702 O O . GLY A 1 481 ? 14.619 -8.490 19.106 1.00 64.88 481 GLY A O 1
ATOM 3703 N N . ALA A 1 482 ? 16.102 -6.824 19.220 1.00 69.06 482 ALA A N 1
ATOM 3704 C CA . ALA A 1 482 ? 15.752 -6.451 20.590 1.00 69.06 482 ALA A CA 1
ATOM 3705 C C . ALA A 1 482 ? 14.304 -5.934 20.689 1.00 69.06 482 ALA A C 1
ATOM 3707 O O . ALA A 1 482 ? 13.795 -5.271 19.783 1.00 69.06 482 ALA A O 1
ATOM 3708 N N . LYS A 1 483 ? 13.635 -6.238 21.806 1.00 77.31 483 LYS A N 1
ATOM 3709 C CA . LYS A 1 483 ? 12.279 -5.751 22.087 1.00 77.31 483 LYS A CA 1
ATOM 3710 C C . LYS A 1 483 ? 12.312 -4.241 22.320 1.00 77.31 483 LYS A C 1
ATOM 3712 O O . LYS A 1 483 ? 13.089 -3.776 23.149 1.00 77.31 483 LYS A O 1
ATOM 3717 N N . ILE A 1 484 ? 11.443 -3.507 21.632 1.00 75.19 484 ILE A N 1
ATOM 3718 C CA . ILE A 1 484 ? 11.285 -2.057 21.792 1.00 75.19 484 ILE A CA 1
ATOM 3719 C C . ILE A 1 484 ? 9.948 -1.796 22.484 1.00 75.19 484 ILE A C 1
ATOM 3721 O O . ILE A 1 484 ? 8.906 -2.260 22.011 1.00 75.19 484 ILE A O 1
ATOM 3725 N N . SER A 1 485 ? 9.981 -1.070 23.598 1.00 76.50 485 SER A N 1
ATOM 3726 C CA . SER A 1 485 ? 8.782 -0.593 24.293 1.00 76.50 485 SER A CA 1
ATOM 3727 C C . SER A 1 485 ? 8.408 0.808 23.788 1.00 76.50 485 SER A C 1
ATOM 3729 O O . SER A 1 485 ? 9.317 1.595 23.513 1.00 76.50 485 SER A O 1
ATOM 3731 N N . PRO A 1 486 ? 7.113 1.140 23.651 1.00 73.19 486 PRO A N 1
ATOM 3732 C CA . PRO A 1 486 ? 6.689 2.506 23.362 1.00 73.19 486 PRO A CA 1
ATOM 3733 C C . PRO A 1 486 ? 6.937 3.442 24.552 1.00 73.19 486 PRO A C 1
ATOM 3735 O O . PRO A 1 486 ? 7.054 2.987 25.691 1.00 73.19 486 PRO A O 1
ATOM 3738 N N . ASP A 1 487 ? 7.000 4.743 24.274 1.00 75.00 487 ASP A N 1
ATOM 3739 C CA . ASP A 1 487 ? 7.085 5.802 25.281 1.00 75.00 487 ASP A CA 1
ATOM 3740 C C . ASP A 1 487 ? 5.762 6.012 26.048 1.00 75.00 487 ASP A C 1
ATOM 3742 O O . ASP A 1 487 ? 4.734 5.390 25.758 1.00 75.00 487 ASP A O 1
ATOM 3746 N N . ASP A 1 488 ? 5.774 6.924 27.027 1.00 71.44 488 ASP A N 1
ATOM 3747 C CA . ASP A 1 488 ? 4.616 7.245 27.879 1.00 71.44 488 ASP A CA 1
ATOM 3748 C C . ASP A 1 488 ? 3.410 7.807 27.098 1.00 71.44 488 ASP A C 1
ATOM 3750 O O . ASP A 1 488 ? 2.290 7.825 27.616 1.00 71.44 488 ASP A O 1
ATOM 3754 N N . SER A 1 489 ? 3.618 8.227 25.845 1.00 69.19 489 SER A N 1
ATOM 3755 C CA . SER A 1 489 ? 2.579 8.695 24.919 1.00 69.19 489 SER A CA 1
ATOM 3756 C C . SER A 1 489 ? 2.112 7.613 23.934 1.00 69.19 489 SER A C 1
ATOM 3758 O O . SER A 1 489 ? 1.234 7.871 23.114 1.00 69.19 489 SER A O 1
ATOM 3760 N N . GLY A 1 490 ? 2.655 6.394 24.018 1.00 67.62 490 GLY A N 1
ATOM 3761 C CA . GLY A 1 490 ? 2.300 5.269 23.154 1.00 67.62 490 GLY A CA 1
ATOM 3762 C C . GLY A 1 490 ? 3.044 5.225 21.816 1.00 67.62 490 GLY A C 1
ATOM 3763 O O . GLY A 1 490 ? 2.695 4.400 20.970 1.00 67.62 490 GLY A O 1
ATOM 3764 N N . ASN A 1 491 ? 4.071 6.055 21.608 1.00 69.44 491 ASN A N 1
ATOM 3765 C CA . ASN A 1 491 ? 4.859 6.053 20.376 1.00 69.44 491 ASN A CA 1
ATOM 3766 C C . ASN A 1 491 ? 6.048 5.094 20.496 1.00 69.44 491 ASN A C 1
ATOM 3768 O O . ASN A 1 491 ? 6.807 5.141 21.460 1.00 69.44 491 ASN A O 1
ATOM 3772 N N . ALA A 1 492 ? 6.252 4.236 19.496 1.00 72.62 492 ALA A N 1
ATOM 3773 C CA . ALA A 1 492 ? 7.439 3.390 19.396 1.00 72.62 492 ALA A CA 1
ATOM 3774 C C . ALA A 1 492 ? 8.333 3.899 18.261 1.00 72.62 492 ALA A C 1
ATOM 3776 O O . ALA A 1 492 ? 7.939 3.867 17.095 1.00 72.62 492 ALA A O 1
ATOM 3777 N N . ASN A 1 493 ? 9.540 4.360 18.594 1.00 68.94 493 ASN A N 1
ATOM 3778 C CA . ASN A 1 493 ? 10.498 4.811 17.591 1.00 68.94 493 ASN A CA 1
ATOM 3779 C C . ASN A 1 493 ? 11.222 3.599 16.983 1.00 68.94 493 ASN A C 1
ATOM 3781 O O . ASN A 1 493 ? 12.095 2.999 17.613 1.00 68.94 493 ASN A O 1
ATOM 3785 N N . ILE A 1 494 ? 10.814 3.201 15.779 1.00 71.19 494 ILE A N 1
ATOM 3786 C CA . ILE A 1 494 ? 11.380 2.052 15.069 1.00 71.19 494 ILE A CA 1
ATOM 3787 C C . ILE A 1 494 ? 12.462 2.554 14.113 1.00 71.19 494 ILE A C 1
ATOM 3789 O O . ILE A 1 494 ? 12.172 3.003 13.006 1.00 71.19 494 ILE A O 1
ATOM 3793 N N . THR A 1 495 ? 13.721 2.425 14.520 1.00 64.38 495 THR A N 1
ATOM 3794 C CA . THR A 1 495 ? 14.862 2.661 13.630 1.00 64.38 495 THR A CA 1
ATOM 3795 C C . THR A 1 495 ? 15.165 1.377 12.862 1.00 64.38 495 THR A C 1
ATOM 3797 O O . THR A 1 495 ? 15.651 0.404 13.437 1.00 64.38 495 THR A O 1
ATOM 3800 N N . VAL A 1 496 ? 14.861 1.351 11.562 1.00 63.00 496 VAL A N 1
ATOM 3801 C CA . VAL A 1 496 ? 15.221 0.228 10.684 1.00 63.00 496 VAL A CA 1
ATOM 3802 C C . VAL A 1 496 ? 16.587 0.511 10.071 1.00 63.00 496 VAL A C 1
ATOM 3804 O O . VAL A 1 496 ? 16.704 1.321 9.153 1.00 63.00 496 VAL A O 1
ATOM 3807 N N . ASP A 1 497 ? 17.621 -0.162 10.570 1.00 62.34 497 ASP A N 1
ATOM 3808 C CA . ASP A 1 497 ? 18.936 -0.141 9.937 1.00 62.34 497 ASP A CA 1
ATOM 3809 C C . ASP A 1 497 ? 18.928 -1.031 8.682 1.00 62.34 497 ASP A C 1
ATOM 3811 O O . ASP A 1 497 ? 18.964 -2.262 8.752 1.00 62.34 497 ASP A O 1
ATOM 3815 N N . LEU A 1 498 ? 18.832 -0.392 7.515 1.00 63.00 498 LEU A N 1
ATOM 3816 C CA . LEU A 1 498 ? 18.880 -1.048 6.207 1.00 63.00 498 LEU A CA 1
ATOM 3817 C C . LEU A 1 498 ? 20.312 -1.208 5.673 1.00 63.00 498 LEU A C 1
ATOM 3819 O O . LEU A 1 498 ? 20.481 -1.798 4.605 1.00 63.00 498 LEU A O 1
ATOM 3823 N N . SER A 1 499 ? 21.339 -0.730 6.388 1.00 61.41 499 SER A N 1
ATOM 3824 C CA . SER A 1 499 ? 22.732 -0.782 5.917 1.00 61.41 499 SER A CA 1
ATOM 3825 C C . SER A 1 499 ? 23.220 -2.216 5.682 1.00 61.41 499 SER A C 1
ATOM 3827 O O . SER A 1 499 ? 23.959 -2.468 4.739 1.00 61.41 499 SER A O 1
ATOM 3829 N N . SER A 1 500 ? 22.715 -3.179 6.458 1.00 58.00 500 SER A N 1
ATOM 3830 C CA . SER A 1 500 ? 23.013 -4.611 6.303 1.00 58.00 500 SER A CA 1
ATOM 3831 C C . SER A 1 500 ? 22.220 -5.317 5.192 1.00 58.00 500 SER A C 1
ATOM 3833 O O . SER A 1 500 ? 22.530 -6.457 4.846 1.00 58.00 500 SER A O 1
ATOM 3835 N N . LYS A 1 501 ? 21.186 -4.671 4.632 1.00 58.56 501 LYS A N 1
ATOM 3836 C CA . LYS A 1 501 ? 20.359 -5.202 3.529 1.00 58.56 501 LYS A CA 1
ATOM 3837 C C . LYS A 1 501 ? 20.798 -4.697 2.158 1.00 58.56 501 LYS A C 1
ATOM 3839 O O . LYS A 1 501 ? 20.405 -5.280 1.149 1.00 58.56 501 LYS A O 1
ATOM 3844 N N . VAL A 1 502 ? 21.597 -3.633 2.112 1.00 57.38 502 VAL A N 1
ATOM 3845 C CA . VAL A 1 502 ? 22.280 -3.203 0.893 1.00 57.38 502 VAL A CA 1
ATOM 3846 C C . VAL A 1 502 ? 23.511 -4.085 0.743 1.00 57.38 502 VAL A C 1
ATOM 3848 O O . VAL A 1 502 ? 24.366 -4.121 1.623 1.00 57.38 502 VAL A O 1
ATOM 3851 N N . ASN A 1 503 ? 23.600 -4.831 -0.355 1.00 67.31 503 ASN A N 1
ATOM 3852 C CA . ASN A 1 503 ? 24.795 -5.604 -0.662 1.00 67.31 503 ASN A CA 1
ATOM 3853 C C . ASN A 1 503 ? 25.964 -4.622 -0.833 1.00 67.31 503 ASN A C 1
ATOM 3855 O O . ASN A 1 503 ? 26.071 -3.943 -1.854 1.00 67.31 503 ASN A O 1
ATOM 3859 N N . GLN A 1 504 ? 26.809 -4.501 0.193 1.00 71.44 504 GLN A N 1
ATOM 3860 C CA . GLN A 1 504 ? 27.900 -3.524 0.249 1.00 71.44 504 GLN A CA 1
ATOM 3861 C C . GLN A 1 504 ? 28.828 -3.638 -0.971 1.00 71.44 504 GLN A C 1
ATOM 3863 O O . GLN A 1 504 ? 29.382 -2.642 -1.434 1.00 71.44 504 GLN A O 1
ATOM 3868 N N . THR A 1 505 ? 28.941 -4.842 -1.538 1.00 68.31 505 THR A N 1
ATOM 3869 C CA . THR A 1 505 ? 29.671 -5.108 -2.778 1.00 68.31 505 THR A CA 1
ATOM 3870 C C . THR A 1 505 ? 29.057 -4.389 -3.982 1.00 68.31 505 THR A C 1
ATOM 3872 O O . THR A 1 505 ? 29.792 -3.792 -4.763 1.00 68.31 505 THR A O 1
ATOM 3875 N N . ASP A 1 506 ? 27.730 -4.362 -4.115 1.00 68.94 506 ASP A N 1
ATOM 3876 C CA . ASP A 1 506 ? 27.046 -3.701 -5.238 1.00 68.94 506 ASP A CA 1
ATOM 3877 C C . ASP A 1 506 ? 27.135 -2.173 -5.135 1.00 68.94 506 ASP A C 1
ATOM 3879 O O . ASP A 1 506 ? 27.327 -1.482 -6.142 1.00 68.94 506 ASP A O 1
ATOM 3883 N N . LEU A 1 507 ? 27.079 -1.642 -3.909 1.00 74.00 507 LEU A N 1
ATOM 3884 C CA . LEU A 1 507 ? 27.257 -0.213 -3.650 1.00 74.00 507 LEU A CA 1
ATOM 3885 C C . LEU A 1 507 ? 28.696 0.231 -3.950 1.00 74.00 507 LEU A C 1
ATOM 3887 O O . LEU A 1 507 ? 28.904 1.230 -4.637 1.00 74.00 507 LEU A O 1
ATOM 3891 N N . ASN A 1 508 ? 29.688 -0.552 -3.516 1.00 73.06 508 ASN A N 1
ATOM 3892 C CA . ASN A 1 508 ? 31.098 -0.293 -3.810 1.00 73.06 508 ASN A CA 1
ATOM 3893 C C . ASN A 1 508 ? 31.390 -0.388 -5.317 1.00 73.06 508 ASN A C 1
ATOM 3895 O O . ASN A 1 508 ? 32.075 0.475 -5.862 1.00 73.06 508 ASN A O 1
ATOM 3899 N N . ASN A 1 509 ? 30.826 -1.379 -6.014 1.00 71.56 509 ASN A N 1
ATOM 3900 C CA . ASN A 1 509 ? 30.959 -1.511 -7.468 1.00 71.56 509 ASN A CA 1
ATOM 3901 C C . ASN A 1 509 ? 30.355 -0.311 -8.209 1.00 71.56 509 ASN A C 1
ATOM 3903 O O . ASN A 1 509 ? 30.937 0.180 -9.176 1.00 71.56 509 ASN A O 1
ATOM 3907 N N . THR A 1 510 ? 29.212 0.192 -7.743 1.00 74.69 510 THR A N 1
ATOM 3908 C CA . THR A 1 510 ? 28.559 1.369 -8.326 1.00 74.69 510 THR A CA 1
ATOM 3909 C C . THR A 1 510 ? 29.371 2.638 -8.076 1.00 74.69 510 THR A C 1
ATOM 3911 O O . THR A 1 510 ? 29.636 3.374 -9.024 1.00 74.69 510 THR A O 1
ATOM 3914 N N . ASN A 1 511 ? 29.858 2.855 -6.849 1.00 76.12 511 ASN A N 1
ATOM 3915 C CA . ASN A 1 511 ? 30.729 3.991 -6.532 1.00 76.12 511 ASN A CA 1
ATOM 3916 C C . ASN A 1 511 ? 32.024 3.974 -7.354 1.00 76.12 511 ASN A C 1
ATOM 3918 O O . ASN A 1 511 ? 32.434 5.011 -7.872 1.00 76.12 511 ASN A O 1
ATOM 3922 N N . ASN A 1 512 ? 32.640 2.803 -7.534 1.00 69.81 512 ASN A N 1
ATOM 3923 C CA . ASN A 1 512 ? 33.851 2.666 -8.344 1.00 69.81 512 ASN A CA 1
ATOM 3924 C C . ASN A 1 512 ? 33.592 3.010 -9.820 1.00 69.81 512 ASN A C 1
ATOM 3926 O O . ASN A 1 512 ? 34.393 3.717 -10.429 1.00 69.81 512 ASN A O 1
ATOM 3930 N N . ARG A 1 513 ? 32.451 2.586 -10.384 1.00 66.94 513 ARG A N 1
ATOM 3931 C CA . ARG A 1 513 ? 32.044 2.946 -11.756 1.00 66.94 513 ARG A CA 1
ATOM 3932 C C . ARG A 1 513 ? 31.785 4.444 -11.907 1.00 66.94 513 ARG A C 1
ATOM 3934 O O . ARG A 1 513 ? 32.240 5.030 -12.883 1.00 66.94 513 ARG A O 1
ATOM 3941 N N . VAL A 1 514 ? 31.098 5.065 -10.947 1.00 72.62 514 VAL A N 1
ATOM 3942 C CA . VAL A 1 514 ? 30.857 6.519 -10.930 1.00 72.62 514 VAL A CA 1
ATOM 3943 C C . VAL A 1 514 ? 32.183 7.277 -10.857 1.00 72.62 514 VAL A C 1
ATOM 3945 O O . VAL A 1 514 ? 32.434 8.146 -11.684 1.00 72.62 514 VAL A O 1
ATOM 3948 N N . THR A 1 515 ? 33.089 6.857 -9.974 1.00 70.62 515 THR A N 1
ATOM 3949 C CA . THR A 1 515 ? 34.423 7.461 -9.837 1.00 70.62 515 THR A CA 1
ATOM 3950 C C . THR A 1 515 ? 35.241 7.328 -11.129 1.00 70.62 515 THR A C 1
ATOM 3952 O O . THR A 1 515 ? 35.906 8.274 -11.544 1.00 70.62 515 THR A O 1
ATOM 3955 N N . ALA A 1 516 ? 35.185 6.180 -11.815 1.00 62.97 516 ALA A N 1
ATOM 3956 C CA . ALA A 1 516 ? 35.882 5.959 -13.088 1.00 62.97 516 ALA A CA 1
ATOM 3957 C C . ALA A 1 516 ? 35.318 6.813 -14.244 1.00 62.97 516 ALA A C 1
ATOM 3959 O O . ALA A 1 516 ? 36.071 7.218 -15.134 1.00 62.97 516 ALA A O 1
ATOM 3960 N N . ILE A 1 517 ? 34.014 7.113 -14.218 1.00 65.56 517 ILE A N 1
ATOM 3961 C CA . ILE A 1 517 ? 33.355 8.042 -15.148 1.00 65.56 517 ILE A CA 1
ATOM 3962 C C . ILE A 1 517 ? 33.788 9.483 -14.852 1.00 65.56 517 ILE A C 1
ATOM 3964 O O . ILE A 1 517 ? 34.210 10.191 -15.763 1.00 65.56 517 ILE A O 1
ATOM 3968 N N . GLU A 1 518 ? 33.738 9.900 -13.585 1.00 69.88 518 GLU A N 1
ATOM 3969 C CA . GLU A 1 518 ? 34.081 11.260 -13.145 1.00 69.88 518 GLU A CA 1
ATOM 3970 C C . GLU A 1 518 ? 35.561 11.601 -13.366 1.00 69.88 518 GLU A C 1
ATOM 3972 O O . GLU A 1 518 ? 35.901 12.740 -13.677 1.00 69.88 518 GLU A O 1
ATOM 3977 N N . THR A 1 519 ? 36.449 10.610 -13.254 1.00 67.50 519 THR A N 1
ATOM 3978 C CA . THR A 1 519 ? 37.899 10.782 -13.448 1.00 67.50 519 THR A CA 1
ATOM 3979 C C . THR A 1 519 ? 38.364 10.595 -14.897 1.00 67.50 519 THR A C 1
ATOM 3981 O O . THR A 1 519 ? 39.550 10.756 -15.178 1.00 67.50 519 THR A O 1
ATOM 3984 N N . GLY A 1 520 ? 37.459 10.279 -15.835 1.00 61.00 520 GLY A N 1
ATOM 3985 C CA . GLY A 1 520 ? 37.780 10.134 -17.261 1.00 61.00 520 GLY A CA 1
ATOM 3986 C C . GLY A 1 520 ? 38.575 8.871 -17.627 1.00 61.00 520 GLY A C 1
ATOM 3987 O O . GLY A 1 520 ? 39.120 8.794 -18.726 1.00 61.00 520 GLY A O 1
ATOM 3988 N N . TYR A 1 521 ? 38.637 7.873 -16.738 1.00 60.06 521 TYR A N 1
ATOM 3989 C CA . TYR A 1 521 ? 39.392 6.623 -16.925 1.00 60.06 521 TYR A CA 1
ATOM 3990 C C . TYR A 1 521 ? 38.578 5.471 -17.537 1.00 60.06 521 TYR A C 1
ATOM 3992 O O . TYR A 1 521 ? 39.076 4.344 -17.606 1.00 60.06 521 TYR A O 1
ATOM 4000 N N . MET A 1 522 ? 37.348 5.705 -18.009 1.00 58.28 522 MET A N 1
ATOM 4001 C CA . MET A 1 522 ? 36.628 4.666 -18.751 1.00 58.28 522 MET A CA 1
ATOM 4002 C C . MET A 1 522 ? 37.348 4.352 -20.068 1.00 58.28 522 MET A C 1
ATOM 4004 O O . MET A 1 522 ? 37.418 5.181 -20.979 1.00 58.28 522 MET A O 1
ATOM 4008 N N . LYS A 1 523 ? 37.869 3.125 -20.181 1.00 59.81 523 LYS A N 1
ATOM 4009 C CA . LYS A 1 523 ? 38.391 2.592 -21.445 1.00 59.81 523 LYS A CA 1
ATOM 4010 C C . LYS A 1 523 ? 37.252 2.538 -22.472 1.00 59.81 523 LYS A C 1
ATOM 4012 O O . LYS A 1 523 ? 36.103 2.285 -22.110 1.00 59.81 523 LYS A O 1
ATOM 4017 N N . LYS A 1 524 ? 37.570 2.775 -23.753 1.00 60.25 524 LYS A N 1
ATOM 4018 C CA . LYS A 1 524 ? 36.594 2.690 -24.857 1.00 60.25 524 LYS A CA 1
ATOM 4019 C C . LYS A 1 524 ? 35.827 1.354 -24.808 1.00 60.25 524 LYS A C 1
ATOM 4021 O O . LYS A 1 524 ? 36.445 0.344 -24.455 1.00 60.25 524 LYS A O 1
ATOM 4026 N N . PRO A 1 525 ? 34.531 1.335 -25.184 1.00 62.84 525 PRO A N 1
ATOM 4027 C CA . PRO A 1 525 ? 33.750 0.107 -25.242 1.00 62.84 525 PRO A CA 1
ATOM 4028 C C . PRO A 1 525 ? 34.486 -0.967 -26.044 1.00 62.84 525 PRO A C 1
ATOM 4030 O O . PRO A 1 525 ? 34.941 -0.717 -27.161 1.00 62.84 525 PRO A O 1
ATOM 4033 N N . THR A 1 526 ? 34.659 -2.139 -25.443 1.00 72.94 526 THR A N 1
ATOM 4034 C CA . THR A 1 526 ? 35.279 -3.297 -26.086 1.00 72.94 526 THR A CA 1
ATOM 4035 C C . THR A 1 526 ? 34.171 -4.203 -26.592 1.00 72.94 526 THR A C 1
ATOM 4037 O O . THR A 1 526 ? 33.415 -4.755 -25.792 1.00 72.94 526 THR A O 1
ATOM 4040 N N . VAL A 1 527 ? 34.073 -4.350 -27.912 1.00 79.81 527 VAL A N 1
ATOM 4041 C CA . VAL A 1 527 ? 33.132 -5.281 -28.539 1.00 79.81 527 VAL A CA 1
ATOM 4042 C C . VAL A 1 527 ? 33.656 -6.703 -28.357 1.00 79.81 527 VAL A C 1
ATOM 4044 O O . VAL A 1 527 ? 34.805 -6.990 -28.696 1.00 79.81 527 VAL A O 1
ATOM 4047 N N . ILE A 1 528 ? 32.835 -7.585 -27.795 1.00 83.06 528 ILE A N 1
ATOM 4048 C CA . ILE A 1 528 ? 33.194 -8.978 -27.511 1.00 83.06 528 ILE A CA 1
ATOM 4049 C C . ILE A 1 528 ? 31.994 -9.896 -27.763 1.00 83.06 528 ILE A C 1
ATOM 4051 O O . ILE A 1 528 ? 30.849 -9.491 -27.574 1.00 83.06 528 ILE A O 1
ATOM 4055 N N . SER A 1 529 ? 32.232 -11.133 -28.201 1.00 84.62 529 SER A N 1
ATOM 4056 C CA . SER A 1 529 ? 31.161 -12.125 -28.360 1.00 84.62 529 SER A CA 1
ATOM 4057 C C . SER A 1 529 ? 30.673 -12.624 -26.994 1.00 84.62 529 SER A C 1
ATOM 4059 O O . SER A 1 529 ? 31.442 -12.658 -26.025 1.00 84.62 529 SER A O 1
ATOM 4061 N N . LYS A 1 530 ? 29.418 -13.079 -26.892 1.00 83.94 530 LYS A N 1
ATOM 4062 C CA . LYS A 1 530 ? 28.902 -13.681 -25.647 1.00 83.94 530 LYS A CA 1
ATOM 4063 C C . LYS A 1 530 ? 29.755 -14.863 -25.168 1.00 83.94 530 LYS A C 1
ATOM 4065 O O . LYS A 1 530 ? 30.035 -14.978 -23.973 1.00 83.94 530 LYS A O 1
ATOM 4070 N N . ALA A 1 531 ? 30.200 -15.708 -26.099 1.00 85.75 531 ALA A N 1
ATOM 4071 C CA . ALA A 1 531 ? 31.005 -16.891 -25.805 1.00 85.75 531 ALA A CA 1
ATOM 4072 C C . ALA A 1 531 ? 32.393 -16.544 -25.245 1.00 85.75 531 ALA A C 1
ATOM 4074 O O . ALA A 1 531 ? 32.920 -17.287 -24.415 1.00 85.75 531 ALA A O 1
ATOM 4075 N N . ASP A 1 532 ? 32.979 -15.430 -25.679 1.00 83.31 532 ASP A N 1
ATOM 4076 C CA . ASP A 1 532 ? 34.284 -14.979 -25.195 1.00 83.31 532 ASP A CA 1
ATOM 4077 C C . ASP A 1 532 ? 34.157 -14.155 -23.910 1.00 83.31 532 ASP A C 1
ATOM 4079 O O . ASP A 1 532 ? 34.991 -14.287 -23.015 1.00 83.31 532 ASP A O 1
ATOM 4083 N N . TYR A 1 533 ? 33.070 -13.390 -23.755 1.00 83.75 533 TYR A N 1
ATOM 4084 C CA . TYR A 1 533 ? 32.759 -12.676 -22.514 1.00 83.75 533 TYR A CA 1
ATOM 4085 C C . TYR A 1 533 ? 32.594 -13.626 -21.319 1.00 83.75 533 TYR A C 1
ATOM 4087 O O . TYR A 1 533 ? 33.056 -13.333 -20.213 1.00 83.75 533 TYR A O 1
ATOM 4095 N N . ASP A 1 534 ? 31.973 -14.788 -21.535 1.00 84.31 534 ASP A N 1
ATOM 4096 C CA . ASP A 1 534 ? 31.776 -15.798 -20.490 1.00 84.31 534 ASP A CA 1
ATOM 4097 C C . ASP A 1 534 ? 33.066 -16.539 -20.108 1.00 84.31 534 ASP A C 1
ATOM 4099 O O . ASP A 1 534 ? 33.154 -17.084 -19.008 1.00 84.31 534 ASP A O 1
ATOM 4103 N N . LYS A 1 535 ? 34.084 -16.529 -20.979 1.00 86.00 535 LYS A N 1
ATOM 4104 C CA . LYS A 1 535 ? 35.400 -17.142 -20.731 1.00 86.00 535 LYS A CA 1
ATOM 4105 C C . LYS A 1 535 ? 36.395 -16.201 -20.047 1.00 86.00 535 LYS A C 1
ATOM 4107 O O . LYS A 1 535 ? 37.499 -16.634 -19.717 1.00 86.00 535 LYS A O 1
ATOM 4112 N N . LEU A 1 536 ? 36.045 -14.929 -19.831 1.00 81.19 536 LEU A N 1
ATOM 4113 C CA . LEU A 1 536 ? 36.917 -13.981 -19.137 1.00 81.19 536 LEU A CA 1
ATOM 4114 C C . LEU A 1 536 ? 37.141 -14.429 -17.687 1.00 81.19 536 LEU A C 1
ATOM 4116 O O . LEU A 1 536 ? 36.217 -14.428 -16.874 1.00 81.19 536 LEU A O 1
ATOM 4120 N N . ALA A 1 537 ? 38.392 -14.767 -17.361 1.00 74.75 537 ALA A N 1
ATOM 4121 C CA . ALA A 1 537 ? 38.798 -15.182 -16.017 1.00 74.75 537 ALA A CA 1
ATOM 4122 C C . ALA A 1 537 ? 38.509 -14.101 -14.959 1.00 74.75 537 ALA A C 1
ATOM 4124 O O . ALA A 1 537 ? 38.172 -14.415 -13.819 1.00 74.75 537 ALA A O 1
ATOM 4125 N N . THR A 1 538 ? 38.602 -12.828 -15.349 1.00 68.19 538 THR A N 1
ATOM 4126 C CA . THR A 1 538 ? 38.189 -11.668 -14.559 1.00 68.19 538 THR A CA 1
ATOM 4127 C C . THR A 1 538 ? 37.594 -10.611 -15.487 1.00 68.19 538 THR A C 1
ATOM 4129 O O . THR A 1 538 ? 38.147 -10.293 -16.539 1.00 68.19 538 THR A O 1
ATOM 4132 N N . LYS A 1 539 ? 36.436 -10.064 -15.113 1.00 77.81 539 LYS A N 1
ATOM 4133 C CA . LYS A 1 539 ? 35.780 -8.979 -15.852 1.00 77.81 539 LYS A CA 1
ATOM 4134 C C . LYS A 1 539 ? 36.292 -7.661 -15.283 1.00 77.81 539 LYS A C 1
ATOM 4136 O O . LYS A 1 539 ? 35.960 -7.337 -14.147 1.00 77.81 539 LYS A O 1
ATOM 4141 N N . ASP A 1 540 ? 37.137 -6.953 -16.039 1.00 69.62 540 ASP A N 1
ATOM 4142 C CA . ASP A 1 540 ? 37.672 -5.645 -15.625 1.00 69.62 540 ASP A CA 1
ATOM 4143 C C . ASP A 1 540 ? 36.502 -4.681 -15.334 1.00 69.62 540 ASP A C 1
ATOM 4145 O O . ASP A 1 540 ? 35.764 -4.346 -16.266 1.00 69.62 540 ASP A O 1
ATOM 4149 N N . PRO A 1 541 ? 36.314 -4.233 -14.079 1.00 63.72 541 PRO A N 1
ATOM 4150 C CA . PRO A 1 541 ? 35.202 -3.363 -13.702 1.00 63.72 541 PRO A CA 1
ATOM 4151 C C . PRO A 1 541 ? 35.277 -1.964 -14.336 1.00 63.72 541 PRO A C 1
ATOM 4153 O O . PRO A 1 541 ? 34.278 -1.246 -14.322 1.00 63.72 541 PRO A O 1
ATOM 4156 N N . ASN A 1 542 ? 36.422 -1.588 -14.920 1.00 62.53 542 ASN A N 1
ATOM 4157 C CA . ASN A 1 542 ? 36.644 -0.294 -15.573 1.00 62.53 542 ASN A CA 1
ATOM 4158 C C . ASN A 1 542 ? 36.535 -0.352 -17.111 1.00 62.53 542 ASN A C 1
ATOM 4160 O O . ASN A 1 542 ? 36.858 0.627 -17.789 1.00 62.53 542 ASN A O 1
ATOM 4164 N N . THR A 1 543 ? 36.104 -1.486 -17.677 1.00 68.38 543 THR A N 1
ATOM 4165 C CA . THR A 1 543 ? 35.895 -1.659 -19.124 1.00 68.38 543 THR A CA 1
ATOM 4166 C C . THR A 1 543 ? 34.412 -1.871 -19.422 1.00 68.38 543 THR A C 1
ATOM 4168 O O . THR A 1 543 ? 33.778 -2.768 -18.867 1.00 68.38 543 THR A O 1
ATOM 4171 N N . LEU A 1 544 ? 33.851 -1.059 -20.322 1.00 70.19 544 LEU A N 1
ATOM 4172 C CA . LEU A 1 544 ? 32.518 -1.293 -20.878 1.00 70.19 544 LEU A CA 1
ATOM 4173 C C . LEU A 1 544 ? 32.623 -2.375 -21.959 1.00 70.19 544 LEU A C 1
ATOM 4175 O O . LEU A 1 544 ? 33.342 -2.190 -22.938 1.00 70.19 544 LEU A O 1
ATOM 4179 N N . TYR A 1 545 ? 31.932 -3.499 -21.780 1.00 77.69 545 TYR A N 1
ATOM 4180 C CA . TYR A 1 545 ? 31.870 -4.565 -22.780 1.00 77.69 545 TYR A CA 1
ATOM 4181 C C . TYR A 1 545 ? 30.575 -4.436 -23.572 1.00 77.69 545 TYR A C 1
ATOM 4183 O O . TYR A 1 545 ? 29.489 -4.473 -22.995 1.00 77.69 545 TYR A O 1
ATOM 4191 N N . GLU A 1 546 ? 30.694 -4.297 -24.884 1.00 79.62 546 GLU A N 1
ATOM 4192 C CA . GLU A 1 546 ? 29.565 -4.378 -25.801 1.00 79.62 546 GLU A CA 1
ATOM 4193 C C . GLU A 1 546 ? 29.464 -5.828 -26.271 1.00 79.62 546 GLU A C 1
ATOM 4195 O O . GLU A 1 546 ? 30.307 -6.313 -27.028 1.00 79.62 546 GLU A O 1
ATOM 4200 N N . ILE A 1 547 ? 28.490 -6.554 -25.722 1.00 80.31 547 ILE A N 1
ATOM 4201 C CA . ILE A 1 547 ? 28.336 -7.982 -25.991 1.00 80.31 547 ILE A CA 1
ATOM 4202 C C . ILE A 1 547 ? 27.535 -8.143 -27.276 1.00 80.31 547 ILE A C 1
ATOM 4204 O O . ILE A 1 547 ? 26.373 -7.750 -27.345 1.00 80.31 547 ILE A O 1
ATOM 4208 N N . THR A 1 548 ? 28.171 -8.740 -28.272 1.00 74.88 548 THR A N 1
ATOM 4209 C CA . THR A 1 548 ? 27.532 -9.150 -29.524 1.00 74.88 548 THR A CA 1
ATOM 4210 C C . THR A 1 548 ? 27.069 -10.599 -29.390 1.00 74.88 548 THR A C 1
ATOM 4212 O O . THR A 1 548 ? 27.787 -11.424 -28.809 1.00 74.88 548 THR A O 1
ATOM 4215 N N . GLU A 1 549 ? 25.837 -10.871 -29.831 1.00 66.06 549 GLU A N 1
ATOM 4216 C CA . GLU A 1 549 ? 25.257 -12.224 -29.831 1.00 66.06 549 GLU A CA 1
ATOM 4217 C C . GLU A 1 549 ? 26.014 -13.182 -30.752 1.00 66.06 549 GLU A C 1
ATOM 4219 O O . GLU A 1 549 ? 26.362 -12.774 -31.886 1.00 66.06 549 GLU A O 1
#

Secondary structure (DSSP, 8-state):
-BPPPEEEES-SSSPP-TT-EEEEETT----EEEEEEE-TTSPBPP-TT-EEEEEEEETTS-EEEE-S-SSSS-EEEEEEGGGTEEEEE--GGGGSS-EEEEEEEEETTEEEEEPPPEEEEEE--S--PPP--SHHHHHHHHHHHHHHHHHHHHHHHHHHHHHHHHHHHHHHHHHHHHHHHHHHHHHHHHHHHHHHHHHHHHHHHHHHHHHHHHHHHHHHHHHHHHHHHHHHHHHHHHHHHHHHHHHHHHHHHHHHHHHHHHHHHHHHHHHHHHHHHHHHHHHHHHHHHHHHHHHHHHHHHHHHHHT--GGGTS-GGGGTTS--HHHHHHHHHHTT--S-BTTBPP-TT---------THHHHTSS---EEEEE-SSHHHHHHHHTS--TTSPEEEEE--TTS--SEEEETTEEEEHHHHHHHHHHHHHHHHHHHHHHHHHHTS--TTSS--HHHHHHHHHHHHHHHHHTT----B-STT---B---TTS--------TTTS-HHHHHHHHHHHHHHHTT--EEEEEEEHHHHTT-SS--TTEEEEEE-